Protein AF-0000000075211660 (afdb_homodimer)

Nearest PDB structures (foldseek):
  5jj6-assembly2_A  TM=8.317E-01  e=2.278E-11  Caenorhabditis elegans
  5jj6-assembly3_B  TM=8.225E-01  e=3.508E-11  Caenorhabditis elegans
  5jj7-assembly1_A  TM=8.311E-01  e=6.544E-11  Caenorhabditis elegans
  5jj7-assembly1_B  TM=8.163E-01  e=4.250E-11  Caenorhabditis elegans
  4rgl-assembly1_A  TM=8.205E-01  e=1.971E-09  Oleidesulfovibrio alaskensis G20

Structure (mmCIF, N/CA/C/O backbone):
data_AF-0000000075211660-model_v1
#
loop_
_entity.id
_entity.type
_entity.pdbx_description
1 polymer 'Fic/DOC family protein'
#
loop_
_atom_site.group_PDB
_atom_site.id
_atom_site.type_symbol
_atom_site.label_atom_id
_atom_site.label_alt_id
_atom_site.label_comp_id
_atom_site.label_asym_id
_atom_site.label_entity_id
_atom_site.label_seq_id
_atom_site.pdbx_PDB_ins_code
_atom_site.Cartn_x
_atom_site.Cartn_y
_atom_site.Cartn_z
_atom_site.occupancy
_atom_site.B_iso_or_equiv
_atom_site.auth_seq_id
_atom_site.auth_comp_id
_atom_site.auth_asym_id
_atom_site.auth_atom_id
_atom_site.pdbx_PDB_model_num
ATOM 1 N N . MET A 1 1 ? 1.88 -6.09 36.594 1 57.16 1 MET A N 1
ATOM 2 C CA . MET A 1 1 ? 1.767 -4.789 35.938 1 57.16 1 MET A CA 1
ATOM 3 C C . MET A 1 1 ? 2.258 -3.674 36.844 1 57.16 1 MET A C 1
ATOM 5 O O . MET A 1 1 ? 1.911 -3.637 38.031 1 57.16 1 MET A O 1
ATOM 9 N N . ALA A 1 2 ? 3.273 -3.002 36.531 1 76.81 2 ALA A N 1
ATOM 10 C CA . ALA A 1 2 ? 3.812 -1.925 37.344 1 76.81 2 ALA A CA 1
ATOM 11 C C . ALA A 1 2 ? 2.869 -0.725 37.375 1 76.81 2 ALA A C 1
ATOM 13 O O . ALA A 1 2 ? 2.295 -0.361 36.344 1 76.81 2 ALA A O 1
ATOM 14 N N . TYR A 1 3 ? 2.592 -0.282 38.594 1 85.44 3 TYR 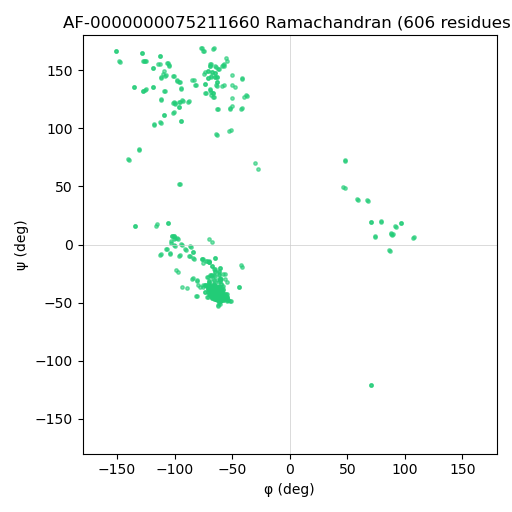A N 1
ATOM 15 C CA . TYR A 1 3 ? 1.7 0.854 38.781 1 85.44 3 TYR A CA 1
ATOM 16 C C . TYR A 1 3 ? 2.477 2.08 39.25 1 85.44 3 TYR A C 1
ATOM 18 O O . TYR A 1 3 ? 3.551 1.954 39.844 1 85.44 3 TYR A O 1
ATOM 26 N N . MET A 1 4 ? 2.01 3.273 38.875 1 87.38 4 MET A N 1
ATOM 27 C CA . MET A 1 4 ? 2.537 4.531 39.406 1 87.38 4 MET A CA 1
ATOM 28 C C . MET A 1 4 ? 1.487 5.262 40.219 1 87.38 4 MET A C 1
ATOM 30 O O . MET A 1 4 ? 0.289 5.02 40.062 1 87.38 4 MET A O 1
ATOM 34 N N . SER A 1 5 ? 1.981 6.094 41.125 1 86.5 5 SER A N 1
ATOM 35 C CA . SER A 1 5 ? 1.095 6.895 41.969 1 86.5 5 SER A CA 1
ATOM 36 C C . SER 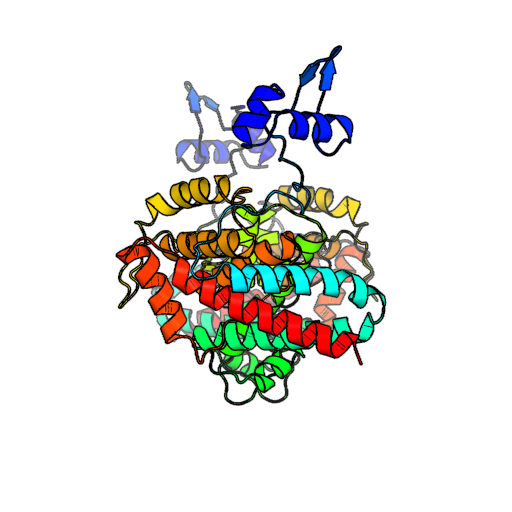A 1 5 ? 0.523 8.078 41.188 1 86.5 5 SER A C 1
ATOM 38 O O . SER A 1 5 ? 0.992 8.398 40.094 1 86.5 5 SER A O 1
ATOM 40 N N . VAL A 1 6 ? -0.426 8.68 41.812 1 86.38 6 VAL A N 1
ATOM 41 C CA . VAL A 1 6 ? -0.997 9.898 41.219 1 86.38 6 VAL A CA 1
ATOM 42 C C . VAL A 1 6 ? 0.09 10.961 41.094 1 86.38 6 VAL A C 1
ATOM 44 O O . VAL A 1 6 ? 0.17 11.633 40.062 1 86.38 6 VAL A O 1
ATOM 47 N N . LYS A 1 7 ? 0.887 11.102 42.062 1 84.5 7 LYS A N 1
ATOM 48 C CA . LYS A 1 7 ? 1.986 12.062 42 1 84.5 7 LYS A CA 1
ATOM 49 C C . LYS A 1 7 ? 2.971 11.719 40.875 1 84.5 7 LYS A C 1
ATOM 51 O O . LYS A 1 7 ? 3.406 12.602 40.156 1 84.5 7 LYS A O 1
ATOM 56 N N . GLN A 1 8 ? 3.281 10.516 40.75 1 83.38 8 GLN A N 1
ATOM 57 C CA . GLN A 1 8 ? 4.195 10.062 39.719 1 83.38 8 GLN A CA 1
ATOM 58 C C . GLN A 1 8 ? 3.586 10.258 38.344 1 83.38 8 GLN A C 1
ATOM 60 O O . GLN A 1 8 ? 4.273 10.672 37.406 1 83.38 8 GLN A O 1
ATOM 65 N N . ALA A 1 9 ? 2.387 9.922 38.188 1 80.88 9 ALA A N 1
ATOM 66 C CA . ALA A 1 9 ? 1.682 10.133 36.906 1 80.88 9 ALA A CA 1
ATOM 67 C C . ALA A 1 9 ? 1.626 11.617 36.562 1 80.88 9 ALA A C 1
ATOM 69 O O . ALA A 1 9 ? 1.835 11.992 35.406 1 80.88 9 ALA A O 1
ATOM 70 N N . ALA A 1 10 ? 1.359 12.383 37.562 1 76.88 10 ALA A N 1
ATOM 71 C CA . ALA A 1 10 ? 1.331 13.836 37.375 1 76.88 10 ALA A CA 1
ATOM 72 C C . ALA A 1 10 ? 2.686 14.352 36.906 1 76.88 10 ALA A C 1
ATOM 74 O O . ALA A 1 10 ? 2.756 15.188 36 1 76.88 10 ALA A O 1
ATOM 75 N N . GLU A 1 11 ? 3.623 13.828 37.5 1 75.38 11 GLU A N 1
ATOM 76 C CA . GLU A 1 11 ? 4.977 14.203 37.094 1 75.38 11 GLU A CA 1
ATOM 77 C C . GLU A 1 11 ? 5.297 13.688 35.688 1 75.38 11 GLU A C 1
ATOM 79 O O . GLU A 1 11 ? 5.84 14.422 34.875 1 75.38 11 GLU A O 1
ATOM 84 N N . LYS A 1 12 ? 4.938 12.516 35.469 1 73.19 12 LYS A N 1
ATOM 85 C CA . LYS A 1 12 ? 5.168 11.859 34.188 1 73.19 12 LYS A CA 1
ATOM 86 C C . LYS A 1 12 ? 4.43 12.578 33.062 1 73.19 12 LYS A C 1
ATOM 88 O O . LYS A 1 12 ? 4.973 12.758 31.969 1 73.19 12 LYS A O 1
ATOM 93 N N . TRP A 1 13 ? 3.256 12.992 33.438 1 66.12 13 TRP A N 1
ATOM 94 C CA . TRP A 1 13 ? 2.373 13.547 32.406 1 66.12 13 TRP A CA 1
ATOM 95 C C . TRP A 1 13 ? 2.34 15.07 32.5 1 66.12 13 TRP A C 1
ATOM 97 O O . TRP A 1 13 ? 1.654 15.719 31.703 1 66.12 13 TRP A O 1
ATOM 107 N N . GLN A 1 14 ? 3.18 15.586 33.469 1 62.25 14 GLN A N 1
ATOM 108 C CA . GLN A 1 14 ? 3.303 17.016 33.75 1 62.25 14 GLN A CA 1
ATOM 109 C C . GLN A 1 14 ? 1.932 17.672 33.844 1 62.25 14 GLN A C 1
ATOM 111 O O . GLN A 1 14 ? 1.697 18.719 33.219 1 62.25 14 GLN A O 1
ATOM 116 N N . ILE A 1 15 ? 1.111 17.094 34.594 1 68.5 15 ILE A N 1
ATOM 117 C CA . ILE A 1 15 ? -0.198 17.625 34.938 1 68.5 15 ILE A CA 1
ATOM 118 C C . ILE A 1 15 ? -0.366 17.625 36.438 1 68.5 15 ILE A C 1
ATOM 120 O O . ILE A 1 15 ? 0.479 17.094 37.188 1 68.5 15 ILE A O 1
ATOM 124 N N . ASP A 1 16 ? -1.455 18.438 36.844 1 65.38 16 ASP A N 1
ATOM 125 C CA . ASP A 1 16 ? -1.702 18.547 38.25 1 65.38 16 ASP A CA 1
ATOM 126 C C . ASP A 1 16 ? -2.205 17.219 38.844 1 65.38 16 ASP A C 1
ATOM 128 O O . ASP A 1 16 ? -2.912 16.469 38.156 1 65.38 16 ASP A O 1
ATOM 132 N N . GLU A 1 17 ? -1.778 17.031 39.969 1 78.62 17 GLU A N 1
ATOM 133 C CA . GLU A 1 17 ? -2.201 15.828 40.656 1 78.62 17 GLU A CA 1
ATOM 134 C C . GLU A 1 17 ? -3.723 15.734 40.75 1 78.62 17 GLU A C 1
ATOM 136 O O . GLU A 1 17 ? -4.285 14.633 40.688 1 78.62 17 GLU A O 1
ATOM 141 N N . GLU A 1 18 ? -4.27 16.922 40.781 1 77.19 18 GLU A N 1
ATOM 142 C CA . GLU A 1 18 ? -5.727 16.938 40.812 1 77.19 18 GLU A CA 1
ATOM 143 C C . GLU A 1 18 ? -6.328 16.406 39.531 1 77.19 18 GLU A C 1
ATOM 145 O O . GLU A 1 18 ? -7.32 15.672 39.562 1 77.19 18 GLU A O 1
ATOM 150 N N . MET A 1 19 ? -5.73 16.703 38.469 1 73.62 19 MET A N 1
ATOM 151 C CA . MET A 1 19 ? -6.211 16.234 37.188 1 73.62 19 MET A CA 1
ATOM 152 C C . MET A 1 19 ? -6.039 14.727 37.062 1 73.62 19 MET A C 1
ATOM 154 O O . MET A 1 19 ? -6.93 14.039 36.531 1 73.62 19 MET A O 1
ATOM 158 N N . VAL A 1 20 ? -4.996 14.258 37.438 1 79.38 20 VAL A N 1
ATOM 159 C CA . VAL A 1 20 ? -4.762 12.82 37.406 1 79.38 20 VAL A CA 1
ATOM 160 C C . VAL A 1 20 ? -5.809 12.109 38.281 1 79.38 20 VAL A C 1
ATOM 162 O O . VAL A 1 20 ? -6.375 11.094 37.875 1 79.38 20 VAL A O 1
ATOM 165 N N . THR A 1 21 ? -6.023 12.695 39.375 1 79.69 21 THR A N 1
ATOM 166 C CA . THR A 1 21 ? -7.027 12.148 40.281 1 79.69 21 THR A CA 1
ATOM 167 C C . THR A 1 21 ? -8.406 12.141 39.625 1 79.69 21 THR A C 1
ATOM 169 O O . THR A 1 21 ? -9.141 11.156 39.719 1 79.69 21 THR A O 1
ATOM 172 N N . ASP A 1 22 ? -8.633 13.203 38.906 1 75.25 22 ASP A N 1
ATOM 173 C CA . ASP A 1 22 ? -9.906 13.266 38.188 1 75.25 22 ASP A CA 1
ATOM 174 C C . ASP A 1 22 ? -10 12.18 37.125 1 75.25 22 ASP A C 1
ATOM 176 O O . ASP A 1 22 ? -11.039 11.531 36.969 1 75.25 22 ASP A O 1
ATOM 180 N N . PHE A 1 23 ? -8.977 11.938 36.406 1 76.81 23 PHE A N 1
ATOM 181 C CA . PHE A 1 23 ? -8.922 10.906 35.375 1 76.81 23 PHE A CA 1
ATOM 182 C C . PHE A 1 23 ? -9.156 9.531 36 1 76.81 23 PHE A C 1
ATOM 184 O O . PHE A 1 23 ? -9.812 8.68 35.375 1 76.81 23 PHE A O 1
ATOM 191 N N . CYS A 1 24 ? -8.641 9.32 37.125 1 79.19 24 CYS A N 1
ATOM 192 C CA . CYS A 1 24 ? -8.82 8.055 37.812 1 79.19 24 CYS A CA 1
ATOM 193 C C . CYS A 1 24 ? -10.266 7.863 38.25 1 79.19 24 CYS A C 1
ATOM 195 O O . CYS A 1 24 ? -10.805 6.758 38.156 1 79.19 24 CYS A O 1
ATOM 197 N N . LEU A 1 25 ? -10.836 8.992 38.625 1 79.56 25 LEU A N 1
ATOM 198 C CA . LEU A 1 25 ? -12.188 8.945 39.188 1 79.56 25 LEU A CA 1
ATOM 199 C C . LEU A 1 25 ? -13.219 8.82 38.062 1 79.56 25 LEU A C 1
ATOM 201 O O . LEU A 1 25 ? -14.211 8.102 38.188 1 79.56 25 LEU A O 1
ATOM 205 N N . ASP A 1 26 ? -12.914 9.445 37 1 71.62 26 ASP A N 1
ATOM 206 C CA . ASP A 1 26 ? -13.938 9.484 35.938 1 71.62 26 ASP A CA 1
ATOM 207 C C . ASP A 1 26 ? -13.781 8.312 34.969 1 71.62 26 ASP A C 1
ATOM 209 O O . ASP A 1 26 ? -14.555 8.18 34.031 1 71.62 26 ASP A O 1
ATOM 213 N N . GLY A 1 27 ? -12.812 7.574 35.156 1 73.81 27 GLY A N 1
ATOM 214 C CA . GLY A 1 27 ? -12.641 6.355 34.375 1 73.81 27 GLY A CA 1
ATOM 215 C C . GLY A 1 27 ? -11.875 6.57 33.094 1 73.81 27 GLY A C 1
ATOM 216 O O . GLY A 1 27 ? -11.805 5.672 32.25 1 73.81 27 GLY A O 1
ATOM 217 N N . SER A 1 28 ? -11.336 7.695 32.906 1 70 28 SER A N 1
ATOM 218 C CA . SER A 1 28 ? -10.602 8.023 31.688 1 70 28 SER A CA 1
ATOM 219 C C . SER A 1 28 ? -9.297 7.234 31.594 1 70 28 SER A C 1
ATOM 221 O O . SER A 1 28 ? -8.758 7.047 30.5 1 70 28 SER A O 1
ATOM 223 N N . LEU A 1 29 ? -8.789 6.887 32.625 1 75.06 29 LEU A N 1
ATOM 224 C CA . LEU A 1 29 ? -7.57 6.086 32.656 1 75.06 29 LEU A CA 1
ATOM 225 C C . LEU A 1 29 ? -7.898 4.602 32.781 1 75.06 29 LEU A C 1
ATOM 227 O O . LEU A 1 29 ? -8.555 4.184 33.75 1 75.06 29 LEU A O 1
ATOM 231 N N . VAL A 1 30 ? -7.387 4.02 31.812 1 74.88 30 VAL A N 1
ATOM 232 C CA . VAL A 1 30 ? -7.676 2.588 31.797 1 74.88 30 VAL A CA 1
ATOM 233 C C . VAL A 1 30 ? -6.719 1.854 32.75 1 74.88 30 VAL A C 1
ATOM 235 O O . VAL A 1 30 ? -5.52 2.133 32.75 1 74.88 30 VAL A O 1
ATOM 238 N N . GLY A 1 31 ? -7.277 0.878 33.531 1 77.62 31 GLY A N 1
ATOM 239 C CA . GLY A 1 31 ? -6.48 -0.035 34.344 1 77.62 31 GLY A CA 1
ATOM 240 C C . GLY A 1 31 ? -6.172 0.503 35.719 1 77.62 31 GLY A C 1
ATOM 241 O O . GLY A 1 31 ? -5.367 -0.079 36.469 1 77.62 31 GLY A O 1
ATOM 242 N N . VAL A 1 32 ? -6.777 1.55 36.031 1 83.5 32 VAL A N 1
ATOM 243 C CA . VAL A 1 32 ? -6.516 2.145 37.344 1 83.5 32 VAL A CA 1
ATOM 244 C C . VAL A 1 32 ? -7.086 1.247 38.438 1 83.5 32 VAL A C 1
ATOM 246 O O . VAL A 1 32 ? -8.195 0.729 38.312 1 83.5 32 VAL A O 1
ATOM 249 N N . VAL A 1 33 ? -6.285 0.98 39.5 1 84.38 33 VAL A N 1
ATOM 250 C CA . VAL A 1 33 ? -6.719 0.23 40.688 1 84.38 33 VAL A CA 1
ATOM 251 C C . VAL A 1 33 ? -6.781 1.156 41.906 1 84.38 33 VAL A C 1
ATOM 253 O O . VAL A 1 33 ? -5.852 1.924 42.156 1 84.38 33 VAL A O 1
ATOM 256 N N . LYS A 1 34 ? -7.863 1.197 42.531 1 82.06 34 LYS A N 1
ATOM 257 C CA . LYS A 1 34 ? -8.023 2.002 43.75 1 82.06 34 LYS A CA 1
ATOM 258 C C . LYS A 1 34 ? -7.938 1.138 45 1 82.06 34 LYS A C 1
ATOM 260 O O . LYS A 1 34 ? -8.664 0.15 45.125 1 82.06 34 LYS A O 1
ATOM 265 N N . GLU A 1 35 ? -7.039 1.36 45.938 1 79.94 35 GLU A N 1
ATOM 266 C CA . GLU A 1 35 ? -6.938 0.753 47.25 1 79.94 35 GLU A CA 1
ATOM 267 C C . GLU A 1 35 ? -7.082 1.801 48.344 1 79.94 35 GLU A C 1
ATOM 269 O O . GLU A 1 35 ? -6.16 2.58 48.594 1 79.94 35 GLU A O 1
ATOM 274 N N . GLY A 1 36 ? -8.25 1.889 49 1 78.81 36 GLY A N 1
ATOM 275 C CA . GLY A 1 36 ? -8.539 2.951 49.969 1 78.81 36 GLY A CA 1
ATOM 276 C C . GLY A 1 36 ? -8.719 4.305 49.312 1 78.81 36 GLY A C 1
ATOM 277 O O . GLY A 1 36 ? -9.633 4.488 48.5 1 78.81 36 GLY A O 1
ATOM 278 N N . ARG A 1 37 ? -7.898 5.207 49.719 1 80.56 37 ARG A N 1
ATOM 279 C CA . ARG A 1 37 ? -7.949 6.547 49.125 1 80.56 37 ARG A CA 1
ATOM 280 C C . ARG A 1 37 ? -6.863 6.727 48.062 1 80.56 37 ARG A C 1
ATOM 282 O O . ARG A 1 37 ? -6.699 7.816 47.531 1 80.56 37 ARG A O 1
ATOM 289 N N . THR A 1 38 ? -6.141 5.707 47.75 1 83.38 38 THR A N 1
ATOM 290 C CA . THR A 1 38 ? -4.992 5.812 46.875 1 83.38 38 THR A CA 1
ATOM 291 C C . THR A 1 38 ? -5.293 5.16 45.531 1 83.38 38 THR A C 1
ATOM 293 O O . THR A 1 38 ? -5.867 4.07 45.469 1 83.38 38 THR A O 1
ATOM 296 N N . PHE A 1 39 ? -4.996 5.832 44.406 1 87.56 39 PHE A N 1
ATOM 297 C CA . PHE A 1 39 ? -5.109 5.289 43.062 1 87.56 39 PHE A CA 1
ATOM 298 C C . PHE A 1 39 ? -3.781 4.711 42.594 1 87.56 39 PHE A C 1
ATOM 300 O O . PHE A 1 39 ? -2.723 5.293 42.844 1 87.56 39 PHE A O 1
ATOM 307 N N . PHE A 1 40 ? -3.855 3.543 42.031 1 85.69 40 PHE A N 1
ATOM 308 C CA . PHE A 1 40 ? -2.734 2.912 41.344 1 85.69 40 PHE A CA 1
ATOM 309 C C . PHE A 1 40 ? -2.967 2.889 39.844 1 85.69 40 PHE A C 1
ATOM 311 O O . PHE A 1 40 ? -3.9 2.242 39.344 1 85.69 40 PHE A O 1
ATOM 318 N N . ILE A 1 41 ? -2.158 3.678 39.062 1 86.06 41 ILE A N 1
ATOM 319 C CA . ILE A 1 41 ? -2.285 3.889 37.625 1 86.06 41 ILE A CA 1
ATOM 320 C C . ILE A 1 41 ? -1.284 3.004 36.875 1 86.06 41 ILE A C 1
ATOM 322 O O . ILE A 1 41 ? -0.095 2.992 37.219 1 86.06 41 ILE A O 1
ATOM 326 N N . PRO A 1 42 ? -1.715 2.188 36.062 1 82.88 42 PRO A N 1
ATOM 327 C CA . PRO A 1 42 ? -0.739 1.405 35.281 1 82.88 42 PRO A CA 1
ATOM 328 C C . PRO A 1 42 ? 0.362 2.268 34.688 1 82.88 42 PRO A C 1
ATOM 330 O O . PRO A 1 42 ? 0.086 3.357 34.156 1 82.88 42 PRO A O 1
ATOM 333 N N . GLU A 1 43 ? 1.583 1.878 34.75 1 79.69 43 GLU A N 1
ATOM 334 C CA . GLU A 1 43 ? 2.709 2.66 34.25 1 79.69 43 GLU A CA 1
ATOM 335 C C . GLU A 1 43 ? 2.58 2.908 32.75 1 79.69 43 GLU A C 1
ATOM 337 O O . GLU A 1 43 ? 3.074 3.914 32.219 1 79.69 43 GLU A O 1
ATOM 342 N N . ASP A 1 44 ? 1.838 2.145 32.188 1 73.19 44 ASP A N 1
ATOM 343 C CA . ASP A 1 44 ? 1.71 2.262 30.734 1 73.19 44 ASP A CA 1
ATOM 344 C C . ASP A 1 44 ? 0.417 2.98 30.359 1 73.19 44 ASP A C 1
ATOM 346 O O . ASP A 1 44 ? 0.051 3.031 29.172 1 73.19 44 ASP A O 1
ATOM 350 N N . ALA A 1 45 ? -0.306 3.51 31.344 1 74.75 45 ALA A N 1
ATOM 351 C CA . ALA A 1 45 ? -1.538 4.246 31.094 1 74.75 45 ALA A CA 1
ATOM 352 C C . ALA A 1 45 ? -1.26 5.504 30.266 1 74.75 45 ALA A C 1
ATOM 354 O O . ALA A 1 45 ? -0.253 6.184 30.484 1 74.75 45 ALA A O 1
ATOM 355 N N . ILE A 1 46 ? -2.088 5.711 29.328 1 67.38 46 ILE A N 1
ATOM 356 C CA . ILE A 1 46 ? -1.984 6.898 28.484 1 67.38 46 ILE A CA 1
ATOM 357 C C . ILE A 1 46 ? -2.848 8.016 29.062 1 67.38 46 ILE A C 1
ATOM 359 O O . ILE A 1 46 ? -4.004 7.789 29.438 1 67.38 46 ILE A O 1
ATOM 363 N N . CYS A 1 47 ? -2.209 9.148 29.328 1 60.69 47 CYS A N 1
ATOM 364 C CA . CYS A 1 47 ? -2.926 10.305 29.859 1 60.69 47 CYS A CA 1
ATOM 365 C C . CYS A 1 47 ? -4.141 10.633 29 1 60.69 47 CYS A C 1
ATOM 367 O O . CYS A 1 47 ? -4.027 10.766 27.781 1 60.69 47 CYS A O 1
ATOM 369 N N . PRO A 1 48 ? -5.324 10.531 29.594 1 50.94 48 PRO A N 1
ATOM 370 C CA . PRO A 1 48 ? -6.504 10.898 28.812 1 50.94 48 PRO A CA 1
ATOM 371 C C . PRO A 1 48 ? -6.41 12.312 28.25 1 50.94 48 PRO A C 1
ATOM 373 O O . PRO A 1 48 ? -5.637 13.133 28.75 1 50.94 48 PRO A O 1
ATOM 376 N N . VAL A 1 49 ? -7.242 12.719 27.125 1 44.16 49 VAL A N 1
ATOM 377 C CA . VAL A 1 49 ? -7.293 14.023 26.469 1 44.16 49 VAL A CA 1
ATOM 378 C C . VAL A 1 49 ? -7.523 15.117 27.5 1 44.16 49 VAL A C 1
ATOM 380 O O . VAL A 1 49 ? -8.406 14.992 28.359 1 44.16 49 VAL A O 1
ATOM 383 N N . ILE A 1 50 ? -6.508 15.727 27.906 1 40.66 50 ILE A N 1
ATOM 384 C CA . ILE A 1 50 ? -6.703 16.906 28.75 1 40.66 50 ILE A CA 1
ATOM 385 C C . ILE A 1 50 ? -7.844 17.75 28.188 1 40.66 50 ILE A C 1
ATOM 387 O O . ILE A 1 50 ? -7.898 18 26.984 1 40.66 50 ILE A O 1
ATOM 391 N N . PRO A 1 51 ? -8.914 17.953 28.844 1 36.5 51 PRO A N 1
ATOM 392 C CA . PRO A 1 51 ? -9.93 18.891 28.344 1 36.5 51 PRO A CA 1
ATOM 393 C C . PRO A 1 51 ? -9.32 20.156 27.766 1 36.5 51 PRO A C 1
ATOM 395 O O . PRO A 1 51 ? -8.219 20.562 28.156 1 36.5 51 PRO A O 1
ATOM 398 N N . PRO A 1 52 ? -9.891 20.75 26.625 1 33.12 52 PRO A N 1
ATOM 399 C CA . PRO A 1 52 ? -9.508 21.953 25.875 1 33.12 52 PRO A CA 1
ATOM 400 C C . PRO A 1 52 ? -9.156 23.125 26.797 1 33.12 52 PRO A C 1
ATOM 402 O O . PRO A 1 52 ? -8.531 24.094 26.359 1 33.12 52 PRO A O 1
ATOM 405 N N . ASN A 1 53 ? -9.883 23.234 27.891 1 32.72 53 ASN A N 1
ATOM 406 C CA . ASN A 1 53 ? -9.758 24.516 28.578 1 32.72 53 ASN A CA 1
ATOM 407 C C . ASN A 1 53 ? -8.367 24.703 29.172 1 32.72 53 ASN A C 1
ATOM 409 O O . ASN A 1 53 ? -8.219 25.25 30.266 1 32.72 53 ASN A O 1
ATOM 413 N N . LEU A 1 54 ? -7.574 23.812 28.969 1 34.66 54 LEU A N 1
ATOM 414 C CA . LEU A 1 54 ? -6.328 24.109 29.656 1 34.66 54 LEU A CA 1
ATOM 415 C C . LEU A 1 54 ? -5.844 25.516 29.344 1 34.66 54 LEU A C 1
ATOM 417 O O . LEU A 1 54 ? -6.062 26.016 28.25 1 34.66 54 LEU A O 1
ATOM 421 N N . GLN A 1 55 ? -5.16 26.219 30.391 1 33.38 55 GLN A N 1
ATOM 422 C CA . GLN A 1 55 ? -4.68 27.594 30.578 1 33.38 55 GLN A CA 1
ATOM 423 C C . GLN A 1 55 ? -3.861 28.047 29.375 1 33.38 55 GLN A C 1
ATOM 425 O O . GLN A 1 55 ? -3.074 27.281 28.812 1 33.38 55 GLN A O 1
ATOM 430 N N . ALA A 1 56 ? -4.223 29.047 28.688 1 38.38 56 ALA A N 1
ATOM 431 C CA . ALA A 1 56 ? -3.596 29.984 27.766 1 38.38 56 ALA A CA 1
ATOM 432 C C . ALA A 1 56 ? -2.109 30.141 28.062 1 38.38 56 ALA A C 1
ATOM 434 O O . ALA A 1 56 ? -1.736 30.75 29.078 1 38.38 56 ALA A O 1
ATOM 435 N N . ARG A 1 57 ? -1.244 29.156 27.922 1 43.94 57 ARG A N 1
ATOM 436 C CA . ARG A 1 57 ? 0.144 29.516 28.172 1 43.94 57 ARG A CA 1
ATOM 437 C C . ARG A 1 57 ? 0.59 30.641 27.219 1 43.94 57 ARG A C 1
ATOM 439 O O . ARG A 1 57 ? 0.037 30.781 26.125 1 43.94 57 ARG A O 1
ATOM 446 N N . PRO A 1 58 ? 1.529 31.438 27.547 1 44 58 PRO A N 1
ATOM 447 C CA . PRO A 1 58 ? 1.964 32.656 26.844 1 44 58 PRO A CA 1
ATOM 448 C C . PRO A 1 58 ? 2.52 32.375 25.453 1 44 58 PRO A C 1
ATOM 450 O O . PRO A 1 58 ? 3.312 31.438 25.281 1 44 58 PRO A O 1
ATOM 453 N N . SER A 1 59 ? 1.747 32.469 24.344 1 54 59 SER A N 1
ATOM 454 C CA . SER A 1 59 ? 2.242 32.594 22.984 1 54 59 SER A CA 1
ATOM 455 C C . SER A 1 59 ? 3.139 33.812 22.828 1 54 59 SER A C 1
ATOM 457 O O . SER A 1 59 ? 3.033 34.781 23.594 1 54 59 SER A O 1
ATOM 459 N N . SER A 1 60 ? 4.25 33.688 22.125 1 65.12 60 SER A N 1
ATOM 460 C CA . SER A 1 60 ? 5.062 34.844 21.781 1 65.12 60 SER A CA 1
ATOM 461 C C . SER A 1 60 ? 4.195 36.062 21.469 1 65.12 60 SER A C 1
ATOM 463 O O . SER A 1 60 ? 3.125 35.906 20.859 1 65.12 60 SER A O 1
ATOM 465 N N . PRO A 1 61 ? 4.453 37.062 22.047 1 67.06 61 PRO A N 1
ATOM 466 C CA . PRO A 1 61 ? 3.713 38.312 21.766 1 67.06 61 PRO A CA 1
ATOM 467 C C . PRO A 1 61 ? 3.475 38.5 20.266 1 67.06 61 PRO A C 1
ATOM 469 O O . PRO A 1 61 ? 2.51 39.156 19.875 1 67.06 61 PRO A O 1
ATOM 472 N N . GLU A 1 62 ? 4.203 37.844 19.484 1 78.19 62 GLU A N 1
ATOM 473 C CA . GLU A 1 62 ? 4.18 38.062 18.047 1 78.19 62 GLU A CA 1
ATOM 474 C C . GLU A 1 62 ? 2.889 37.531 17.438 1 78.19 62 GLU A C 1
ATOM 476 O O . GLU A 1 62 ? 2.404 38.062 16.422 1 78.19 62 GLU A O 1
ATOM 481 N N . TYR A 1 63 ? 2.266 36.531 18.031 1 84.5 63 TYR A N 1
ATOM 482 C CA . TYR A 1 63 ? 1.054 35.969 17.422 1 84.5 63 TYR A CA 1
ATOM 483 C C . TYR A 1 63 ? -0.038 35.781 18.469 1 84.5 63 TYR A C 1
ATOM 485 O O . TYR A 1 63 ? -1.002 35.062 18.234 1 84.5 63 TYR A O 1
ATOM 493 N N . GLU A 1 64 ? 0.127 36.406 19.578 1 86.88 64 GLU A N 1
ATOM 494 C CA . GLU A 1 64 ? -0.835 36.25 20.672 1 86.88 64 GLU A CA 1
ATOM 495 C C . GLU A 1 64 ? -2.23 36.688 20.234 1 86.88 64 GLU A C 1
ATOM 497 O O . GLU A 1 64 ? -3.221 36 20.531 1 86.88 64 GLU A O 1
ATOM 502 N N . GLU A 1 65 ? -2.217 37.812 19.578 1 91.19 65 GLU A N 1
ATOM 503 C CA . GLU A 1 65 ? -3.5 38.344 19.125 1 91.19 65 GLU A CA 1
ATOM 504 C C . GLU A 1 65 ? -4.145 37.406 18.109 1 91.19 65 GLU A C 1
ATOM 506 O O . GLU A 1 65 ? -5.352 37.156 18.141 1 91.19 65 GLU A O 1
ATOM 511 N N . LEU A 1 66 ? -3.336 37 17.203 1 94 66 LEU A N 1
ATOM 512 C CA . LEU A 1 66 ? -3.812 36.094 16.172 1 94 66 LEU A CA 1
ATOM 513 C C . LEU A 1 66 ? -4.352 34.812 16.797 1 94 66 LEU A C 1
ATOM 515 O O . LEU A 1 66 ? -5.426 34.312 16.422 1 94 66 LEU A O 1
ATOM 519 N N . ILE A 1 67 ? -3.727 34.219 17.75 1 93.69 67 ILE A N 1
ATOM 520 C CA . ILE A 1 67 ? -4.133 33 18.422 1 93.69 67 ILE A CA 1
ATOM 521 C C . ILE A 1 67 ? -5.449 33.219 19.172 1 93.69 67 ILE A C 1
ATOM 523 O O . ILE A 1 67 ? -6.324 32.344 19.172 1 93.69 67 ILE A O 1
ATOM 527 N N . GLY A 1 68 ? -5.477 34.375 19.781 1 93.12 68 GLY A N 1
ATOM 528 C CA . GLY A 1 68 ? -6.723 34.75 20.453 1 93.12 68 GLY A CA 1
ATOM 529 C C . GLY A 1 68 ? -7.914 34.75 19.516 1 93.12 68 GLY A C 1
ATOM 530 O O . GLY A 1 68 ? -8.977 34.219 19.844 1 93.12 68 GLY A O 1
ATOM 531 N N . ARG A 1 69 ? -7.75 35.375 18.375 1 95.38 69 ARG A N 1
ATOM 532 C CA . ARG A 1 69 ? -8.812 35.406 17.391 1 95.38 69 ARG A CA 1
ATOM 533 C C . ARG A 1 69 ? -9.188 34 16.922 1 95.38 69 ARG A C 1
ATOM 535 O O . ARG A 1 69 ? -10.359 33.688 16.734 1 95.38 69 ARG A O 1
ATOM 542 N N . ILE A 1 70 ? -8.25 33.188 16.766 1 96.06 70 ILE A N 1
ATOM 543 C CA . ILE A 1 70 ? -8.445 31.797 16.328 1 96.06 70 ILE A CA 1
ATOM 544 C C . ILE A 1 70 ? -9.281 31.031 17.344 1 96.06 70 ILE A C 1
ATOM 546 O O . ILE A 1 70 ? -10.234 30.344 16.984 1 96.06 70 ILE A O 1
ATOM 550 N N . ASP A 1 71 ? -8.945 31.234 18.594 1 94.44 71 ASP A N 1
ATOM 551 C CA . ASP A 1 71 ? -9.68 30.547 19.656 1 94.44 71 ASP A CA 1
ATOM 552 C C . ASP A 1 71 ? -11.133 31.016 19.719 1 94.44 71 ASP A C 1
ATOM 554 O O . ASP A 1 71 ? -12.039 30.203 19.891 1 94.44 71 ASP A O 1
ATOM 558 N N . GLU A 1 72 ? -11.273 32.25 19.562 1 93.69 72 GLU A N 1
ATOM 559 C CA . GLU A 1 72 ? -12.625 32.812 19.562 1 93.69 72 GLU A CA 1
ATOM 560 C C . GLU A 1 72 ? -13.445 32.281 18.406 1 93.69 72 GLU A C 1
ATOM 562 O O . GLU A 1 72 ? -14.594 31.859 18.594 1 93.69 72 GLU A O 1
ATOM 567 N N . LYS A 1 73 ? -12.898 32.281 17.297 1 94.5 73 LYS A N 1
ATOM 568 C CA . LYS A 1 73 ? -13.594 31.781 16.109 1 94.5 73 LYS A CA 1
ATOM 569 C C . LYS A 1 73 ? -13.859 30.281 16.203 1 94.5 73 LYS A C 1
ATOM 571 O O . LYS A 1 73 ? -14.914 29.812 15.781 1 94.5 73 LYS A O 1
ATOM 576 N N . ASN A 1 74 ? -12.906 29.547 16.672 1 94.12 74 ASN A N 1
ATOM 577 C CA . ASN A 1 74 ? -13.078 28.109 16.812 1 94.12 74 ASN A CA 1
ATOM 578 C C . ASN A 1 74 ? -14.211 27.766 17.781 1 94.12 74 ASN A C 1
ATOM 580 O O . ASN A 1 74 ? -14.961 26.828 17.562 1 94.12 74 ASN A O 1
ATOM 584 N N . ASN A 1 75 ? -14.328 28.516 18.844 1 90.5 75 ASN A N 1
ATOM 585 C CA . ASN A 1 75 ? -15.422 28.344 19.781 1 90.5 75 ASN A CA 1
ATOM 586 C C . ASN A 1 75 ? -16.781 28.641 19.141 1 90.5 75 ASN A C 1
ATOM 588 O O . ASN A 1 75 ? -17.766 27.953 19.391 1 90.5 75 ASN A O 1
ATOM 592 N N . ALA A 1 76 ? -16.766 29.641 18.375 1 87.94 76 ALA A N 1
ATOM 593 C CA . ALA A 1 76 ? -17.984 30.016 17.672 1 87.94 76 ALA A CA 1
ATOM 594 C C . ALA A 1 76 ? -18.391 28.938 16.672 1 87.94 76 ALA A C 1
ATOM 596 O O . ALA A 1 76 ? -19.578 28.672 16.484 1 87.94 76 ALA A O 1
ATOM 597 N N . LEU A 1 77 ? -17.453 28.391 16 1 88.12 77 LEU A N 1
ATOM 598 C CA . LEU A 1 77 ? -17.703 27.344 15.023 1 88.12 77 LEU A CA 1
ATOM 599 C C . LEU A 1 77 ? -18.359 26.141 15.68 1 88.12 77 LEU A C 1
ATOM 601 O O . LEU A 1 77 ? -19.281 25.531 15.102 1 88.12 77 LEU A O 1
ATOM 605 N N . LYS A 1 78 ? -17.984 25.781 16.766 1 82.12 78 LYS A N 1
ATOM 606 C CA . LYS A 1 78 ? -18.547 24.641 17.484 1 82.12 78 LYS A CA 1
ATOM 607 C C . LYS A 1 78 ? -20.047 24.844 17.75 1 82.12 78 LYS A C 1
ATOM 609 O O . LYS A 1 78 ? -20.828 23.906 17.688 1 82.12 78 LYS A O 1
ATOM 614 N N . ALA A 1 79 ? -20.391 26 17.875 1 76.31 79 ALA A N 1
ATOM 615 C CA . ALA A 1 79 ? -21.797 26.344 18.141 1 76.31 79 ALA A CA 1
ATOM 616 C C . ALA A 1 79 ? -22.609 26.312 16.844 1 76.31 79 ALA A C 1
ATOM 618 O O . ALA A 1 79 ? -23.766 25.891 16.844 1 76.31 79 ALA A O 1
ATOM 619 N N . CYS A 1 80 ? -22.047 26.609 15.781 1 75.31 80 CYS A N 1
ATOM 620 C CA . CYS A 1 80 ? -22.719 26.75 14.5 1 75.31 80 CYS A CA 1
ATOM 621 C C . CYS A 1 80 ? -22.781 25.422 13.75 1 75.31 80 CYS A C 1
ATOM 623 O O . CYS A 1 80 ? -23.75 25.156 13.039 1 75.31 80 CYS A O 1
ATOM 625 N N . SER A 1 81 ? -21.812 24.578 13.781 1 67.94 81 SER A N 1
ATOM 626 C CA . SER A 1 81 ? -21.672 23.359 13.008 1 67.94 81 SER A CA 1
ATOM 627 C C . SER A 1 81 ? -22.859 22.406 13.242 1 67.94 81 SER A C 1
ATOM 629 O O . SER A 1 81 ? -23.266 21.688 12.336 1 67.94 81 SER A O 1
ATOM 631 N N . GLU A 1 82 ? -23.406 22.547 14.273 1 70.88 82 GLU A N 1
ATOM 632 C CA . GLU A 1 82 ? -24.578 21.719 14.609 1 70.88 82 GLU A CA 1
ATOM 633 C C . GLU A 1 82 ? -25.797 22.156 13.805 1 70.88 82 GLU A C 1
ATOM 635 O O . GLU A 1 82 ? -26.688 21.344 13.562 1 70.88 82 GLU A O 1
ATOM 640 N N . LYS A 1 83 ? -25.672 23.266 13.242 1 72.19 83 LYS A N 1
ATOM 641 C CA . LYS A 1 83 ? -26.859 23.812 12.586 1 72.19 83 LYS A CA 1
ATOM 642 C C . LYS A 1 83 ? -26.828 23.547 11.086 1 72.19 83 LYS A C 1
ATOM 644 O O . LYS A 1 83 ? -27.875 23.531 10.438 1 72.19 83 LYS A O 1
ATOM 649 N N . SER A 1 84 ? -25.75 23.312 10.492 1 81.56 84 SER A N 1
ATOM 650 C CA . SER A 1 84 ? -25.672 23.109 9.047 1 81.56 84 SER A CA 1
ATOM 651 C C . SER A 1 84 ? -24.688 22 8.695 1 81.56 84 SER A C 1
ATOM 653 O O . SER A 1 84 ? -23.672 22.25 8.047 1 81.56 84 SER A O 1
ATOM 655 N N . PRO A 1 85 ? -25.047 20.797 8.93 1 81.38 85 PRO A N 1
ATOM 656 C CA . PRO A 1 85 ? -24.125 19.688 8.719 1 81.38 85 PRO A CA 1
ATOM 657 C C . PRO A 1 85 ? -23.766 19.484 7.242 1 81.38 85 PRO A C 1
ATOM 659 O O . PRO A 1 85 ? -22.641 19.094 6.922 1 81.38 85 PRO A O 1
ATOM 662 N N . GLU A 1 86 ? -24.641 19.812 6.379 1 84.81 86 GLU A N 1
ATOM 663 C CA . GLU A 1 86 ? -24.406 19.594 4.953 1 84.81 86 GLU A CA 1
ATOM 664 C C . GLU A 1 86 ? -23.359 20.578 4.414 1 84.81 86 GLU A C 1
ATOM 666 O O . GLU A 1 86 ? -22.5 20.203 3.615 1 84.81 86 GLU A O 1
ATOM 671 N N . LYS A 1 87 ? -23.5 21.812 4.793 1 86.38 87 LYS A N 1
ATOM 672 C CA . LYS A 1 87 ? -22.547 22.828 4.352 1 86.38 87 LYS A CA 1
ATOM 673 C C . LYS A 1 87 ? -21.141 22.531 4.883 1 86.38 87 LYS A C 1
ATOM 675 O O . LYS A 1 87 ? -20.156 22.703 4.172 1 86.38 87 LYS A O 1
ATOM 680 N N . VAL A 1 88 ? -21.109 22.109 6.086 1 86.31 88 VAL A N 1
ATOM 681 C CA . VAL A 1 88 ? -19.828 21.75 6.699 1 86.31 88 VAL A CA 1
ATOM 682 C C . VAL A 1 88 ? -19.203 20.578 5.934 1 86.31 88 VAL A C 1
ATOM 684 O O . VAL A 1 88 ? -17.984 20.594 5.672 1 86.31 88 VAL A O 1
ATOM 687 N N . ALA A 1 89 ? -20 19.656 5.535 1 88.69 89 ALA A N 1
ATOM 688 C CA . ALA A 1 89 ? -19.516 18.516 4.781 1 88.69 89 ALA A CA 1
ATOM 689 C C . ALA A 1 89 ? -18.938 18.938 3.436 1 88.69 89 ALA A C 1
ATOM 691 O O . ALA A 1 89 ? -17.938 18.391 2.988 1 88.69 89 ALA A O 1
ATOM 692 N N . GLU A 1 90 ? -19.594 19.859 2.855 1 91.12 90 GLU A N 1
ATOM 693 C CA . GLU A 1 90 ? -19.125 20.359 1.568 1 91.12 90 GLU A CA 1
ATOM 694 C C . GLU A 1 90 ? -17.781 21.078 1.707 1 91.12 90 GLU A C 1
ATOM 696 O O . GLU A 1 90 ? -16.891 20.906 0.862 1 91.12 90 GLU A O 1
ATOM 701 N N . ILE A 1 91 ? -17.656 21.828 2.744 1 92.88 91 ILE A N 1
ATOM 702 C CA . ILE A 1 91 ? -16.422 22.547 3.012 1 92.88 91 ILE A CA 1
ATOM 703 C C . ILE A 1 91 ? -15.289 21.547 3.24 1 92.88 91 ILE A C 1
ATOM 705 O O . ILE A 1 91 ? -14.18 21.734 2.73 1 92.88 91 ILE A O 1
ATOM 709 N N . GLU A 1 92 ? -15.625 20.547 3.91 1 93.5 92 GLU A N 1
ATOM 710 C CA . GLU A 1 92 ? -14.617 19.531 4.227 1 93.5 92 GLU A CA 1
ATOM 711 C C . GLU A 1 92 ? -14.188 18.781 2.975 1 93.5 92 GLU A C 1
ATOM 713 O O . GLU A 1 92 ? -13.008 18.453 2.814 1 93.5 92 GLU A O 1
ATOM 718 N N . GLU A 1 93 ? -15.07 18.516 2.162 1 94.81 93 GLU A N 1
ATOM 719 C CA . GLU A 1 93 ? -14.758 17.812 0.918 1 94.81 93 GLU A CA 1
ATOM 720 C C . GLU A 1 93 ? -13.859 18.672 0.019 1 94.81 93 GLU A C 1
ATOM 722 O O . GLU A 1 93 ? -12.898 18.156 -0.556 1 94.81 93 GLU A O 1
ATOM 727 N N . GLN A 1 94 ? -14.227 19.906 -0.076 1 95.81 94 GLN A N 1
ATOM 728 C CA . GLN A 1 94 ? -13.43 20.812 -0.89 1 95.81 94 GLN A CA 1
ATOM 729 C C . GLN A 1 94 ? -12.039 21 -0.288 1 95.81 94 GLN A C 1
ATOM 731 O O . GLN A 1 94 ? -11.055 21.141 -1.018 1 95.81 94 GLN A O 1
ATOM 736 N N . PHE A 1 95 ? -12.016 20.969 0.992 1 97.44 95 PHE A N 1
ATOM 737 C CA . PHE A 1 95 ? -10.727 21.156 1.654 1 97.44 95 PHE A CA 1
ATOM 738 C C . PHE A 1 95 ? -9.82 19.953 1.402 1 97.44 95 PHE A C 1
ATOM 740 O O . PHE A 1 95 ? -8.617 20.109 1.208 1 97.44 95 PHE A O 1
ATOM 747 N N . LYS A 1 96 ? -10.406 18.797 1.431 1 98.31 96 LYS A N 1
ATOM 748 C CA . LYS A 1 96 ? -9.609 17.609 1.142 1 98.31 96 LYS A CA 1
ATOM 749 C C . LYS A 1 96 ? -8.906 17.719 -0.209 1 98.31 96 LYS A C 1
ATOM 751 O O . LYS A 1 96 ? -7.707 17.469 -0.318 1 98.31 96 LYS A O 1
ATOM 756 N N . ILE A 1 97 ? -9.617 18.156 -1.156 1 98.62 97 ILE A N 1
ATOM 757 C CA . ILE A 1 97 ? -9.07 18.312 -2.5 1 98.62 97 ILE A CA 1
ATOM 758 C C . ILE A 1 97 ? -7.961 19.375 -2.486 1 98.62 97 ILE A C 1
ATOM 760 O O . ILE A 1 97 ? -6.883 19.156 -3.043 1 98.62 97 ILE A O 1
ATOM 764 N N . THR A 1 98 ? -8.234 20.438 -1.831 1 98.31 98 THR A N 1
ATOM 765 C CA . THR A 1 98 ? -7.266 21.516 -1.748 1 98.31 98 THR A CA 1
ATOM 766 C C . THR A 1 98 ? -5.992 21.062 -1.038 1 98.31 98 THR A C 1
ATOM 768 O O . THR A 1 98 ? -4.883 21.328 -1.505 1 98.31 98 THR A O 1
ATOM 771 N N . PHE A 1 99 ? -6.211 20.391 0.038 1 98.56 99 PHE A N 1
ATOM 772 C CA . PHE A 1 99 ? -5.074 19.922 0.821 1 98.56 99 PHE A CA 1
ATOM 773 C C . PHE A 1 99 ? -4.191 19 -0.004 1 98.56 99 PHE A C 1
ATOM 775 O O . PHE A 1 99 ? -2.969 19.141 -0.026 1 98.56 99 PHE A O 1
ATOM 782 N N . ILE A 1 100 ? -4.82 18.078 -0.68 1 98.75 100 ILE A N 1
ATOM 783 C CA . ILE A 1 100 ? -4.078 17.094 -1.47 1 98.75 100 ILE A CA 1
ATOM 784 C C . ILE A 1 100 ? -3.352 17.797 -2.613 1 98.75 100 ILE A C 1
ATOM 786 O O . ILE A 1 100 ? -2.182 17.516 -2.885 1 98.75 100 ILE A O 1
ATOM 790 N N . TYR A 1 101 ? -4.023 18.734 -3.207 1 98.69 101 TYR A N 1
ATOM 791 C CA . TYR A 1 101 ? -3.418 19.516 -4.281 1 98.69 101 TYR A CA 1
ATOM 792 C C . TYR A 1 101 ? -2.211 20.297 -3.777 1 98.69 101 TYR A C 1
ATOM 794 O O . TYR A 1 101 ? -1.112 20.172 -4.324 1 98.69 101 TYR A O 1
ATOM 802 N N . GLU A 1 102 ? -2.365 21 -2.764 1 98.31 102 GLU A N 1
ATOM 803 C CA . GLU A 1 102 ? -1.314 21.906 -2.289 1 98.31 102 GLU A CA 1
ATOM 804 C C . GLU A 1 102 ? -0.144 21.125 -1.703 1 98.31 102 GLU A C 1
ATOM 806 O O . GLU A 1 102 ? 1.017 21.484 -1.902 1 98.31 102 GLU A O 1
ATOM 811 N N . CYS A 1 103 ? -0.489 20.078 -1.018 1 97.25 103 CYS A N 1
ATOM 812 C CA . CYS A 1 103 ? 0.554 19.203 -0.488 1 97.25 103 CYS A CA 1
ATOM 813 C C . CYS A 1 103 ? 1.402 18.625 -1.611 1 97.25 103 CYS A C 1
ATOM 815 O O . CYS A 1 103 ? 2.631 18.609 -1.525 1 97.25 103 CYS A O 1
ATOM 817 N N . GLY A 1 104 ? 0.741 18.172 -2.646 1 96.44 104 GLY A N 1
ATOM 818 C CA . GLY A 1 104 ? 1.444 17.641 -3.803 1 96.44 104 GLY A CA 1
ATOM 819 C C . GLY A 1 104 ? 2.232 18.703 -4.559 1 96.44 104 GLY A C 1
ATOM 820 O O . GLY A 1 104 ? 3.371 18.453 -4.965 1 96.44 104 GLY A O 1
ATOM 821 N N . ALA A 1 105 ? 1.63 19.844 -4.734 1 96.62 105 ALA A N 1
ATOM 822 C CA . ALA A 1 105 ? 2.246 20.922 -5.508 1 96.62 105 ALA A CA 1
ATOM 823 C C . ALA A 1 105 ? 3.539 21.406 -4.848 1 96.62 105 ALA A C 1
ATOM 825 O O . ALA A 1 105 ? 4.543 21.625 -5.527 1 96.62 105 ALA A O 1
ATOM 826 N N . ILE A 1 106 ? 3.518 21.453 -3.566 1 93.75 106 ILE A N 1
ATOM 827 C CA . ILE A 1 106 ? 4.699 21.875 -2.826 1 93.75 106 ILE A CA 1
ATOM 828 C C . ILE A 1 106 ? 5.82 20.859 -3.021 1 93.75 106 ILE A C 1
ATOM 830 O O . ILE A 1 106 ? 6.996 21.219 -3.09 1 93.75 106 ILE A O 1
ATOM 834 N N . SER A 1 107 ? 5.438 19.625 -3.299 1 90.69 107 SER A N 1
ATOM 835 C CA . SER A 1 107 ? 6.414 18.547 -3.424 1 90.69 107 SER A CA 1
ATOM 836 C C . SER A 1 107 ? 6.719 18.25 -4.887 1 90.69 107 SER A C 1
ATOM 838 O O . SER A 1 107 ? 7.445 17.297 -5.191 1 90.69 107 SER A O 1
ATOM 840 N N . GLY A 1 108 ? 6.09 18.953 -5.824 1 93.06 108 GLY A N 1
ATOM 841 C CA . GLY A 1 108 ? 6.488 18.859 -7.219 1 93.06 108 GLY A CA 1
ATOM 842 C C . GLY A 1 108 ? 5.508 18.078 -8.078 1 93.06 108 GLY A C 1
ATOM 843 O O . GLY A 1 108 ? 5.785 17.781 -9.234 1 93.06 108 GLY A O 1
ATOM 844 N N . ASN A 1 109 ? 4.383 17.703 -7.48 1 97 109 ASN A N 1
ATOM 845 C CA . ASN A 1 109 ? 3.365 17.047 -8.297 1 97 109 ASN A CA 1
ATOM 846 C C . ASN A 1 109 ? 2.773 17.984 -9.328 1 97 109 ASN A C 1
ATOM 848 O O . ASN A 1 109 ? 2.363 19.109 -9 1 97 109 ASN A O 1
ATOM 852 N N . PRO A 1 110 ? 2.695 17.625 -10.562 1 97.56 110 PRO A N 1
ATOM 853 C CA . PRO A 1 110 ? 2.332 18.547 -11.633 1 97.56 110 PRO A CA 1
ATOM 854 C C . PRO A 1 110 ? 0.822 18.703 -11.789 1 97.56 110 PRO A C 1
ATOM 856 O O . PRO A 1 110 ? 0.363 19.516 -12.609 1 97.56 110 PRO A O 1
ATOM 859 N N . LEU A 1 111 ? -0.007 17.984 -11.125 1 98.12 111 LEU A N 1
ATOM 860 C CA . LEU A 1 111 ? -1.453 18.016 -11.32 1 98.12 111 LEU A CA 1
ATOM 861 C C . LEU A 1 111 ? -2.053 19.297 -10.742 1 98.12 111 LEU A C 1
ATOM 863 O O . LEU A 1 111 ? -1.666 19.734 -9.656 1 98.12 111 LEU A O 1
ATOM 867 N N . SER A 1 112 ? -3 19.875 -11.492 1 98.06 112 SER A N 1
ATOM 868 C CA . SER A 1 112 ? -3.779 21 -10.992 1 98.06 112 SER A CA 1
ATOM 869 C C . SER A 1 112 ? -4.82 20.547 -9.977 1 98.06 112 SER A C 1
ATOM 871 O O . SER A 1 112 ? -5.055 19.359 -9.812 1 98.06 112 SER A O 1
ATOM 873 N N . ARG A 1 113 ? -5.348 21.516 -9.297 1 98.12 113 ARG A N 1
ATOM 874 C CA . ARG A 1 113 ? -6.371 21.203 -8.312 1 98.12 113 ARG A CA 1
ATOM 875 C C . ARG A 1 113 ? -7.531 20.438 -8.945 1 98.12 113 ARG A C 1
ATOM 877 O O . ARG A 1 113 ? -8.031 19.469 -8.375 1 98.12 113 ARG A O 1
ATOM 884 N N . ASP A 1 114 ? -7.949 20.875 -10.141 1 98.25 114 ASP A N 1
ATOM 885 C CA . ASP A 1 114 ? -9.047 20.219 -10.836 1 98.25 114 ASP A CA 1
ATOM 886 C C . ASP A 1 114 ? -8.664 18.797 -11.242 1 98.25 114 ASP A C 1
ATOM 888 O O . ASP A 1 114 ? -9.484 17.875 -11.172 1 98.25 114 ASP A O 1
ATOM 892 N N . GLU A 1 115 ? -7.504 18.688 -11.648 1 98.25 115 GLU A N 1
ATOM 893 C CA . GLU A 1 115 ? -7.012 17.359 -12.023 1 98.25 115 GLU A CA 1
ATOM 894 C C . GLU A 1 115 ? -6.922 16.438 -10.812 1 98.25 115 GLU A C 1
ATOM 896 O O . GLU A 1 115 ? -7.227 15.25 -10.906 1 98.25 115 GLU A O 1
ATOM 901 N N . VAL A 1 116 ? -6.5 16.969 -9.711 1 98.69 116 VAL A N 1
ATOM 902 C CA . VAL A 1 116 ? -6.484 16.219 -8.461 1 98.69 116 VAL A CA 1
ATOM 903 C C . VAL A 1 116 ? -7.898 15.742 -8.125 1 98.69 116 VAL A C 1
ATOM 905 O O . VAL A 1 116 ? -8.102 14.586 -7.746 1 98.69 116 VAL A O 1
ATOM 908 N N . ALA A 1 117 ? -8.867 16.625 -8.273 1 98.5 117 ALA A N 1
ATOM 909 C CA . ALA A 1 117 ? -10.258 16.25 -8.039 1 98.5 117 ALA A CA 1
ATOM 910 C C . ALA A 1 117 ? -10.68 15.102 -8.953 1 98.5 117 ALA A C 1
ATOM 912 O O . ALA A 1 117 ? -11.391 14.188 -8.523 1 98.5 117 ALA A O 1
ATOM 913 N N . GLN A 1 118 ? -10.258 15.125 -10.172 1 97.75 118 GLN A N 1
ATOM 914 C CA . GLN A 1 118 ? -10.578 14.062 -11.125 1 97.75 118 GLN A CA 1
ATOM 915 C C . GLN A 1 118 ? -9.961 12.734 -10.695 1 97.75 118 GLN A C 1
ATOM 917 O O . GLN A 1 118 ? -10.633 11.703 -10.719 1 97.75 118 GLN A O 1
ATOM 922 N N . VAL A 1 119 ? -8.734 12.805 -10.336 1 98.19 119 VAL A N 1
ATOM 923 C CA . VAL A 1 119 ? -8.031 11.602 -9.906 1 98.19 119 VAL A CA 1
ATOM 924 C C . VAL A 1 119 ? -8.727 11 -8.688 1 98.19 119 VAL A C 1
ATOM 926 O O . VAL A 1 119 ? -8.945 9.789 -8.625 1 98.19 119 VAL A O 1
ATOM 929 N N . LEU A 1 120 ? -9.094 11.852 -7.719 1 97.88 120 LEU A N 1
ATOM 930 C CA . LEU A 1 120 ? -9.758 11.391 -6.504 1 97.88 120 LEU A CA 1
ATOM 931 C C . LEU A 1 120 ? -11.133 10.805 -6.824 1 97.88 120 LEU A C 1
ATOM 933 O O . LEU A 1 120 ? -11.648 9.977 -6.07 1 97.88 120 LEU A O 1
ATOM 937 N N . ALA A 1 121 ? -11.68 11.219 -7.949 1 97.19 121 ALA A N 1
ATOM 938 C CA . ALA A 1 121 ? -12.961 10.68 -8.398 1 97.19 121 ALA A CA 1
ATOM 939 C C . ALA A 1 121 ? -12.766 9.398 -9.203 1 97.19 121 ALA A C 1
ATOM 941 O O . ALA A 1 121 ? -13.727 8.836 -9.734 1 97.19 121 ALA A O 1
ATOM 942 N N . GLY A 1 122 ? -11.523 8.961 -9.414 1 96.19 122 GLY A N 1
ATOM 943 C CA . GLY A 1 122 ? -11.242 7.691 -10.062 1 96.19 122 GLY A CA 1
ATOM 944 C C . GLY A 1 122 ? -10.961 7.828 -11.547 1 96.19 122 GLY A C 1
ATOM 945 O O . GLY A 1 122 ? -10.992 6.844 -12.281 1 96.19 122 GLY A O 1
ATOM 946 N N . LYS A 1 123 ? -10.633 9.062 -11.938 1 96.31 123 LYS A N 1
ATOM 947 C CA . LYS A 1 123 ? -10.383 9.312 -13.352 1 96.31 123 LYS A CA 1
ATOM 948 C C . LYS A 1 123 ? -8.891 9.5 -13.617 1 96.31 123 LYS A C 1
ATOM 950 O O . LYS A 1 123 ? -8.125 9.812 -12.703 1 96.31 123 LYS A O 1
ATOM 955 N N . VAL A 1 124 ? -8.531 9.242 -14.867 1 96.38 124 VAL A N 1
ATOM 956 C CA . VAL A 1 124 ? -7.152 9.492 -15.289 1 96.38 124 VAL A CA 1
ATOM 957 C C . VAL A 1 124 ? -7.07 10.844 -16 1 96.38 124 VAL A C 1
ATOM 959 O O . VAL A 1 124 ? -8.039 11.281 -16.625 1 96.38 124 VAL A O 1
ATOM 962 N N . VAL A 1 125 ? -6.035 11.523 -15.75 1 96.25 125 VAL A N 1
ATOM 963 C CA . VAL A 1 125 ? -5.707 12.734 -16.484 1 96.25 125 VAL A CA 1
ATOM 964 C C . VAL A 1 125 ? -4.727 12.406 -17.609 1 96.25 125 VAL A C 1
ATOM 966 O O . VAL A 1 125 ? -3.582 12.031 -17.359 1 96.25 125 VAL A O 1
ATOM 969 N N . ALA A 1 126 ? -5.227 12.672 -18.828 1 91.81 126 ALA A N 1
ATOM 970 C CA . ALA A 1 126 ? -4.414 12.32 -19.984 1 91.81 126 ALA A CA 1
ATOM 971 C C . ALA A 1 126 ? -3.113 13.117 -20 1 91.81 126 ALA A C 1
ATOM 973 O O . ALA A 1 126 ? -3.066 14.25 -19.516 1 91.81 126 ALA A O 1
ATOM 974 N N . ASP A 1 127 ? -1.986 12.578 -20.438 1 90.81 127 ASP A N 1
ATOM 975 C CA . ASP A 1 127 ? -0.694 13.203 -20.688 1 90.81 127 ASP A CA 1
ATOM 976 C C . ASP A 1 127 ? 0.024 13.531 -19.391 1 90.81 127 ASP A C 1
ATOM 978 O O . ASP A 1 127 ? 0.877 14.422 -19.344 1 90.81 127 ASP A O 1
ATOM 982 N N . LYS A 1 128 ? -0.466 13.117 -18.281 1 95.88 128 LYS A N 1
ATOM 983 C CA . LYS A 1 128 ? 0.253 13.188 -17 1 95.88 128 LYS A CA 1
ATOM 984 C C . LYS A 1 128 ? 0.841 11.828 -16.625 1 95.88 128 LYS A C 1
ATOM 986 O O . LYS A 1 128 ? 0.257 10.789 -16.938 1 95.88 128 LYS A O 1
ATOM 991 N N . PRO A 1 129 ? 1.975 11.875 -16.016 1 96.5 129 PRO A N 1
ATOM 992 C CA . PRO A 1 129 ? 2.574 10.594 -15.625 1 96.5 129 PRO A CA 1
ATOM 993 C C . PRO A 1 129 ? 1.748 9.852 -14.578 1 96.5 129 PRO A C 1
ATOM 995 O O . PRO A 1 129 ? 1.126 10.477 -13.719 1 96.5 129 PRO A O 1
ATOM 998 N N . LEU A 1 130 ? 1.754 8.508 -14.594 1 97.25 130 LEU A N 1
ATOM 999 C CA . LEU A 1 130 ? 0.999 7.668 -13.672 1 97.25 130 LEU A CA 1
ATOM 1000 C C . LEU A 1 130 ? 1.421 7.938 -12.227 1 97.25 130 LEU A C 1
ATOM 1002 O O . LEU A 1 130 ? 0.588 7.918 -11.32 1 97.25 130 LEU A O 1
ATOM 1006 N N . VAL A 1 131 ? 2.678 8.234 -12.062 1 97.44 131 VAL A N 1
ATOM 1007 C CA . VAL A 1 131 ? 3.197 8.453 -10.711 1 97.44 131 VAL A CA 1
ATOM 1008 C C . VAL A 1 131 ? 2.48 9.641 -10.07 1 97.44 131 VAL A C 1
ATOM 1010 O O . VAL A 1 131 ? 2.242 9.641 -8.859 1 97.44 131 VAL A O 1
ATOM 1013 N N . ALA A 1 132 ? 2.156 10.656 -10.789 1 98.06 132 ALA A N 1
ATOM 1014 C CA . ALA A 1 132 ? 1.421 11.805 -10.273 1 98.06 132 ALA A CA 1
ATOM 1015 C C . ALA A 1 132 ? 0.059 11.383 -9.727 1 98.06 132 ALA A C 1
ATOM 1017 O O . ALA A 1 132 ? -0.39 11.898 -8.703 1 98.06 132 ALA A O 1
ATOM 1018 N N . HIS A 1 133 ? -0.588 10.445 -10.43 1 98.19 133 HIS A N 1
ATOM 1019 C CA . HIS A 1 133 ? -1.873 9.914 -9.992 1 98.19 133 HIS A CA 1
ATOM 1020 C C . HIS A 1 133 ? -1.724 9.102 -8.711 1 98.19 133 HIS A C 1
ATOM 1022 O O . HIS A 1 133 ? -2.51 9.258 -7.773 1 98.19 133 HIS A O 1
ATOM 1028 N N . LEU A 1 134 ? -0.731 8.289 -8.711 1 97.69 134 LEU A N 1
ATOM 1029 C CA . LEU A 1 134 ? -0.494 7.418 -7.562 1 97.69 134 LEU A CA 1
ATOM 1030 C C . LEU A 1 134 ? -0.246 8.242 -6.305 1 97.69 134 LEU A C 1
ATOM 1032 O O . LEU A 1 134 ? -0.745 7.906 -5.227 1 97.69 134 LEU A O 1
ATOM 1036 N N . GLN A 1 135 ? 0.467 9.297 -6.453 1 97.81 135 GLN A N 1
ATOM 1037 C CA . GLN A 1 135 ? 0.759 10.164 -5.32 1 97.81 135 GLN A CA 1
ATOM 1038 C C . GLN A 1 135 ? -0.516 10.805 -4.777 1 97.81 135 GLN A C 1
ATOM 1040 O O . GLN A 1 135 ? -0.683 10.938 -3.561 1 97.81 135 GLN A O 1
ATOM 1045 N N . VAL A 1 136 ? -1.398 11.188 -5.633 1 98.38 136 VAL A N 1
ATOM 1046 C CA . VAL A 1 136 ? -2.67 11.789 -5.238 1 98.38 136 VAL A CA 1
ATOM 1047 C C . VAL A 1 136 ? -3.525 10.75 -4.516 1 98.38 136 VAL A C 1
ATOM 1049 O O . VAL A 1 136 ? -4.098 11.031 -3.459 1 98.38 136 VAL A O 1
ATOM 1052 N N . VAL A 1 137 ? -3.588 9.562 -5.043 1 98 137 VAL A N 1
ATOM 1053 C CA . VAL A 1 137 ? -4.371 8.492 -4.441 1 98 137 VAL A CA 1
ATOM 1054 C C . VAL A 1 137 ? -3.824 8.172 -3.053 1 98 137 VAL A C 1
ATOM 1056 O O . VAL A 1 137 ? -4.582 8.086 -2.084 1 98 137 VAL A O 1
ATOM 1059 N N . GLY A 1 138 ? -2.535 8.023 -2.969 1 97.94 138 GLY A N 1
ATOM 1060 C CA . GLY A 1 138 ? -1.904 7.719 -1.694 1 97.94 138 GLY A CA 1
ATOM 1061 C C . GLY A 1 138 ? -2.137 8.789 -0.642 1 97.94 138 GLY A C 1
ATOM 1062 O O . GLY A 1 138 ? -2.459 8.477 0.506 1 97.94 138 GLY A O 1
ATOM 1063 N N . LEU A 1 139 ? -1.936 9.992 -1.033 1 98.38 139 LEU A N 1
ATOM 1064 C CA . LEU A 1 139 ? -2.156 11.109 -0.118 1 98.38 139 LEU A CA 1
ATOM 1065 C C . LEU A 1 139 ? -3.621 11.188 0.296 1 98.38 139 LEU A C 1
ATOM 1067 O O . LEU A 1 139 ? -3.93 11.492 1.45 1 98.38 139 LEU A O 1
ATOM 1071 N N . GLY A 1 140 ? -4.516 10.977 -0.657 1 98.38 140 GLY A N 1
ATOM 1072 C CA . GLY A 1 140 ? -5.938 10.93 -0.34 1 98.38 140 GLY A CA 1
ATOM 1073 C C . GLY A 1 140 ? -6.289 9.859 0.674 1 98.38 140 GLY A C 1
ATOM 1074 O O . GLY A 1 140 ? -7.012 10.125 1.637 1 98.38 140 GLY A O 1
ATOM 1075 N N . ASP A 1 141 ? -5.789 8.688 0.439 1 98 141 ASP A N 1
ATOM 1076 C CA . ASP A 1 141 ? -6.02 7.582 1.364 1 98 141 ASP A CA 1
ATOM 1077 C C . ASP A 1 141 ? -5.457 7.898 2.748 1 98 141 ASP A C 1
ATOM 1079 O O . ASP A 1 141 ? -6.086 7.59 3.764 1 98 141 ASP A O 1
ATOM 1083 N N . ALA A 1 142 ? -4.281 8.469 2.771 1 98.62 142 ALA A N 1
ATOM 1084 C CA . ALA A 1 142 ? -3.652 8.828 4.039 1 98.62 142 ALA A CA 1
ATOM 1085 C C . ALA A 1 142 ? -4.473 9.875 4.785 1 98.62 142 ALA A C 1
ATOM 1087 O O . ALA A 1 142 ? -4.633 9.797 6.004 1 98.62 142 ALA A O 1
ATOM 1088 N N . TYR A 1 143 ? -4.93 10.836 4.078 1 98.69 143 TYR A N 1
ATOM 1089 C CA . TYR A 1 143 ? -5.773 11.867 4.668 1 98.69 143 TYR A CA 1
ATOM 1090 C C . TYR A 1 143 ? -7.016 11.258 5.309 1 98.69 143 TYR A C 1
ATOM 1092 O O . TYR A 1 143 ? -7.363 11.586 6.441 1 98.69 143 TYR A O 1
ATOM 1100 N N . ASP A 1 144 ? -7.676 10.359 4.59 1 98.25 144 ASP A N 1
ATOM 1101 C CA . ASP A 1 144 ? -8.867 9.703 5.109 1 98.25 144 ASP A CA 1
ATOM 1102 C C . ASP A 1 144 ? -8.539 8.867 6.344 1 98.25 144 ASP A C 1
ATOM 1104 O O . ASP A 1 144 ? -9.297 8.859 7.32 1 98.25 144 ASP A O 1
ATOM 1108 N N . HIS A 1 145 ? -7.461 8.195 6.227 1 97.94 145 HIS A N 1
ATOM 1109 C CA . HIS A 1 145 ? -7.043 7.391 7.367 1 97.94 145 HIS A CA 1
ATOM 1110 C C . HIS A 1 145 ? -6.758 8.266 8.586 1 97.94 145 HIS A C 1
ATOM 1112 O O . HIS A 1 145 ? -7.152 7.934 9.703 1 97.94 145 HIS A O 1
ATOM 1118 N N . MET A 1 146 ? -6.078 9.328 8.344 1 98.25 146 MET A N 1
ATOM 1119 C CA . MET A 1 146 ? -5.809 10.289 9.406 1 98.25 146 MET A CA 1
ATOM 1120 C C . MET A 1 146 ? -7.105 10.766 10.055 1 98.25 146 MET A C 1
ATOM 1122 O O . MET A 1 146 ? -7.219 10.797 11.281 1 98.25 146 MET A O 1
ATOM 1126 N N . LYS A 1 147 ? -8.07 11.094 9.242 1 98.06 147 LYS A N 1
ATOM 1127 C CA . LYS A 1 147 ? -9.367 11.547 9.75 1 98.06 147 LYS A CA 1
ATOM 1128 C C . LYS A 1 147 ? -10.031 10.461 10.586 1 98.06 147 LYS A C 1
ATOM 1130 O O . LYS A 1 147 ? -10.625 10.75 11.633 1 98.06 147 LYS A O 1
ATOM 1135 N N . ASP A 1 148 ? -9.922 9.25 10.156 1 97.31 148 ASP A N 1
ATOM 1136 C CA . ASP A 1 148 ? -10.492 8.125 10.891 1 97.31 148 ASP A CA 1
ATOM 1137 C C . ASP A 1 148 ? -9.828 7.957 12.25 1 97.31 148 ASP A C 1
ATOM 1139 O O . ASP A 1 148 ? -10.5 7.707 13.258 1 97.31 148 ASP A O 1
ATOM 1143 N N . LEU A 1 149 ? -8.555 8.031 12.266 1 96.94 149 LEU A N 1
ATOM 1144 C CA . LEU A 1 149 ? -7.797 7.902 13.508 1 96.94 149 LEU A CA 1
ATOM 1145 C C . LEU A 1 149 ? -8.188 9 14.5 1 96.94 149 LEU A C 1
ATOM 1147 O O . LEU A 1 149 ? -8.359 8.734 15.688 1 96.94 149 LEU A O 1
ATOM 1151 N N . VAL A 1 150 ? -8.297 10.203 13.977 1 96.75 150 VAL A N 1
ATOM 1152 C CA . VAL A 1 150 ? -8.68 11.336 14.812 1 96.75 150 VAL A CA 1
ATOM 1153 C C . VAL A 1 150 ? -10.086 11.133 15.367 1 96.75 150 VAL A C 1
ATOM 1155 O O . VAL A 1 150 ? -10.336 11.367 16.547 1 96.75 150 VAL A O 1
ATOM 1158 N N . ALA A 1 151 ? -10.984 10.672 14.539 1 95.69 151 ALA A N 1
ATOM 1159 C CA . ALA A 1 151 ? -12.359 10.43 14.945 1 95.69 151 ALA A CA 1
ATOM 1160 C C . ALA A 1 151 ? -12.422 9.391 16.062 1 95.69 151 ALA A C 1
ATOM 1162 O O . ALA A 1 151 ? -13.266 9.492 16.969 1 95.69 151 ALA A O 1
ATOM 1163 N N . LYS A 1 152 ? -11.5 8.484 16.062 1 95.62 152 LYS A N 1
ATOM 1164 C CA . LYS A 1 152 ? -11.469 7.41 17.047 1 95.62 152 LYS A CA 1
ATOM 1165 C C . LYS A 1 152 ? -10.562 7.777 18.219 1 95.62 152 LYS A C 1
ATOM 1167 O O . LYS A 1 152 ? -10.352 6.965 19.125 1 95.62 152 LYS A O 1
ATOM 1172 N N . ARG A 1 153 ? -9.992 8.914 18.172 1 93.69 153 ARG A N 1
ATOM 1173 C CA . ARG A 1 153 ? -9.133 9.461 19.219 1 93.69 153 ARG A CA 1
ATOM 1174 C C . ARG A 1 153 ? -7.938 8.547 19.484 1 93.69 153 ARG A C 1
ATOM 1176 O O . ARG A 1 153 ? -7.566 8.32 20.625 1 93.69 153 ARG A O 1
ATOM 1183 N N . VAL A 1 154 ? -7.457 8.039 18.422 1 93.62 154 VAL A N 1
ATOM 1184 C CA . VAL A 1 154 ? -6.266 7.203 18.547 1 93.62 154 VAL A CA 1
ATOM 1185 C C . VAL A 1 154 ? -5.043 8.078 18.812 1 93.62 154 VAL A C 1
ATOM 1187 O O . VAL A 1 154 ? -4.805 9.055 18.109 1 93.62 154 VAL A O 1
ATOM 1190 N N . PRO A 1 155 ? -4.289 7.73 19.797 1 90.75 155 PRO A N 1
ATOM 1191 C CA . PRO A 1 155 ? -3.096 8.539 20.062 1 90.75 155 PRO A CA 1
ATOM 1192 C C . PRO A 1 155 ? -2.014 8.367 19 1 90.75 155 PRO A C 1
ATOM 1194 O O . PRO A 1 155 ? -1.856 7.27 18.438 1 90.75 155 PRO A O 1
ATOM 1197 N N . LEU A 1 156 ? -1.275 9.391 18.781 1 92.44 156 LEU A N 1
ATOM 1198 C CA . LEU A 1 156 ? -0.169 9.32 17.828 1 92.44 156 LEU A CA 1
ATOM 1199 C C . LEU A 1 156 ? 0.884 8.32 18.297 1 92.44 156 LEU A C 1
ATOM 1201 O O . LEU A 1 156 ? 1.207 8.266 19.484 1 92.44 156 LEU A O 1
ATOM 1205 N N . SER A 1 157 ? 1.395 7.602 17.453 1 93.69 157 SER A N 1
ATOM 1206 C CA . SER A 1 157 ? 2.439 6.617 17.719 1 93.69 157 SER A CA 1
ATOM 1207 C C . SER A 1 157 ? 3.33 6.422 16.484 1 93.69 157 SER A C 1
ATOM 1209 O O . SER A 1 157 ? 3.014 6.906 15.398 1 93.69 157 SER A O 1
ATOM 1211 N N . GLU A 1 158 ? 4.414 5.773 16.766 1 95.06 158 GLU A N 1
ATOM 1212 C CA . GLU A 1 158 ? 5.293 5.426 15.656 1 95.06 158 GLU A CA 1
ATOM 1213 C C . GLU A 1 158 ? 4.559 4.578 14.625 1 95.06 158 GLU A C 1
ATOM 1215 O O . GLU A 1 158 ? 4.773 4.738 13.422 1 95.06 158 GLU A O 1
ATOM 1220 N N . LYS A 1 159 ? 3.754 3.717 15.117 1 95.5 159 LYS A N 1
ATOM 1221 C CA . LYS A 1 159 ? 2.975 2.859 14.227 1 95.5 159 LYS A CA 1
ATOM 1222 C C . LYS A 1 159 ? 2.098 3.689 13.289 1 95.5 159 LYS A C 1
ATOM 1224 O O . LYS A 1 159 ? 2.049 3.432 12.086 1 95.5 159 LYS A O 1
ATOM 1229 N N . ILE A 1 160 ? 1.458 4.672 13.773 1 96.19 160 ILE A N 1
ATOM 1230 C CA . ILE A 1 160 ? 0.566 5.523 13 1 96.19 160 ILE A CA 1
ATOM 1231 C C . ILE A 1 160 ? 1.371 6.297 11.953 1 96.19 160 ILE A C 1
ATOM 1233 O O . ILE A 1 160 ? 0.954 6.41 10.797 1 96.19 160 ILE A O 1
ATOM 1237 N N . ILE A 1 161 ? 2.508 6.801 12.359 1 97.88 161 ILE A N 1
ATOM 1238 C CA . ILE A 1 161 ? 3.361 7.559 11.453 1 97.88 161 ILE A CA 1
ATOM 1239 C C . ILE A 1 161 ? 3.781 6.672 10.281 1 97.88 161 ILE A C 1
ATOM 1241 O O . ILE A 1 161 ? 3.703 7.086 9.117 1 97.88 161 ILE A O 1
ATOM 1245 N N . LYS A 1 162 ? 4.141 5.512 10.594 1 97.69 162 LYS A N 1
ATOM 1246 C CA . LYS A 1 162 ? 4.562 4.566 9.562 1 97.69 162 LYS A CA 1
ATOM 1247 C C . LYS A 1 162 ? 3.391 4.152 8.68 1 97.69 162 LYS A C 1
ATOM 1249 O O . LYS A 1 162 ? 3.555 3.955 7.477 1 97.69 162 LYS A O 1
ATOM 1254 N N . GLU A 1 163 ? 2.23 4.004 9.266 1 96.69 163 GLU A N 1
ATOM 1255 C CA . GLU A 1 163 ? 1.028 3.678 8.5 1 96.69 163 GLU A CA 1
ATOM 1256 C C . GLU A 1 163 ? 0.686 4.785 7.512 1 96.69 163 GLU A C 1
ATOM 1258 O O . GLU A 1 163 ? 0.351 4.512 6.359 1 96.69 163 GLU A O 1
ATOM 1263 N N . LEU A 1 164 ? 0.74 5.992 7.992 1 98.38 164 LEU A N 1
ATOM 1264 C CA . LEU A 1 164 ? 0.474 7.117 7.105 1 98.38 164 LEU A CA 1
ATOM 1265 C C . LEU A 1 164 ? 1.499 7.176 5.977 1 98.38 164 LEU A C 1
ATOM 1267 O O . LEU A 1 164 ? 1.141 7.387 4.816 1 98.38 164 LEU A O 1
ATOM 1271 N N . HIS A 1 165 ? 2.744 6.945 6.309 1 98.69 165 HIS A N 1
ATOM 1272 C CA . HIS A 1 165 ? 3.791 6.93 5.297 1 98.69 165 HIS A CA 1
ATOM 1273 C C . HIS A 1 165 ? 3.545 5.832 4.266 1 98.69 165 HIS A C 1
ATOM 1275 O O . HIS A 1 165 ? 3.711 6.051 3.064 1 98.69 165 HIS A O 1
ATOM 1281 N N . ALA A 1 166 ? 3.143 4.699 4.723 1 97.31 166 ALA A N 1
ATOM 1282 C CA . ALA A 1 166 ? 2.893 3.572 3.83 1 97.31 166 ALA A CA 1
ATOM 1283 C C . ALA A 1 166 ? 1.793 3.9 2.824 1 97.31 166 ALA A C 1
ATOM 1285 O O . ALA A 1 166 ? 1.851 3.471 1.669 1 97.31 166 ALA A O 1
ATOM 1286 N N . LEU A 1 167 ? 0.792 4.602 3.254 1 97.75 167 LEU A N 1
ATOM 1287 C CA . LEU A 1 167 ? -0.3 4.992 2.369 1 97.75 167 LEU A CA 1
ATOM 1288 C C . LEU A 1 167 ? 0.166 6.035 1.359 1 97.75 167 LEU A C 1
ATOM 1290 O O . LEU A 1 167 ? -0.218 5.988 0.189 1 97.75 167 LEU A O 1
ATOM 1294 N N . VAL A 1 168 ? 1.04 6.922 1.817 1 97.94 168 VAL A N 1
ATOM 1295 C CA . VAL A 1 168 ? 1.527 8 0.965 1 97.94 168 VAL A CA 1
ATOM 1296 C C . VAL A 1 168 ? 2.436 7.434 -0.123 1 97.94 168 VAL A C 1
ATOM 1298 O O . VAL A 1 168 ? 2.438 7.922 -1.256 1 97.94 168 VAL A O 1
ATOM 1301 N N . MET A 1 169 ? 3.176 6.371 0.164 1 96.25 169 MET A N 1
ATOM 1302 C CA . MET A 1 169 ? 4.219 5.855 -0.715 1 96.25 169 MET A CA 1
ATOM 1303 C C . MET A 1 169 ? 3.686 4.723 -1.587 1 96.25 169 MET A C 1
ATOM 1305 O O . MET A 1 169 ? 4.324 3.678 -1.716 1 96.25 169 MET A O 1
ATOM 1309 N N . VAL A 1 170 ? 2.627 4.969 -2.24 1 92.19 170 VAL A N 1
ATOM 1310 C CA . VAL A 1 170 ? 2.006 3.949 -3.082 1 92.19 170 VAL A CA 1
ATOM 1311 C C . VAL A 1 170 ? 2.977 3.527 -4.184 1 92.19 170 VAL A C 1
ATOM 1313 O O . VAL A 1 170 ? 3.064 2.346 -4.52 1 92.19 170 VAL A O 1
ATOM 1316 N N . GLU A 1 171 ? 3.754 4.426 -4.727 1 91.75 171 GLU A N 1
ATOM 1317 C CA . GLU A 1 171 ? 4.539 4.223 -5.938 1 91.75 171 GLU A CA 1
ATOM 1318 C C . GLU A 1 171 ? 5.863 3.533 -5.625 1 91.75 171 GLU A C 1
ATOM 1320 O O . GLU A 1 171 ? 6.543 3.041 -6.531 1 91.75 171 GLU A O 1
ATOM 1325 N N . LYS A 1 172 ? 6.207 3.461 -4.355 1 93.06 172 LYS A N 1
ATOM 1326 C CA . LYS A 1 172 ? 7.473 2.84 -3.973 1 93.06 172 LYS A CA 1
ATOM 1327 C C . LYS A 1 172 ? 7.273 1.826 -2.85 1 93.06 172 LYS A C 1
ATOM 1329 O O . LYS A 1 172 ? 7.621 2.092 -1.698 1 93.06 172 LYS A O 1
ATOM 1334 N N . PRO A 1 173 ? 6.871 0.67 -3.199 1 91.81 173 PRO A N 1
ATOM 1335 C CA . PRO A 1 173 ? 6.508 -0.324 -2.188 1 91.81 173 PRO A CA 1
ATOM 1336 C C . PRO A 1 173 ? 7.672 -0.68 -1.266 1 91.81 173 PRO A C 1
ATOM 1338 O O . PRO A 1 173 ? 7.465 -0.96 -0.082 1 91.81 173 PRO A O 1
ATOM 1341 N N . ALA A 1 174 ? 8.875 -0.61 -1.724 1 90.81 174 ALA A N 1
ATOM 1342 C CA . ALA A 1 174 ? 10.047 -1.012 -0.943 1 90.81 174 ALA A CA 1
ATOM 1343 C C . ALA A 1 174 ? 10.273 -0.063 0.231 1 90.81 174 ALA A C 1
ATOM 1345 O O . ALA A 1 174 ? 10.914 -0.43 1.217 1 90.81 174 ALA A O 1
ATOM 1346 N N . GLU A 1 175 ? 9.688 1.099 0.174 1 94.06 175 GLU A N 1
ATOM 1347 C CA . GLU A 1 175 ? 9.961 2.133 1.167 1 94.06 175 GLU A CA 1
ATOM 1348 C C . GLU A 1 175 ? 8.781 2.311 2.115 1 94.06 175 GLU A C 1
ATOM 1350 O O . GLU A 1 175 ? 8.891 3.002 3.131 1 94.06 175 GLU A O 1
ATOM 1355 N N . ARG A 1 176 ? 7.73 1.639 1.899 1 94.94 176 ARG A N 1
ATOM 1356 C CA . ARG A 1 176 ? 6.48 1.882 2.609 1 94.94 176 ARG A CA 1
ATOM 1357 C C . ARG A 1 176 ? 6.637 1.625 4.102 1 94.94 176 ARG A C 1
ATOM 1359 O O . ARG A 1 176 ? 6.992 0.519 4.516 1 94.94 176 ARG A O 1
ATOM 1366 N N . GLY A 1 177 ? 6.457 2.721 4.891 1 96.25 177 GLY A N 1
ATOM 1367 C CA . GLY A 1 177 ? 6.363 2.605 6.336 1 96.25 177 GLY A CA 1
ATOM 1368 C C . GLY A 1 177 ? 7.684 2.236 6.992 1 96.25 177 GLY A C 1
ATOM 1369 O O . GLY A 1 177 ? 7.703 1.694 8.102 1 96.25 177 GLY A O 1
ATOM 1370 N N . LYS A 1 178 ? 8.742 2.449 6.297 1 96.25 178 LYS A N 1
ATOM 1371 C CA . LYS A 1 178 ? 10.047 2.07 6.832 1 96.25 178 LYS A CA 1
ATOM 1372 C C . LYS A 1 178 ? 10.953 3.289 6.973 1 96.25 178 LYS A C 1
ATOM 1374 O O . LYS A 1 178 ? 11.039 4.117 6.066 1 96.25 178 LYS A O 1
ATOM 1379 N N . TYR A 1 179 ? 11.594 3.287 8.141 1 97.88 179 TYR A N 1
ATOM 1380 C CA . TYR A 1 179 ? 12.609 4.32 8.297 1 97.88 179 TYR A CA 1
ATOM 1381 C C . TYR A 1 179 ? 13.781 4.078 7.355 1 97.88 179 TYR A C 1
ATOM 1383 O O . TYR A 1 179 ? 14.102 2.932 7.035 1 97.88 179 TYR A O 1
ATOM 1391 N N . ARG A 1 180 ? 14.344 5.16 6.973 1 97.62 180 ARG A N 1
ATOM 1392 C CA . ARG A 1 180 ? 15.484 5.074 6.066 1 97.62 180 ARG A CA 1
ATOM 1393 C C . ARG A 1 180 ? 16.672 4.383 6.738 1 97.62 180 ARG A C 1
ATOM 1395 O O . ARG A 1 180 ? 16.906 4.566 7.934 1 97.62 180 ARG A O 1
ATOM 1402 N N . LEU A 1 181 ? 17.375 3.627 5.93 1 95.25 181 LEU A N 1
ATOM 1403 C CA . LEU A 1 181 ? 18.562 2.932 6.391 1 95.25 181 LEU A CA 1
ATOM 1404 C C . LEU A 1 181 ? 19.828 3.639 5.898 1 95.25 181 LEU A C 1
ATOM 1406 O O . LEU A 1 181 ? 20.938 3.295 6.312 1 95.25 181 LEU A O 1
ATOM 1410 N N . GLU A 1 182 ? 19.609 4.605 5.047 1 96.19 182 GLU A N 1
ATOM 1411 C CA . GLU A 1 182 ? 20.703 5.402 4.504 1 96.19 182 GLU A CA 1
ATOM 1412 C C . GLU A 1 182 ? 20.547 6.875 4.871 1 96.19 182 GLU A C 1
ATOM 1414 O O . GLU A 1 182 ? 19.438 7.363 5.051 1 96.19 182 GLU A O 1
ATOM 1419 N N . SER A 1 183 ? 21.719 7.469 4.941 1 94.75 183 SER A N 1
ATOM 1420 C CA . SER A 1 183 ? 21.688 8.906 5.215 1 94.75 183 SER A CA 1
ATOM 1421 C C . SER A 1 183 ? 21.234 9.688 3.986 1 94.75 183 SER A C 1
ATOM 1423 O O . SER A 1 183 ? 21.469 9.258 2.854 1 94.75 183 SER A O 1
ATOM 1425 N N . ILE A 1 184 ? 20.594 10.742 4.281 1 94.56 184 ILE A N 1
ATOM 1426 C CA . ILE A 1 184 ? 20.141 11.602 3.195 1 94.56 184 ILE A CA 1
ATOM 1427 C C . ILE A 1 184 ? 20.609 13.031 3.432 1 94.56 184 ILE A C 1
ATOM 1429 O O . ILE A 1 184 ? 21.016 13.383 4.543 1 94.56 184 ILE A O 1
ATOM 1433 N N . HIS A 1 185 ? 20.656 13.75 2.305 1 92.19 185 HIS A N 1
ATOM 1434 C CA . HIS A 1 185 ? 21.047 15.156 2.33 1 92.19 185 HIS A CA 1
ATOM 1435 C C . HIS A 1 185 ? 19.984 16.031 1.672 1 92.19 185 HIS A C 1
ATOM 1437 O O . HIS A 1 185 ? 19.438 15.672 0.624 1 92.19 185 HIS A O 1
ATOM 1443 N N . VAL A 1 186 ? 19.641 17.125 2.373 1 89.62 186 VAL A N 1
ATOM 1444 C CA . VAL A 1 186 ? 18.672 18.062 1.816 1 89.62 186 VAL A CA 1
ATOM 1445 C C . VAL A 1 186 ? 19.406 19.25 1.218 1 89.62 186 VAL A C 1
ATOM 1447 O O . VAL A 1 186 ? 19.984 20.078 1.947 1 89.62 186 VAL A O 1
ATOM 1450 N N . LEU A 1 187 ? 19.312 19.359 -0.054 1 86.31 187 LEU A N 1
ATOM 1451 C CA . LEU A 1 187 ? 20.031 20.422 -0.754 1 86.31 187 LEU A CA 1
ATOM 1452 C C . LEU A 1 187 ? 19.469 21.781 -0.371 1 86.31 187 LEU A C 1
ATOM 1454 O O . LEU A 1 187 ? 18.266 22 -0.375 1 86.31 187 LEU A O 1
ATOM 1458 N N . GLY A 1 188 ? 20.328 22.656 0.045 1 86.44 188 GLY A N 1
ATOM 1459 C CA . GLY A 1 188 ? 19.953 24.047 0.297 1 86.44 188 GLY A CA 1
ATOM 1460 C C . GLY A 1 188 ? 19.406 24.266 1.691 1 86.44 188 GLY A C 1
ATOM 1461 O O . GLY A 1 188 ? 19.109 25.406 2.07 1 86.44 188 GLY A O 1
ATOM 1462 N N . ALA A 1 189 ? 19.266 23.234 2.371 1 88.44 189 ALA A N 1
ATOM 1463 C CA . ALA A 1 189 ? 18.703 23.359 3.715 1 88.44 189 ALA A CA 1
ATOM 1464 C C . ALA A 1 189 ? 19.781 23.703 4.73 1 88.44 189 ALA A C 1
ATOM 1466 O O . ALA A 1 189 ? 20.922 23.219 4.633 1 88.44 189 ALA A O 1
ATOM 1467 N N . TYR A 1 190 ? 19.438 24.547 5.664 1 89.88 190 TYR A N 1
ATOM 1468 C CA . TYR A 1 190 ? 20.359 24.906 6.742 1 89.88 190 TYR A CA 1
ATOM 1469 C C . TYR A 1 190 ? 20.641 23.688 7.625 1 89.88 190 TYR A C 1
ATOM 1471 O O . TYR A 1 190 ? 21.797 23.422 7.977 1 89.88 190 TYR A O 1
ATOM 1479 N N . HIS A 1 191 ? 19.641 23.047 7.953 1 92.31 191 HIS A N 1
ATOM 1480 C CA . HIS A 1 191 ? 19.734 21.859 8.797 1 92.31 191 HIS A CA 1
ATOM 1481 C C . HIS A 1 191 ? 19.766 20.594 7.957 1 92.31 191 HIS A C 1
ATOM 1483 O O . HIS A 1 191 ? 19.047 20.484 6.957 1 92.31 191 HIS A O 1
ATOM 1489 N N . GLN A 1 192 ? 20.656 19.688 8.461 1 94.19 192 GLN A N 1
ATOM 1490 C CA . GLN A 1 192 ? 20.719 18.391 7.812 1 94.19 192 GLN A CA 1
ATOM 1491 C C . GLN A 1 192 ? 20.188 17.281 8.734 1 94.19 192 GLN A C 1
ATOM 1493 O O . GLN A 1 192 ? 20.422 17.328 9.945 1 94.19 192 GLN A O 1
ATOM 1498 N N . PRO A 1 193 ? 19.5 16.297 8.188 1 96.06 193 PRO A N 1
ATOM 1499 C CA . PRO A 1 193 ? 19 15.188 9 1 96.06 193 PRO A CA 1
ATOM 1500 C C . PRO A 1 193 ? 20.109 14.352 9.625 1 96.06 193 PRO A C 1
ATOM 1502 O O . PRO A 1 193 ? 21.234 14.32 9.109 1 96.06 193 PRO A O 1
ATOM 1505 N N . PRO A 1 194 ? 19.828 13.734 10.742 1 95.88 194 PRO A N 1
ATOM 1506 C CA . PRO A 1 194 ? 20.828 12.867 11.367 1 95.88 194 PRO A CA 1
ATOM 1507 C C . PRO A 1 194 ? 21.156 11.633 10.531 1 95.88 194 PRO A C 1
ATOM 1509 O O . PRO A 1 194 ? 20.438 11.336 9.57 1 95.88 194 PRO A O 1
ATOM 1512 N N . GLU A 1 195 ? 22.219 10.992 10.984 1 96.31 195 GLU A N 1
ATOM 1513 C CA . GLU A 1 195 ? 22.547 9.711 10.375 1 96.31 195 GLU A CA 1
ATOM 1514 C C . GLU A 1 195 ? 21.438 8.695 10.586 1 96.31 195 GLU A C 1
ATOM 1516 O O . GLU A 1 195 ? 20.703 8.75 11.586 1 96.31 195 GLU A O 1
ATOM 1521 N N . ALA A 1 196 ? 21.328 7.793 9.664 1 97 196 ALA A N 1
ATOM 1522 C CA . ALA A 1 196 ? 20.203 6.863 9.617 1 97 196 ALA A CA 1
ATOM 1523 C C . ALA A 1 196 ? 20.109 6.055 10.906 1 97 196 ALA A C 1
ATOM 1525 O O . ALA A 1 196 ? 19.016 5.762 11.383 1 97 196 ALA A O 1
ATOM 1526 N N . ASP A 1 197 ? 21.188 5.699 11.492 1 95.5 197 ASP A N 1
ATOM 1527 C CA . ASP A 1 197 ? 21.188 4.832 12.664 1 95.5 197 ASP A CA 1
ATOM 1528 C C . ASP A 1 197 ? 20.625 5.559 13.883 1 95.5 197 ASP A C 1
ATOM 1530 O O . ASP A 1 197 ? 20.266 4.922 14.875 1 95.5 197 ASP A O 1
ATOM 1534 N N . ARG A 1 198 ? 20.531 6.844 13.781 1 96.31 198 ARG A N 1
ATOM 1535 C CA . ARG A 1 198 ? 20.047 7.637 14.914 1 96.31 198 ARG A CA 1
ATOM 1536 C C . ARG A 1 198 ? 18.547 7.918 14.789 1 96.31 198 ARG A C 1
ATOM 1538 O O . ARG A 1 198 ? 17.922 8.383 15.742 1 96.31 198 ARG A O 1
ATOM 1545 N N . VAL A 1 199 ? 17.969 7.629 13.727 1 97.5 199 VAL A N 1
ATOM 1546 C CA . VAL A 1 199 ? 16.609 8.023 13.391 1 97.5 199 VAL A CA 1
ATOM 1547 C C . VAL A 1 199 ? 15.617 7.367 14.359 1 97.5 199 VAL A C 1
ATOM 1549 O O . VAL A 1 199 ? 14.789 8.047 14.961 1 97.5 199 VAL A O 1
ATOM 1552 N N . PRO A 1 200 ? 15.742 6.062 14.625 1 96.44 200 PRO A N 1
ATOM 1553 C CA . PRO A 1 200 ? 14.758 5.449 15.508 1 96.44 200 PRO A CA 1
ATOM 1554 C C . PRO A 1 200 ? 14.758 6.059 16.906 1 96.44 200 PRO A C 1
ATOM 1556 O O . PRO A 1 200 ? 13.695 6.34 17.469 1 96.44 200 PRO A O 1
ATOM 1559 N N . ALA A 1 201 ? 15.898 6.32 17.422 1 93.88 201 ALA A N 1
ATOM 1560 C CA . ALA A 1 201 ? 16 6.891 18.766 1 93.88 201 ALA A CA 1
ATOM 1561 C C . ALA A 1 201 ? 15.461 8.32 18.797 1 93.88 201 ALA A C 1
ATOM 1563 O O . ALA A 1 201 ? 14.797 8.711 19.75 1 93.88 201 ALA A O 1
ATOM 1564 N N . LYS A 1 202 ? 15.719 9.086 17.812 1 94.44 202 LYS A N 1
ATOM 1565 C CA . LYS A 1 202 ? 15.258 10.469 17.75 1 94.44 202 LYS A CA 1
ATOM 1566 C C . LYS A 1 202 ? 13.734 10.531 17.609 1 94.44 202 LYS A C 1
ATOM 1568 O O . LYS A 1 202 ? 13.086 11.375 18.219 1 94.44 202 LYS A O 1
ATOM 1573 N N . MET A 1 203 ? 13.258 9.602 16.797 1 95.69 203 MET A N 1
ATOM 1574 C CA . MET A 1 203 ? 11.812 9.555 16.641 1 95.69 203 MET A CA 1
ATOM 1575 C C . MET A 1 203 ? 11.133 9.133 17.938 1 95.69 203 MET A C 1
ATOM 1577 O O . MET A 1 203 ? 10.109 9.703 18.312 1 95.69 203 MET A O 1
ATOM 1581 N N . ALA A 1 204 ? 11.672 8.188 18.609 1 90.62 204 ALA A N 1
ATOM 1582 C CA . ALA A 1 204 ? 11.125 7.75 19.891 1 90.62 204 ALA A CA 1
ATOM 1583 C C . ALA A 1 204 ? 11.102 8.891 20.906 1 90.62 204 ALA A C 1
ATOM 1585 O O . ALA A 1 204 ? 10.117 9.078 21.625 1 90.62 204 ALA A O 1
ATOM 1586 N N . LYS A 1 205 ? 12.133 9.594 20.922 1 86.81 205 LYS A N 1
ATOM 1587 C CA . LYS A 1 205 ? 12.242 10.734 21.828 1 86.81 205 LYS A CA 1
ATOM 1588 C C . LYS A 1 205 ? 11.211 11.805 21.484 1 86.81 205 LYS A C 1
ATOM 1590 O O . LYS A 1 205 ? 10.594 12.391 22.375 1 86.81 205 LYS A O 1
ATOM 1595 N N . GLN A 1 206 ? 11.078 12.047 20.172 1 85.88 206 GLN A N 1
ATOM 1596 C CA . GLN A 1 206 ? 10.141 13.07 19.719 1 85.88 206 GLN A CA 1
ATOM 1597 C C . GLN A 1 206 ? 8.703 12.695 20.062 1 85.88 206 GLN A C 1
ATOM 1599 O O . GLN A 1 206 ? 7.906 13.562 20.438 1 85.88 206 GLN A O 1
ATOM 1604 N N . LEU A 1 207 ? 8.367 11.438 19.875 1 83.62 207 LEU A N 1
ATOM 1605 C CA . LEU A 1 207 ? 7.012 10.969 20.141 1 83.62 207 LEU A CA 1
ATOM 1606 C C . LEU A 1 207 ? 6.691 11 21.625 1 83.62 207 LEU A C 1
ATOM 1608 O O . LEU A 1 207 ? 5.535 11.164 22.016 1 83.62 207 LEU A O 1
ATOM 1612 N N . GLY A 1 208 ? 7.602 10.906 22.469 1 70.56 208 GLY A N 1
ATOM 1613 C CA . GLY A 1 208 ? 7.41 11.008 23.906 1 70.56 208 GLY A CA 1
ATOM 1614 C C . GLY A 1 208 ? 7.051 12.414 24.359 1 70.56 208 GLY A C 1
ATOM 1615 O O . GLY A 1 208 ? 6.469 12.594 25.438 1 70.56 208 GLY A O 1
ATOM 1616 N N . LYS A 1 209 ? 7.238 13.367 23.547 1 62.94 209 LYS A N 1
ATOM 1617 C CA . LYS A 1 209 ? 7.047 14.773 23.891 1 62.94 209 LYS A CA 1
ATOM 1618 C C . LYS A 1 209 ? 5.91 15.391 23.078 1 62.94 209 LYS A C 1
ATOM 1620 O O . LYS A 1 209 ? 5.816 16.609 22.969 1 62.94 209 LYS A O 1
ATOM 1625 N N . PHE A 1 210 ? 5.082 14.633 22.5 1 64.94 210 PHE A N 1
ATOM 1626 C CA . PHE A 1 210 ? 4.184 15.023 21.422 1 64.94 210 PHE A CA 1
ATOM 1627 C C . PHE A 1 210 ? 3.18 16.062 21.906 1 64.94 210 PHE A C 1
ATOM 1629 O O . PHE A 1 210 ? 2.943 17.062 21.219 1 64.94 210 PHE A O 1
ATOM 1636 N N . ILE A 1 211 ? 2.674 15.82 23 1 63.25 211 ILE A N 1
ATOM 1637 C CA . ILE A 1 211 ? 1.654 16.766 23.453 1 63.25 211 ILE A CA 1
ATOM 1638 C C . ILE A 1 211 ? 2.166 17.531 24.672 1 63.25 211 ILE A C 1
ATOM 1640 O O . ILE A 1 211 ? 2.467 16.938 25.703 1 63.25 211 ILE A O 1
ATOM 1644 N N . ASN A 1 212 ? 2.502 18.797 24.281 1 68.81 212 ASN A N 1
ATOM 1645 C CA . ASN A 1 212 ? 2.844 19.703 25.375 1 68.81 212 ASN A CA 1
ATOM 1646 C C . ASN A 1 212 ? 1.635 20.516 25.828 1 68.81 212 ASN A C 1
ATOM 1648 O O . ASN A 1 212 ? 1.2 21.438 25.125 1 68.81 212 ASN A O 1
ATOM 1652 N N . PRO A 1 213 ? 1.147 20.188 26.891 1 69 213 PRO A N 1
ATOM 1653 C CA . PRO A 1 213 ? -0.069 20.859 27.359 1 69 213 PRO A CA 1
ATOM 1654 C C . PRO A 1 213 ? 0.152 22.344 27.656 1 69 213 PRO A C 1
ATOM 1656 O O . PRO A 1 213 ? -0.813 23.094 27.797 1 69 213 PRO A O 1
ATOM 1659 N N . GLN A 1 214 ? 1.372 22.734 27.688 1 75.94 214 GLN A N 1
ATOM 1660 C CA . GLN A 1 214 ? 1.672 24.125 28.016 1 75.94 214 GLN A CA 1
ATOM 1661 C C . GLN A 1 214 ? 1.637 25 26.766 1 75.94 214 GLN A C 1
ATOM 1663 O O . GLN A 1 214 ? 1.597 26.234 26.859 1 75.94 214 GLN A O 1
ATOM 1668 N N . LEU A 1 215 ? 1.555 24.359 25.656 1 84.94 215 LEU A N 1
ATOM 1669 C CA . LEU A 1 215 ? 1.565 25.094 24.391 1 84.94 215 LEU A CA 1
ATOM 1670 C C . LEU A 1 215 ? 0.188 25.078 23.734 1 84.94 215 LEU A C 1
ATOM 1672 O O . LEU A 1 215 ? -0.569 24.12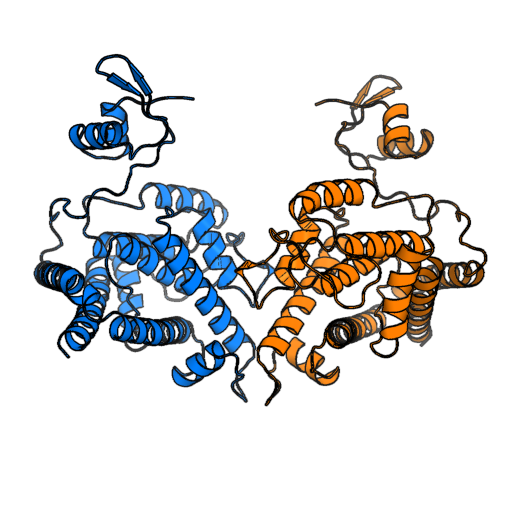5 23.906 1 84.94 215 LEU A O 1
ATOM 1676 N N . HIS A 1 216 ? -0.12 26.219 23.078 1 90.25 216 HIS A N 1
ATOM 1677 C CA . HIS A 1 216 ? -1.313 26.234 22.234 1 90.25 216 HIS A CA 1
ATOM 1678 C C . HIS A 1 216 ? -1.249 25.141 21.172 1 90.25 216 HIS A C 1
ATOM 1680 O O . HIS A 1 216 ? -0.163 24.766 20.719 1 90.25 216 HIS A O 1
ATOM 1686 N N . ALA A 1 217 ? -2.393 24.672 20.703 1 91.81 217 ALA A N 1
ATOM 1687 C CA . ALA A 1 217 ? -2.496 23.594 19.734 1 91.81 217 ALA A CA 1
ATOM 1688 C C . ALA A 1 217 ? -1.669 23.891 18.484 1 91.81 217 ALA A C 1
ATOM 1690 O O . ALA A 1 217 ? -0.963 23.016 17.984 1 91.81 217 ALA A O 1
ATOM 1691 N N . VAL A 1 218 ? -1.72 25.078 18.016 1 95.06 218 VAL A N 1
ATOM 1692 C CA . VAL A 1 218 ? -1 25.484 16.812 1 95.06 218 VAL A CA 1
ATOM 1693 C C . VAL A 1 218 ? 0.505 25.422 17.078 1 95.06 218 VAL A C 1
ATOM 1695 O O . VAL A 1 218 ? 1.263 24.906 16.25 1 95.06 218 VAL A O 1
ATOM 1698 N N . GLU A 1 219 ? 0.907 25.891 18.219 1 92.38 219 GLU A N 1
ATOM 1699 C CA . GLU A 1 219 ? 2.322 25.875 18.578 1 92.38 219 GLU A CA 1
ATOM 1700 C C . GLU A 1 219 ? 2.857 24.453 18.703 1 92.38 219 GLU A C 1
ATOM 1702 O O . GLU A 1 219 ? 3.938 24.141 18.203 1 92.38 219 GLU A O 1
ATOM 1707 N N . SER A 1 220 ? 2.08 23.719 19.391 1 91.5 220 SER A N 1
ATOM 1708 C CA . SER A 1 220 ? 2.484 22.328 19.609 1 91.5 220 SER A CA 1
ATOM 1709 C C . SER A 1 220 ? 2.607 21.578 18.297 1 91.5 220 SER A C 1
ATOM 1711 O O . SER A 1 220 ? 3.578 20.844 18.078 1 91.5 220 SER A O 1
ATOM 1713 N N . ALA A 1 221 ? 1.637 21.719 17.438 1 94.88 221 ALA A N 1
ATOM 1714 C CA . ALA A 1 221 ? 1.636 21.047 16.141 1 94.88 221 ALA A CA 1
ATOM 1715 C C . ALA A 1 221 ? 2.811 21.516 15.281 1 94.88 221 ALA A C 1
ATOM 1717 O O . ALA A 1 221 ? 3.453 20.703 14.609 1 94.88 221 ALA A O 1
ATOM 1718 N N . VAL A 1 222 ? 3.096 22.75 15.352 1 95.25 222 VAL A N 1
ATOM 1719 C CA . VAL A 1 222 ? 4.188 23.328 14.57 1 95.25 222 VAL A CA 1
ATOM 1720 C C . VAL A 1 222 ? 5.523 22.781 15.078 1 95.25 222 VAL A C 1
ATOM 1722 O O . VAL A 1 222 ? 6.398 22.422 14.289 1 95.25 222 VAL A O 1
ATOM 1725 N N . LEU A 1 223 ? 5.652 22.781 16.375 1 91.62 223 LEU A N 1
ATOM 1726 C CA . LEU A 1 223 ? 6.902 22.281 16.953 1 91.62 223 LEU A CA 1
ATOM 1727 C C . LEU A 1 223 ? 7.145 20.828 16.547 1 91.62 223 LEU A C 1
ATOM 1729 O O . LEU A 1 223 ? 8.273 20.453 16.234 1 91.62 223 LEU A O 1
ATOM 1733 N N . PHE A 1 224 ? 6.125 20.109 16.594 1 93.44 224 PHE A N 1
ATOM 1734 C CA . PHE A 1 224 ? 6.25 18.719 16.172 1 93.44 224 PHE A CA 1
ATOM 1735 C C . PHE A 1 224 ? 6.645 18.625 14.711 1 93.44 224 PHE A C 1
ATOM 1737 O O . PHE A 1 224 ? 7.52 17.844 14.344 1 93.44 224 PHE A O 1
ATOM 1744 N N . LEU A 1 225 ? 5.988 19.375 13.867 1 95.88 225 LEU A N 1
ATOM 1745 C CA . LEU A 1 225 ? 6.301 19.406 12.438 1 95.88 225 LEU A CA 1
ATOM 1746 C C . LEU A 1 225 ? 7.77 19.734 12.211 1 95.88 225 LEU A C 1
ATOM 1748 O O . LEU A 1 225 ? 8.445 19.078 11.414 1 95.88 225 LEU A O 1
ATOM 1752 N N . MET A 1 226 ? 8.273 20.734 12.914 1 93.88 226 MET A N 1
ATOM 1753 C CA . MET A 1 226 ? 9.656 21.172 12.75 1 93.88 226 MET A CA 1
ATOM 1754 C C . MET A 1 226 ? 10.625 20.078 13.148 1 93.88 226 MET A C 1
ATOM 1756 O O . MET A 1 226 ? 11.602 19.812 12.438 1 93.88 226 MET A O 1
ATOM 1760 N N . LYS A 1 227 ? 10.336 19.469 14.18 1 92.75 227 LYS A N 1
ATOM 1761 C CA . LYS A 1 227 ? 11.227 18.422 14.664 1 92.75 227 LYS A CA 1
ATOM 1762 C C . LYS A 1 227 ? 11.18 17.188 13.758 1 92.75 227 LYS A C 1
ATOM 1764 O O . LYS A 1 227 ? 12.211 16.578 13.477 1 92.75 227 LYS A O 1
ATOM 1769 N N . PHE A 1 228 ? 10.016 16.859 13.328 1 95.88 228 PHE A N 1
ATOM 1770 C CA . PHE A 1 228 ? 9.852 15.75 12.398 1 95.88 228 PHE A CA 1
ATOM 1771 C C . PHE A 1 228 ? 10.617 16 11.109 1 95.88 228 PHE A C 1
ATOM 1773 O O . PHE A 1 228 ? 11.336 15.125 10.625 1 95.88 228 PHE A O 1
ATOM 1780 N N . ASP A 1 229 ? 10.406 17.188 10.609 1 93.81 229 ASP A N 1
ATOM 1781 C CA . ASP A 1 229 ? 11.07 17.547 9.367 1 93.81 229 ASP A CA 1
ATOM 1782 C C . ASP A 1 229 ? 12.586 17.562 9.531 1 93.81 229 ASP A C 1
ATOM 1784 O O . ASP A 1 229 ? 13.32 17.312 8.578 1 93.81 229 ASP A O 1
ATOM 1788 N N . GLY A 1 230 ? 13.039 17.859 10.664 1 93.88 230 GLY A N 1
ATOM 1789 C CA . GLY A 1 230 ? 14.469 17.844 10.938 1 93.88 230 GLY A CA 1
ATOM 1790 C C . GLY A 1 230 ? 15.047 16.438 10.992 1 93.88 230 GLY A C 1
ATOM 1791 O O . GLY A 1 230 ? 16.188 16.219 10.578 1 93.88 230 GLY A O 1
ATOM 1792 N N . ILE A 1 231 ? 14.281 15.57 11.547 1 96 231 ILE A N 1
ATOM 1793 C CA . ILE A 1 231 ? 14.742 14.188 11.664 1 96 231 ILE A CA 1
ATOM 1794 C C . ILE A 1 231 ? 14.688 13.508 10.297 1 96 231 ILE A C 1
ATOM 1796 O O . ILE A 1 231 ? 15.586 12.75 9.93 1 96 231 ILE A O 1
ATOM 1800 N N . ARG A 1 232 ? 13.539 13.82 9.555 1 97.56 232 ARG A N 1
ATOM 1801 C CA . ARG A 1 232 ? 13.32 13.188 8.258 1 97.56 232 ARG A CA 1
ATOM 1802 C C . ARG A 1 232 ? 13.531 11.68 8.336 1 97.56 232 ARG A C 1
ATOM 1804 O O . ARG A 1 232 ? 14.453 11.148 7.715 1 97.56 232 ARG A O 1
ATOM 1811 N N . PRO A 1 233 ? 12.672 11.016 8.914 1 98.19 233 PRO A N 1
ATOM 1812 C CA . PRO A 1 233 ? 12.914 9.609 9.242 1 98.19 233 PRO A CA 1
ATOM 1813 C C . PRO A 1 233 ? 12.781 8.688 8.031 1 98.19 233 PRO A C 1
ATOM 1815 O O . PRO A 1 233 ? 13.195 7.523 8.086 1 98.19 233 PRO A O 1
ATOM 1818 N N . PHE A 1 234 ? 12.242 9.188 6.934 1 98.44 234 PHE A N 1
ATOM 1819 C CA . PHE A 1 234 ? 12 8.344 5.773 1 98.44 234 PHE A CA 1
ATOM 1820 C C . PHE A 1 234 ? 12.898 8.742 4.609 1 98.44 234 PHE A C 1
ATOM 1822 O O . PHE A 1 234 ? 13.469 9.836 4.609 1 98.44 234 PHE A O 1
ATOM 1829 N N . MET A 1 235 ? 13.039 7.844 3.654 1 96.81 235 MET A N 1
ATOM 1830 C CA . MET A 1 235 ? 13.844 8.125 2.473 1 96.81 235 MET A CA 1
ATOM 1831 C C . MET A 1 235 ? 13.18 9.18 1.595 1 96.81 235 MET A C 1
ATOM 1833 O O . MET A 1 235 ? 13.859 9.961 0.928 1 96.81 235 MET A O 1
ATOM 1837 N N . ASP A 1 236 ? 11.883 9.102 1.576 1 95.25 236 ASP A N 1
ATOM 1838 C CA . ASP A 1 236 ? 11.07 10.016 0.778 1 95.25 236 ASP A CA 1
ATOM 1839 C C . ASP A 1 236 ? 9.734 10.297 1.457 1 95.25 236 ASP A C 1
ATOM 1841 O O . ASP A 1 236 ? 9.328 9.578 2.369 1 95.25 236 ASP A O 1
ATOM 1845 N N . ALA A 1 237 ? 9.094 11.438 1.115 1 97 237 ALA A N 1
ATOM 1846 C CA . ALA A 1 237 ? 7.727 11.812 1.468 1 97 237 ALA A CA 1
ATOM 1847 C C . ALA A 1 237 ? 7.656 12.344 2.896 1 97 237 ALA A C 1
ATOM 1849 O O . ALA A 1 237 ? 6.586 12.367 3.506 1 97 237 ALA A O 1
ATOM 1850 N N . ASN A 1 238 ? 8.758 12.781 3.469 1 96.75 238 ASN A N 1
ATOM 1851 C CA . ASN A 1 238 ? 8.75 13.352 4.812 1 96.75 238 ASN A CA 1
ATOM 1852 C C . ASN A 1 238 ? 7.863 14.586 4.895 1 96.75 238 ASN A C 1
ATOM 1854 O O . ASN A 1 238 ? 7.102 14.75 5.848 1 96.75 238 ASN A O 1
ATOM 1858 N N . GLY A 1 239 ? 7.957 15.422 3.912 1 95.88 239 GLY A N 1
ATOM 1859 C CA . GLY A 1 239 ? 7.137 16.625 3.896 1 95.88 239 GLY A CA 1
ATOM 1860 C C . GLY A 1 239 ? 5.648 16.328 3.889 1 95.88 239 GLY A C 1
ATOM 1861 O O . GLY A 1 239 ? 4.895 16.891 4.684 1 95.88 239 GLY A O 1
ATOM 1862 N N . ARG A 1 240 ? 5.254 15.43 3.012 1 97.38 240 ARG A N 1
ATOM 1863 C CA . ARG A 1 240 ? 3.848 15.07 2.904 1 97.38 240 ARG A CA 1
ATOM 1864 C C . ARG A 1 240 ? 3.342 14.445 4.199 1 97.38 240 ARG A C 1
ATOM 1866 O O . ARG A 1 240 ? 2.273 14.805 4.695 1 97.38 240 ARG A O 1
ATOM 1873 N N . VAL A 1 241 ? 4.109 13.586 4.77 1 98.38 241 VAL A N 1
ATOM 1874 C CA . VAL A 1 241 ? 3.74 12.961 6.031 1 98.38 241 VAL A CA 1
ATOM 1875 C C . VAL A 1 241 ? 3.721 14 7.148 1 98.38 241 VAL A C 1
ATOM 1877 O O . VAL A 1 241 ? 2.816 14.008 7.984 1 98.38 241 VAL A O 1
ATOM 1880 N N . GLY A 1 242 ? 4.691 14.852 7.117 1 97.56 242 GLY A N 1
ATOM 1881 C CA . GLY A 1 242 ? 4.742 15.914 8.109 1 97.56 242 GLY A CA 1
ATOM 1882 C C . GLY A 1 242 ? 3.506 16.781 8.117 1 97.56 242 GLY A C 1
ATOM 1883 O O . GLY A 1 242 ? 2.984 17.125 9.18 1 97.56 242 GLY A O 1
ATOM 1884 N N . ARG A 1 243 ? 3.082 17.125 6.98 1 97.94 243 ARG A N 1
ATOM 1885 C CA . ARG A 1 243 ? 1.91 17.984 6.883 1 97.94 243 ARG A CA 1
ATOM 1886 C C . ARG A 1 243 ? 0.645 17.25 7.293 1 97.94 243 ARG A C 1
ATOM 1888 O O . ARG A 1 243 ? -0.288 17.844 7.836 1 97.94 243 ARG A O 1
ATOM 1895 N N . LEU A 1 244 ? 0.585 15.938 7.062 1 98.5 244 LEU A N 1
ATOM 1896 C CA . LEU A 1 244 ? -0.496 15.117 7.602 1 98.5 244 LEU A CA 1
ATOM 1897 C C . LEU A 1 244 ? -0.457 15.102 9.125 1 98.5 244 LEU A C 1
ATOM 1899 O O . LEU A 1 244 ? -1.495 15.227 9.781 1 98.5 244 LEU A O 1
ATOM 1903 N N . LEU A 1 245 ? 0.714 15 9.664 1 97.25 245 LEU A N 1
ATOM 1904 C CA . LEU A 1 245 ? 0.87 14.922 11.117 1 97.25 245 LEU A CA 1
ATOM 1905 C C . LEU A 1 245 ? 0.503 16.25 11.773 1 97.25 245 LEU A C 1
ATOM 1907 O O . LEU A 1 245 ? -0.093 16.266 12.852 1 97.25 245 LEU A O 1
ATOM 1911 N N . LEU A 1 246 ? 0.903 17.328 11.109 1 97.44 246 LEU A N 1
ATOM 1912 C CA . LEU A 1 246 ? 0.456 18.641 11.562 1 97.44 246 LEU A CA 1
ATOM 1913 C C . LEU A 1 246 ? -1.061 18.672 11.727 1 97.44 246 LEU A C 1
ATOM 1915 O O . LEU A 1 246 ? -1.566 19.062 12.773 1 97.44 246 LEU A O 1
ATOM 1919 N N . ASN A 1 247 ? -1.72 18.219 10.773 1 98.31 247 ASN A N 1
ATOM 1920 C CA . ASN A 1 247 ? -3.178 18.25 10.797 1 98.31 247 ASN A CA 1
ATOM 1921 C C . ASN A 1 247 ? -3.758 17.219 11.758 1 98.31 247 ASN A C 1
ATOM 1923 O O . ASN A 1 247 ? -4.797 17.453 12.375 1 98.31 247 ASN A O 1
ATOM 1927 N N . PHE A 1 248 ? -3.086 16.109 11.836 1 97.5 248 PHE A N 1
ATOM 1928 C CA . PHE A 1 248 ? -3.479 15.133 12.844 1 97.5 248 PHE A CA 1
ATOM 1929 C C . PHE A 1 248 ? -3.533 15.773 14.227 1 97.5 248 PHE A C 1
ATOM 1931 O O . PHE A 1 248 ? -4.523 15.625 14.945 1 97.5 248 PHE A O 1
ATOM 1938 N N . MET A 1 249 ? -2.535 16.484 14.562 1 94.75 249 MET A N 1
ATOM 1939 C CA . MET A 1 249 ? -2.424 17.109 15.875 1 94.75 249 MET A CA 1
ATOM 1940 C C . MET A 1 249 ? -3.453 18.219 16.047 1 94.75 249 MET A C 1
ATOM 1942 O O . MET A 1 249 ? -4.086 18.344 17.094 1 94.75 249 MET A O 1
ATOM 1946 N N . LEU A 1 250 ? -3.588 19 15.008 1 96.25 250 LEU A N 1
ATOM 1947 C CA . LEU A 1 250 ? -4.559 20.094 15.07 1 96.25 250 LEU A CA 1
ATOM 1948 C C . LEU A 1 250 ? -5.973 19.547 15.258 1 96.25 250 LEU A C 1
ATOM 1950 O O . LEU A 1 250 ? -6.695 19.984 16.156 1 96.25 250 LEU A O 1
ATOM 1954 N N . LEU A 1 251 ? -6.309 18.578 14.477 1 96.62 251 LEU A N 1
ATOM 1955 C CA . LEU A 1 251 ? -7.641 17.984 14.531 1 96.62 251 LEU A CA 1
ATOM 1956 C C . LEU A 1 251 ? -7.891 17.312 15.875 1 96.62 251 LEU A C 1
ATOM 1958 O O . LEU A 1 251 ? -8.992 17.406 16.422 1 96.62 251 LEU A O 1
ATOM 1962 N N . GLN A 1 252 ? -6.906 16.672 16.328 1 93 252 GLN A N 1
ATOM 1963 C CA . GLN A 1 252 ? -7.035 16 17.609 1 93 252 GLN A CA 1
ATOM 1964 C C . GLN A 1 252 ? -7.328 16.984 18.734 1 93 252 GLN A C 1
ATOM 1966 O O . GLN A 1 252 ? -7.965 16.641 19.719 1 93 252 GLN A O 1
ATOM 1971 N N . GLN A 1 253 ? -6.914 18.172 18.516 1 91.12 253 GLN A N 1
ATOM 1972 C CA . GLN A 1 253 ? -7.094 19.188 19.547 1 91.12 253 GLN A CA 1
ATOM 1973 C C . GLN A 1 253 ? -8.297 20.078 19.234 1 91.12 253 GLN A C 1
ATOM 1975 O O . GLN A 1 253 ? -8.469 21.125 19.844 1 91.12 253 GLN A O 1
ATOM 1980 N N . GLY A 1 254 ? -9.047 19.719 18.219 1 92.56 254 GLY A N 1
ATOM 1981 C CA . GLY A 1 254 ? -10.336 20.359 17.969 1 92.56 254 GLY A CA 1
ATOM 1982 C C . GLY A 1 254 ? -10.25 21.547 17.031 1 92.56 254 GLY A C 1
ATOM 1983 O O . GLY A 1 254 ? -11.156 22.359 16.984 1 92.56 254 GLY A O 1
ATOM 1984 N N . TYR A 1 255 ? -9.188 21.656 16.359 1 95.31 255 TYR A N 1
ATOM 1985 C CA . TYR A 1 255 ? -9.031 22.719 15.359 1 95.31 255 TYR A CA 1
ATOM 1986 C C . TYR A 1 255 ? -9.164 22.156 13.953 1 95.31 255 TYR A C 1
ATOM 1988 O O . TYR A 1 255 ? -8.914 20.969 13.719 1 95.31 255 TYR A O 1
ATOM 1996 N N . PRO A 1 256 ? -9.578 23 13.008 1 96.06 256 PRO A N 1
ATOM 1997 C CA . PRO A 1 256 ? -9.656 22.531 11.625 1 96.06 256 PRO A CA 1
ATOM 1998 C C . PRO A 1 256 ? -8.281 22.25 11.008 1 96.06 256 PRO A C 1
ATOM 2000 O O . PRO A 1 256 ? -7.289 22.844 11.438 1 96.06 256 PRO A O 1
ATOM 2003 N N . ALA A 1 257 ? -8.312 21.406 10.055 1 98 257 ALA A N 1
ATOM 2004 C CA . ALA A 1 257 ? -7.094 21.156 9.281 1 98 257 ALA A CA 1
ATOM 2005 C C . ALA A 1 257 ? -6.73 22.375 8.43 1 98 257 ALA A C 1
ATOM 2007 O O . ALA A 1 257 ? -7.605 23.156 8.047 1 98 257 ALA A O 1
ATOM 2008 N N . VAL A 1 258 ? -5.441 22.516 8.133 1 98.5 258 VAL A N 1
ATOM 2009 C CA . VAL A 1 258 ? -4.965 23.625 7.309 1 98.5 258 VAL A CA 1
ATOM 2010 C C . VAL A 1 258 ? -4.172 23.078 6.125 1 98.5 258 VAL A C 1
ATOM 2012 O O . VAL A 1 258 ? -3.736 21.922 6.141 1 98.5 258 VAL A O 1
ATOM 2015 N N . SER A 1 259 ? -4.078 23.844 5.113 1 98.31 259 SER A N 1
ATOM 2016 C CA . SER A 1 259 ? -3.268 23.531 3.938 1 98.31 259 SER A CA 1
ATOM 2017 C C . SER A 1 259 ? -2.314 24.672 3.613 1 98.31 259 SER A C 1
ATOM 2019 O O . SER A 1 259 ? -2.707 25.844 3.641 1 98.31 259 SER A O 1
ATOM 2021 N N . ILE A 1 260 ? -1.11 24.344 3.398 1 97.38 260 ILE A N 1
ATOM 2022 C CA . ILE A 1 260 ? -0.112 25.359 3.039 1 97.38 260 ILE A CA 1
ATOM 2023 C C . ILE A 1 260 ? -0.1 25.547 1.524 1 97.38 260 ILE A C 1
ATOM 2025 O O . ILE A 1 260 ? 0.17 24.609 0.772 1 97.38 260 ILE A O 1
ATOM 2029 N N . SER A 1 261 ? -0.316 26.734 1.092 1 96.56 261 SER A N 1
ATOM 2030 C CA . SER A 1 261 ? -0.37 27.062 -0.328 1 96.56 261 SER A CA 1
ATOM 2031 C C . SER A 1 261 ? 1.01 26.984 -0.97 1 96.56 261 SER A C 1
ATOM 2033 O O . SER A 1 261 ? 2.008 27.391 -0.372 1 96.56 261 SER A O 1
ATOM 2035 N N . PRO A 1 262 ? 1.046 26.516 -2.23 1 95.12 262 PRO A N 1
ATOM 2036 C CA . PRO A 1 262 ? 2.324 26.531 -2.943 1 95.12 262 PRO A CA 1
ATOM 2037 C C . PRO A 1 262 ? 2.887 27.938 -3.125 1 95.12 262 PRO A C 1
ATOM 2039 O O . PRO A 1 262 ? 4.102 28.109 -3.256 1 95.12 262 PRO A O 1
ATOM 2042 N N . ASP A 1 263 ? 2.096 28.922 -3.088 1 95.38 263 ASP A N 1
ATOM 2043 C CA . ASP A 1 263 ? 2.533 30.312 -3.205 1 95.38 263 ASP A CA 1
ATOM 2044 C C . ASP A 1 263 ? 3.389 30.719 -2.008 1 95.38 263 ASP A C 1
ATOM 2046 O O . ASP A 1 263 ? 4.164 31.672 -2.09 1 95.38 263 ASP A O 1
ATOM 2050 N N . ASP A 1 264 ? 3.25 30 -0.92 1 96.19 264 ASP A N 1
ATOM 2051 C CA . ASP A 1 264 ? 3.994 30.312 0.297 1 96.19 264 ASP A CA 1
ATOM 2052 C C . ASP A 1 264 ? 5.121 29.297 0.524 1 96.19 264 ASP A C 1
ATOM 2054 O O . ASP A 1 264 ? 5.613 29.156 1.646 1 96.19 264 ASP A O 1
ATOM 2058 N N . ARG A 1 265 ? 5.457 28.625 -0.517 1 94.19 265 ARG A N 1
ATOM 2059 C CA . ARG A 1 265 ? 6.5 27.594 -0.428 1 94.19 265 ARG A CA 1
ATOM 2060 C C . ARG A 1 265 ? 7.785 28.172 0.151 1 94.19 265 ARG A C 1
ATOM 2062 O O . ARG A 1 265 ? 8.375 27.609 1.068 1 94.19 265 ARG A O 1
ATOM 2069 N N . ASP A 1 266 ? 8.219 29.312 -0.359 1 93.81 266 ASP A N 1
ATOM 2070 C CA . ASP A 1 266 ? 9.469 29.922 0.098 1 93.81 266 ASP A CA 1
ATOM 2071 C C . ASP A 1 266 ? 9.375 30.328 1.571 1 93.81 266 ASP A C 1
ATOM 2073 O O . ASP A 1 266 ? 10.312 30.094 2.338 1 93.81 266 ASP A O 1
ATOM 2077 N N . ALA A 1 267 ? 8.25 30.891 1.91 1 95.75 267 ALA A N 1
ATOM 2078 C CA . ALA A 1 267 ? 8.047 31.281 3.303 1 95.75 267 ALA A CA 1
ATOM 2079 C C . ALA A 1 267 ? 8.055 30.062 4.219 1 95.75 267 ALA A C 1
ATOM 2081 O O . ALA A 1 267 ? 8.594 30.109 5.324 1 95.75 267 ALA A O 1
ATOM 2082 N N . PHE A 1 268 ? 7.484 29.078 3.789 1 95.44 268 PHE A N 1
ATOM 2083 C CA . PHE A 1 268 ? 7.402 27.828 4.543 1 95.44 268 PHE A CA 1
ATOM 2084 C C . PHE A 1 268 ? 8.797 27.266 4.809 1 95.44 268 PHE A C 1
ATOM 2086 O O . PHE A 1 268 ? 9.148 26.984 5.957 1 95.44 268 PHE A O 1
ATOM 2093 N N . TYR A 1 269 ? 9.602 27.156 3.791 1 93.06 269 TYR A N 1
ATOM 2094 C CA . TYR A 1 269 ? 10.93 26.562 3.936 1 93.06 269 TYR A CA 1
ATOM 2095 C C . TYR A 1 269 ? 11.859 27.516 4.688 1 93.06 269 TYR A C 1
ATOM 2097 O O . TYR A 1 269 ? 12.742 27.062 5.43 1 93.06 269 TYR A O 1
ATOM 2105 N N . GLU A 1 270 ? 11.664 28.781 4.457 1 94.88 270 GLU A N 1
ATOM 2106 C CA . GLU A 1 270 ? 12.438 29.734 5.238 1 94.88 270 GLU A CA 1
ATOM 2107 C C . GLU A 1 270 ? 12.109 29.625 6.727 1 94.88 270 GLU A C 1
ATOM 2109 O O . GLU A 1 270 ? 12.992 29.781 7.574 1 94.88 270 GLU A O 1
ATOM 2114 N N . ALA A 1 271 ? 10.859 29.406 7.008 1 95.44 271 ALA A N 1
ATOM 2115 C CA . ALA A 1 271 ? 10.461 29.234 8.406 1 95.44 271 ALA A CA 1
ATOM 2116 C C . ALA A 1 271 ? 11.117 28 9.016 1 95.44 271 ALA A C 1
ATOM 2118 O O . ALA A 1 271 ? 11.492 28.016 10.195 1 95.44 271 ALA A O 1
ATOM 2119 N N . ILE A 1 272 ? 11.273 26.953 8.258 1 94.12 272 ILE A N 1
ATOM 2120 C CA . ILE A 1 272 ? 11.977 25.766 8.727 1 94.12 272 ILE A CA 1
ATOM 2121 C C . ILE A 1 272 ? 13.438 26.109 9.016 1 94.12 272 ILE A C 1
ATOM 2123 O O . ILE A 1 272 ? 13.953 25.781 10.086 1 94.12 272 ILE A O 1
ATOM 2127 N N . ASP A 1 273 ? 14.047 26.812 8.094 1 93.62 273 ASP A N 1
ATOM 2128 C CA . ASP A 1 273 ? 15.445 27.172 8.266 1 93.62 273 ASP A CA 1
ATOM 2129 C C . ASP A 1 273 ? 15.633 28.094 9.469 1 93.62 273 ASP A C 1
ATOM 2131 O O . ASP A 1 273 ? 16.609 27.953 10.219 1 93.62 273 ASP A O 1
ATOM 2135 N N . THR A 1 274 ? 14.742 29 9.586 1 93.5 274 THR A N 1
ATOM 2136 C CA . THR A 1 274 ? 14.797 29.938 10.703 1 93.5 274 THR A CA 1
ATOM 2137 C C . THR A 1 274 ? 14.727 29.188 12.039 1 93.5 274 THR A C 1
ATOM 2139 O O . THR A 1 274 ? 15.406 29.562 13 1 93.5 274 THR A O 1
ATOM 2142 N N . TYR A 1 275 ? 13.914 28.188 12.148 1 93.88 275 TYR A N 1
ATOM 2143 C CA . TYR A 1 275 ? 13.789 27.391 13.359 1 93.88 275 TYR A CA 1
ATOM 2144 C C . TYR A 1 275 ? 15.133 26.781 13.742 1 93.88 275 TYR A C 1
ATOM 2146 O O . TYR A 1 275 ? 15.539 26.828 14.906 1 93.88 275 TYR A O 1
ATOM 2154 N N . TYR A 1 276 ? 15.828 26.266 12.844 1 91.62 276 TYR A N 1
ATOM 2155 C CA . TYR A 1 276 ? 17.062 25.547 13.141 1 91.62 276 TYR A CA 1
ATOM 2156 C C . TYR A 1 276 ? 18.234 26.516 13.242 1 91.62 276 TYR A C 1
ATOM 2158 O O . TYR A 1 276 ? 19.172 26.281 14 1 91.62 276 TYR A O 1
ATOM 2166 N N . ARG A 1 277 ? 18.141 27.578 12.531 1 92 277 ARG A N 1
ATOM 2167 C CA . ARG A 1 277 ? 19.203 28.578 12.539 1 92 277 ARG A CA 1
ATOM 2168 C C . ARG A 1 277 ? 19.094 29.484 13.758 1 92 277 ARG A C 1
ATOM 2170 O O . ARG A 1 277 ? 20.094 29.75 14.438 1 92 277 ARG A O 1
ATOM 2177 N N . ASP A 1 278 ? 17.875 29.938 14.07 1 90.81 278 ASP A N 1
ATOM 2178 C CA . ASP A 1 278 ? 17.672 31 15.055 1 90.81 278 ASP A CA 1
ATOM 2179 C C . ASP A 1 278 ? 16.969 30.453 16.297 1 90.81 278 ASP A C 1
ATOM 2181 O O . ASP A 1 278 ? 16.719 31.188 17.25 1 90.81 278 ASP A O 1
ATOM 2185 N N . GLN A 1 279 ? 16.5 29.234 16.25 1 88.75 279 GLN A N 1
ATOM 2186 C CA . GLN A 1 279 ? 15.891 28.547 17.375 1 88.75 279 GLN A CA 1
ATOM 2187 C C . GLN A 1 279 ? 14.555 29.172 17.766 1 88.75 279 GLN A C 1
ATOM 2189 O O . GLN A 1 279 ? 14.289 29.422 18.938 1 88.75 279 GLN A O 1
ATOM 2194 N N . THR A 1 280 ? 13.844 29.578 16.734 1 88.88 280 THR A N 1
ATOM 2195 C CA . THR A 1 280 ? 12.508 30.109 16.969 1 88.88 280 THR A CA 1
ATOM 2196 C C . THR A 1 280 ? 11.516 29.531 15.953 1 88.88 280 THR A C 1
ATOM 2198 O O . THR A 1 280 ? 11.82 29.422 14.766 1 88.88 280 THR A O 1
ATOM 2201 N N . SER A 1 281 ? 10.391 29.156 16.484 1 92.19 281 SER A N 1
ATOM 2202 C CA . SER A 1 281 ? 9.352 28.609 15.609 1 92.19 281 SER A CA 1
ATOM 2203 C C . SER A 1 281 ? 8.328 29.688 15.242 1 92.19 281 SER A C 1
ATOM 2205 O O . SER A 1 281 ? 7.316 29.391 14.602 1 92.19 281 SER A O 1
ATOM 2207 N N . ALA A 1 282 ? 8.555 30.891 15.633 1 91.94 282 ALA A N 1
ATOM 2208 C CA . ALA A 1 282 ? 7.559 31.953 15.555 1 91.94 282 ALA A CA 1
ATOM 2209 C C . ALA A 1 282 ? 7.094 32.156 14.117 1 91.94 282 ALA A C 1
ATOM 2211 O O . ALA A 1 282 ? 5.895 32.281 13.859 1 91.94 282 ALA A O 1
ATOM 2212 N N . PRO A 1 283 ? 8.016 32.156 13.133 1 94.31 283 PRO A N 1
ATOM 2213 C CA . PRO A 1 283 ? 7.543 32.375 11.758 1 94.31 283 PRO A CA 1
ATOM 2214 C C . PRO A 1 283 ? 6.613 31.281 11.273 1 94.31 283 PRO A C 1
ATOM 2216 O O . PRO A 1 283 ? 5.613 31.547 10.609 1 94.31 283 PRO A O 1
ATOM 2219 N N . MET A 1 284 ? 6.902 30.078 11.602 1 96.69 284 MET A N 1
ATOM 2220 C CA . MET A 1 284 ? 6.055 28.969 11.188 1 96.69 284 MET A CA 1
ATOM 2221 C C . MET A 1 284 ? 4.723 29 11.922 1 96.69 284 MET A C 1
ATOM 2223 O O . MET A 1 284 ? 3.672 28.75 11.32 1 96.69 284 MET A O 1
ATOM 2227 N N . VAL A 1 285 ? 4.738 29.281 13.242 1 95.94 285 VAL A N 1
ATOM 2228 C CA . VAL A 1 285 ? 3.502 29.375 14.016 1 95.94 285 VAL A CA 1
ATOM 2229 C C . VAL A 1 285 ? 2.594 30.453 13.414 1 95.94 285 VAL A C 1
ATOM 2231 O O . VAL A 1 285 ? 1.394 30.219 13.234 1 95.94 285 VAL A O 1
ATOM 2234 N N . ALA A 1 286 ? 3.213 31.562 13.094 1 95.69 286 ALA A N 1
ATOM 2235 C CA . ALA A 1 286 ? 2.443 32.656 12.492 1 95.69 286 ALA A CA 1
ATOM 2236 C C . ALA A 1 286 ? 1.839 32.219 11.164 1 95.69 286 ALA A C 1
ATOM 2238 O O . ALA A 1 286 ? 0.685 32.562 10.867 1 95.69 286 ALA A O 1
ATOM 2239 N N . LEU A 1 287 ? 2.586 31.562 10.367 1 96.88 287 LEU A N 1
ATOM 2240 C CA . LEU A 1 287 ? 2.129 31.094 9.055 1 96.88 287 LEU A CA 1
ATOM 2241 C C . LEU A 1 287 ? 0.952 30.141 9.195 1 96.88 287 LEU A C 1
ATOM 2243 O O . LEU A 1 287 ? -0.083 30.328 8.547 1 96.88 287 LEU A O 1
ATOM 2247 N N . ILE A 1 288 ? 1.059 29.156 10.062 1 98 288 ILE A N 1
ATOM 2248 C CA . ILE A 1 288 ? 0.022 28.141 10.258 1 98 288 ILE A CA 1
ATOM 2249 C C . ILE A 1 288 ? -1.21 28.781 10.891 1 98 288 ILE A C 1
ATOM 2251 O O . ILE A 1 288 ? -2.344 28.453 10.531 1 98 288 ILE A O 1
ATOM 2255 N N . ALA A 1 289 ? -0.94 29.672 11.828 1 97.38 289 ALA A N 1
ATOM 2256 C CA . ALA A 1 289 ? -2.043 30.375 12.477 1 97.38 289 ALA A CA 1
ATOM 2257 C C . ALA A 1 289 ? -2.85 31.188 11.461 1 97.38 289 ALA A C 1
ATOM 2259 O O . ALA A 1 289 ? -4.074 31.266 11.562 1 97.38 289 ALA A O 1
ATOM 2260 N N . GLN A 1 290 ? -2.176 31.812 10.57 1 96.94 290 GLN A N 1
ATOM 2261 C CA . GLN A 1 290 ? -2.865 32.562 9.531 1 96.94 290 GLN A CA 1
ATOM 2262 C C . GLN A 1 290 ? -3.756 31.672 8.688 1 96.94 290 GLN A C 1
ATOM 2264 O O . GLN A 1 290 ? -4.898 32 8.391 1 96.94 290 GLN A O 1
ATOM 2269 N N . TYR A 1 291 ? -3.246 30.547 8.289 1 97.94 291 TYR A N 1
ATOM 2270 C CA . TYR A 1 291 ? -4.047 29.594 7.535 1 97.94 291 TYR A CA 1
ATOM 2271 C C . TYR A 1 291 ? -5.23 29.094 8.359 1 97.94 291 TYR A C 1
ATOM 2273 O O . TYR A 1 291 ? -6.328 28.891 7.832 1 97.94 291 TYR A O 1
ATOM 2281 N N . MET A 1 292 ? -5.016 28.906 9.641 1 97.94 292 MET A N 1
ATOM 2282 C CA . MET A 1 292 ? -6.078 28.469 10.539 1 97.94 292 MET A CA 1
ATOM 2283 C C . MET A 1 292 ? -7.203 29.5 10.594 1 97.94 292 MET A C 1
ATOM 2285 O O . MET A 1 292 ? -8.383 29.156 10.539 1 97.94 292 MET A O 1
ATOM 2289 N N . GLU A 1 293 ? -6.797 30.703 10.734 1 97.12 293 GLU A N 1
ATOM 2290 C CA . GLU A 1 293 ? -7.809 31.766 10.773 1 97.12 293 GLU A CA 1
ATOM 2291 C C . GLU A 1 293 ? -8.625 31.781 9.484 1 97.12 293 GLU A C 1
ATOM 2293 O O . GLU A 1 293 ? -9.844 31.953 9.516 1 97.12 293 GLU A O 1
ATOM 2298 N N . GLU A 1 294 ? -7.957 31.656 8.383 1 96.5 294 GLU A N 1
ATOM 2299 C CA . GLU A 1 294 ? -8.648 31.641 7.102 1 96.5 294 GLU A CA 1
ATOM 2300 C C . GLU A 1 294 ? -9.633 30.469 7.023 1 96.5 294 GLU A C 1
ATOM 2302 O O . GLU A 1 294 ? -10.742 30.625 6.504 1 96.5 294 GLU A O 1
ATOM 2307 N N . ARG A 1 295 ? -9.234 29.328 7.484 1 96.19 295 ARG A N 1
ATOM 2308 C CA . ARG A 1 295 ? -10.109 28.156 7.527 1 96.19 295 ARG A CA 1
ATOM 2309 C C . ARG A 1 295 ? -11.352 28.438 8.359 1 96.19 295 ARG A C 1
ATOM 2311 O O . ARG A 1 295 ? -12.469 28.109 7.953 1 96.19 295 ARG A O 1
ATOM 2318 N N . LEU A 1 296 ? -11.141 29.016 9.477 1 95.56 296 LEU A N 1
ATOM 2319 C CA . LEU A 1 296 ? -12.242 29.312 10.383 1 95.56 296 LEU A CA 1
ATOM 2320 C C . LEU A 1 296 ? -13.18 30.344 9.766 1 95.56 296 LEU A C 1
ATOM 2322 O O . LEU A 1 296 ? -14.398 30.266 9.93 1 95.56 296 LEU A O 1
ATOM 2326 N N . ASP A 1 297 ? -12.609 31.297 9.07 1 94.62 297 ASP A N 1
ATOM 2327 C CA . ASP A 1 297 ? -13.422 32.281 8.352 1 94.62 297 ASP A CA 1
ATOM 2328 C C . ASP A 1 297 ? -14.312 31.578 7.312 1 94.62 297 ASP A C 1
ATOM 2330 O O . ASP A 1 297 ? -15.477 31.953 7.148 1 94.62 297 ASP A O 1
ATOM 2334 N N . ASP A 1 298 ? -13.75 30.641 6.605 1 91.12 298 ASP A N 1
ATOM 2335 C CA . ASP A 1 298 ? -14.516 29.906 5.609 1 91.12 298 ASP A CA 1
ATOM 2336 C C . ASP A 1 298 ? -15.695 29.172 6.25 1 91.12 298 ASP A C 1
ATOM 2338 O O . ASP A 1 298 ? -16.812 29.188 5.711 1 91.12 298 ASP A O 1
ATOM 2342 N N . TYR A 1 299 ? -15.492 28.562 7.391 1 90.06 299 TYR A N 1
ATOM 2343 C CA . TYR A 1 299 ? -16.562 27.844 8.094 1 90.06 299 TYR A CA 1
ATOM 2344 C C . TYR A 1 299 ? -17.641 28.812 8.57 1 90.06 299 TYR A C 1
ATOM 2346 O O . TYR A 1 299 ? -18.828 28.547 8.438 1 90.06 299 TYR A O 1
ATOM 2354 N N . MET A 1 300 ? -17.172 29.906 9.125 1 88.56 300 MET A N 1
ATOM 2355 C CA . MET A 1 300 ? -18.109 30.875 9.68 1 88.56 300 MET A CA 1
ATOM 2356 C C . MET A 1 300 ? -18.984 31.484 8.578 1 88.56 300 MET A C 1
ATOM 2358 O O . MET A 1 300 ? -20.172 31.734 8.797 1 88.56 300 MET A O 1
ATOM 2362 N N . ALA A 1 301 ? -18.391 31.656 7.465 1 86.88 301 ALA A N 1
ATOM 2363 C CA . ALA A 1 301 ? -19.156 32.188 6.332 1 86.88 301 ALA A CA 1
ATOM 2364 C C . ALA A 1 301 ? -20.234 31.188 5.887 1 86.88 301 ALA A C 1
ATOM 2366 O O . ALA A 1 301 ? -21.328 31.594 5.484 1 86.88 301 ALA A O 1
ATOM 2367 N N . ALA A 1 302 ? -19.922 29.969 5.988 1 81.94 302 ALA A N 1
ATOM 2368 C CA . ALA A 1 302 ? -20.875 28.922 5.582 1 81.94 302 ALA A CA 1
ATOM 2369 C C . ALA A 1 302 ? -21.984 28.75 6.621 1 81.94 302 ALA A C 1
ATOM 2371 O O . ALA A 1 302 ? -23.109 28.422 6.273 1 81.94 302 ALA A O 1
ATOM 2372 N N . CYS A 1 303 ? -21.656 28.906 7.859 1 80 303 CYS A N 1
ATOM 2373 C CA . CYS A 1 303 ? -22.641 28.766 8.938 1 80 303 CYS A CA 1
ATOM 2374 C C . CYS A 1 303 ? -23.609 29.938 8.953 1 80 303 CYS A C 1
ATOM 2376 O O . CYS A 1 303 ? -24.766 29.781 9.352 1 80 303 CYS A O 1
ATOM 2378 N N . LYS A 1 304 ? -23.141 31.062 8.656 1 75.12 304 LYS A N 1
ATOM 2379 C CA . LYS A 1 304 ? -24 32.25 8.656 1 75.12 304 LYS A CA 1
ATOM 2380 C C . LYS A 1 304 ? -24.906 32.25 7.422 1 75.12 304 LYS A C 1
ATOM 2382 O O . LYS A 1 304 ? -25.922 32.938 7.398 1 75.12 304 LYS A O 1
ATOM 2387 N N . ALA A 1 305 ? -24.672 31.562 6.543 1 63 305 ALA A N 1
ATOM 2388 C CA . ALA A 1 305 ? -25.562 31.516 5.375 1 63 305 ALA A CA 1
ATOM 2389 C C . ALA A 1 305 ? -26.703 30.531 5.578 1 63 305 ALA A C 1
ATOM 2391 O O . ALA A 1 305 ? -26.562 29.562 6.336 1 63 305 ALA A O 1
ATOM 2392 N N . MET B 1 1 ? 15.047 -22.953 25.016 1 57.47 1 MET B N 1
ATOM 2393 C CA . MET B 1 1 ? 14.609 -23.328 23.656 1 57.47 1 MET B CA 1
ATOM 2394 C C . MET B 1 1 ? 14.344 -24.812 23.562 1 57.47 1 MET B C 1
ATOM 2396 O O . MET B 1 1 ? 15.148 -25.625 24.031 1 57.47 1 MET B O 1
ATOM 2400 N N . ALA B 1 2 ? 13.188 -25.219 23.344 1 77.75 2 ALA B N 1
ATOM 2401 C CA . ALA B 1 2 ? 12.852 -26.641 23.234 1 77.75 2 ALA B CA 1
ATOM 2402 C C . ALA B 1 2 ? 13.461 -27.25 21.984 1 77.75 2 ALA B C 1
ATOM 2404 O O . ALA B 1 2 ? 13.477 -26.625 20.922 1 77.75 2 ALA B O 1
ATOM 2405 N N . TYR B 1 3 ? 14.117 -28.406 22.188 1 85.62 3 TYR B N 1
ATOM 2406 C CA . TYR B 1 3 ? 14.766 -29.125 21.094 1 85.62 3 TYR B CA 1
ATOM 2407 C C . TYR B 1 3 ? 14.031 -30.422 20.766 1 85.62 3 TYR B C 1
ATOM 2409 O O . TYR B 1 3 ? 13.359 -30.984 21.641 1 85.62 3 TYR B O 1
ATOM 2417 N N . MET B 1 4 ? 14.031 -30.828 19.484 1 87.38 4 MET B N 1
ATOM 2418 C CA . MET B 1 4 ? 13.531 -32.125 19.062 1 87.38 4 MET B CA 1
ATOM 2419 C C . MET B 1 4 ? 14.664 -33 18.547 1 87.38 4 MET B C 1
ATOM 2421 O O . MET B 1 4 ? 15.711 -32.5 18.141 1 87.38 4 MET B O 1
ATOM 2425 N N . SER B 1 5 ? 14.445 -34.312 18.625 1 86.62 5 SER B N 1
ATOM 2426 C CA . SER B 1 5 ? 15.422 -35.281 18.125 1 86.62 5 SER B CA 1
ATOM 2427 C C . SER B 1 5 ? 15.367 -35.375 16.594 1 86.62 5 SER B C 1
ATOM 2429 O O . SER B 1 5 ? 14.43 -34.875 15.977 1 86.62 5 SER B O 1
ATOM 2431 N N . VAL B 1 6 ? 16.344 -36.031 16.094 1 86.44 6 VAL B N 1
ATOM 2432 C CA . VAL B 1 6 ? 16.359 -36.281 14.656 1 86.44 6 VAL B CA 1
ATOM 2433 C C . VAL B 1 6 ? 15.125 -37.094 14.258 1 86.44 6 VAL B C 1
ATOM 2435 O O . VAL B 1 6 ? 14.492 -36.812 13.242 1 86.44 6 VAL B O 1
ATOM 2438 N N . LYS B 1 7 ? 14.797 -38.031 15.016 1 84.56 7 LYS B N 1
ATOM 2439 C CA . LYS B 1 7 ? 13.609 -38.844 14.75 1 84.56 7 LYS B CA 1
ATOM 2440 C C . LYS B 1 7 ? 12.336 -38 14.812 1 84.56 7 LYS B C 1
ATOM 2442 O O . LYS B 1 7 ? 11.469 -38.125 13.953 1 84.56 7 LYS B O 1
ATOM 2447 N N . GLN B 1 8 ? 12.258 -37.188 15.75 1 83.31 8 GLN B N 1
ATOM 2448 C CA . GLN B 1 8 ? 11.102 -36.312 15.906 1 83.31 8 GLN B CA 1
ATOM 2449 C C . GLN B 1 8 ? 11.016 -35.312 14.758 1 83.31 8 GLN B C 1
ATOM 2451 O O . GLN B 1 8 ? 9.93 -35.031 14.242 1 83.31 8 GLN B O 1
ATOM 2456 N N . ALA B 1 9 ? 12.07 -34.75 14.414 1 80.69 9 ALA B N 1
ATOM 2457 C CA . ALA B 1 9 ? 12.125 -33.812 13.281 1 80.69 9 ALA B CA 1
ATOM 2458 C C . ALA B 1 9 ? 11.727 -34.531 11.984 1 80.69 9 ALA B C 1
ATOM 2460 O O . ALA B 1 9 ? 10.984 -33.969 11.18 1 80.69 9 ALA B O 1
ATOM 2461 N N . ALA B 1 10 ? 12.227 -35.719 11.867 1 76.94 10 ALA B N 1
ATOM 2462 C CA . ALA B 1 10 ? 11.883 -36.531 10.695 1 76.94 10 ALA B CA 1
ATOM 2463 C C . ALA B 1 10 ? 10.383 -36.781 10.633 1 76.94 10 ALA B C 1
ATOM 2465 O O . ALA B 1 10 ? 9.773 -36.688 9.562 1 76.94 10 ALA B O 1
ATOM 2466 N N . GLU B 1 11 ? 9.906 -37.031 11.711 1 75.31 11 GLU B N 1
ATOM 2467 C CA . GLU B 1 11 ? 8.461 -37.25 11.789 1 75.31 11 GLU B CA 1
ATOM 2468 C C . GLU B 1 11 ? 7.695 -35.969 11.547 1 75.31 11 GLU B C 1
ATOM 2470 O O . GLU B 1 11 ? 6.719 -35.938 10.789 1 75.31 11 GLU B O 1
ATOM 2475 N N . LYS B 1 12 ? 8.156 -34.969 12.125 1 72.88 12 LYS B N 1
ATOM 2476 C CA . LYS B 1 12 ? 7.547 -33.656 12.008 1 72.88 12 LYS B CA 1
ATOM 2477 C C . LYS B 1 12 ? 7.586 -33.156 10.562 1 72.88 12 LYS B C 1
ATOM 2479 O O . LYS B 1 12 ? 6.613 -32.562 10.07 1 72.88 12 LYS B O 1
ATOM 2484 N N . TRP B 1 13 ? 8.695 -33.469 9.969 1 66.25 13 TRP B N 1
ATOM 2485 C CA . TRP B 1 13 ? 8.938 -32.906 8.641 1 66.25 13 TRP B CA 1
ATOM 2486 C C . TRP B 1 13 ? 8.695 -33.938 7.559 1 66.25 13 TRP B C 1
ATOM 2488 O O . TRP B 1 13 ? 8.844 -33.656 6.367 1 66.25 13 TRP B O 1
ATOM 2498 N N . GLN B 1 14 ? 8.266 -35.156 8.062 1 62.34 14 GLN B N 1
ATOM 2499 C CA . GLN B 1 14 ? 7.98 -36.312 7.211 1 62.34 14 GLN B CA 1
ATOM 2500 C C . GLN B 1 14 ? 9.102 -36.562 6.207 1 62.34 14 GLN B C 1
ATOM 2502 O O . GLN B 1 14 ? 8.844 -36.75 5.016 1 62.34 14 GLN B O 1
ATOM 2507 N N . ILE B 1 15 ? 10.266 -36.562 6.707 1 68.44 15 ILE B N 1
ATOM 2508 C CA . ILE B 1 15 ? 11.469 -36.906 5.957 1 68.44 15 ILE B CA 1
ATOM 2509 C C . ILE B 1 15 ? 12.25 -37.969 6.707 1 68.44 15 ILE B C 1
ATOM 2511 O O . ILE B 1 15 ? 11.898 -38.344 7.836 1 68.44 15 ILE B O 1
ATOM 2515 N N . ASP B 1 16 ? 13.211 -38.562 5.867 1 65.62 16 ASP B N 1
ATOM 2516 C CA . ASP B 1 16 ? 14.016 -39.625 6.465 1 65.62 16 ASP B CA 1
ATOM 2517 C C . ASP B 1 16 ? 14.961 -39.094 7.527 1 65.62 16 ASP B C 1
ATOM 2519 O O . ASP B 1 16 ? 15.445 -37.969 7.406 1 65.62 16 ASP B O 1
ATOM 2523 N N . GLU B 1 17 ? 15.102 -39.875 8.445 1 78.81 17 GLU B N 1
ATOM 2524 C CA . GLU B 1 17 ? 16.016 -39.531 9.531 1 78.81 17 GLU B CA 1
ATOM 2525 C C . GLU B 1 17 ? 17.406 -39.188 9 1 78.81 17 GLU B C 1
ATOM 2527 O O . GLU B 1 17 ? 18.094 -38.312 9.531 1 78.81 17 GLU B O 1
ATOM 2532 N N . GLU B 1 18 ? 17.672 -39.875 7.926 1 77.38 18 GLU B N 1
ATOM 2533 C CA . GLU B 1 18 ? 18.984 -39.625 7.32 1 77.38 18 GLU B CA 1
ATOM 2534 C C . GLU B 1 18 ? 19.078 -38.219 6.766 1 77.38 18 GLU B C 1
ATOM 2536 O O . GLU B 1 18 ? 20.109 -37.562 6.898 1 77.38 18 GLU B O 1
ATOM 2541 N N . MET B 1 19 ? 18.047 -37.781 6.234 1 73.75 19 MET B N 1
ATOM 2542 C CA . MET B 1 19 ? 18.016 -36.438 5.672 1 73.75 19 MET B CA 1
ATOM 2543 C C . MET B 1 19 ? 18.109 -35.375 6.777 1 73.75 19 MET B C 1
ATOM 2545 O O . MET B 1 19 ? 18.828 -34.375 6.629 1 73.75 19 MET B O 1
ATOM 2549 N N . VAL B 1 20 ? 17.438 -35.562 7.766 1 79.38 20 VAL B N 1
ATOM 2550 C CA . VAL B 1 20 ? 17.5 -34.656 8.906 1 79.38 20 VAL B CA 1
ATOM 2551 C C . VAL B 1 20 ? 18.938 -34.625 9.445 1 79.38 20 VAL B C 1
ATOM 2553 O O . VAL B 1 20 ? 19.453 -33.531 9.727 1 79.38 20 VAL B O 1
ATOM 2556 N N . THR B 1 21 ? 19.469 -35.75 9.516 1 79.75 21 THR B N 1
ATOM 2557 C CA . THR B 1 21 ? 20.844 -35.875 9.984 1 79.75 21 THR B CA 1
ATOM 2558 C C . THR B 1 21 ? 21.781 -35.094 9.055 1 79.75 21 THR B C 1
ATOM 2560 O O . THR B 1 21 ? 22.672 -34.375 9.516 1 79.75 21 THR B O 1
ATOM 2563 N N . ASP B 1 22 ? 21.484 -35.219 7.789 1 75.19 22 ASP B N 1
ATOM 2564 C CA . ASP B 1 22 ? 22.297 -34.5 6.816 1 75.19 22 ASP B CA 1
ATOM 2565 C C . ASP B 1 22 ? 22.156 -32.969 7 1 75.19 22 ASP B C 1
ATOM 2567 O O . ASP B 1 22 ? 23.141 -32.25 6.961 1 75.19 22 ASP B O 1
ATOM 2571 N N . PHE B 1 23 ? 20.984 -32.531 7.227 1 76.56 23 PHE B N 1
ATOM 2572 C CA . PHE B 1 23 ? 20.719 -31.109 7.445 1 76.56 23 PHE B CA 1
ATOM 2573 C C . PHE B 1 23 ? 21.453 -30.594 8.68 1 76.56 23 PHE B C 1
ATOM 2575 O O . PHE B 1 23 ? 21.953 -29.469 8.688 1 76.56 23 PHE B O 1
ATOM 2582 N N . CYS B 1 24 ? 21.516 -31.391 9.664 1 79.25 24 CYS B N 1
ATOM 2583 C CA . CYS B 1 24 ? 22.219 -31.047 10.891 1 79.25 24 CYS B CA 1
ATOM 2584 C C . CYS B 1 24 ? 23.719 -30.938 10.656 1 79.25 24 CYS B C 1
ATOM 2586 O O . CYS B 1 24 ? 24.375 -30.047 11.195 1 79.25 24 CYS B O 1
ATOM 2588 N N . LEU B 1 25 ? 24.156 -31.844 9.805 1 79.62 25 LEU B N 1
ATOM 2589 C CA . LEU B 1 25 ? 25.594 -31.938 9.562 1 79.62 25 LEU B CA 1
ATOM 2590 C C . LEU B 1 25 ? 26.062 -30.828 8.625 1 79.62 25 LEU B C 1
ATOM 2592 O O . LEU B 1 25 ? 27.141 -30.266 8.805 1 79.62 25 LEU B O 1
ATOM 2596 N N . ASP B 1 26 ? 25.234 -30.531 7.715 1 71.44 26 ASP B N 1
ATOM 2597 C CA . ASP B 1 26 ? 25.688 -29.594 6.699 1 71.44 26 ASP B CA 1
ATOM 2598 C C . ASP B 1 26 ? 25.375 -28.156 7.098 1 71.44 26 ASP B C 1
ATOM 2600 O O . ASP B 1 26 ? 25.688 -27.219 6.355 1 71.44 26 ASP B O 1
ATOM 2604 N N . GLY B 1 27 ? 24.734 -27.984 8.133 1 73.69 27 GLY B N 1
ATOM 2605 C CA . GLY B 1 27 ? 24.5 -26.656 8.68 1 73.69 27 GLY B CA 1
ATOM 2606 C C . GLY B 1 27 ? 23.234 -26.016 8.148 1 73.69 27 GLY B C 1
ATOM 2607 O O . GLY B 1 27 ? 23 -24.812 8.375 1 73.69 27 GLY B O 1
ATOM 2608 N N . SER B 1 28 ? 22.453 -26.719 7.457 1 69.94 28 SER B N 1
ATOM 2609 C CA . SER B 1 28 ? 21.234 -26.188 6.863 1 69.94 28 SER B CA 1
ATOM 2610 C C . SER B 1 28 ? 20.188 -25.859 7.93 1 69.94 28 SER B C 1
ATOM 2612 O O . SER B 1 28 ? 19.281 -25.062 7.703 1 69.94 28 SER B O 1
ATOM 2614 N N . LEU B 1 29 ? 20.25 -26.484 8.953 1 75 29 LEU B N 1
ATOM 2615 C CA . LEU B 1 29 ? 19.328 -26.234 10.062 1 75 29 LEU B CA 1
ATOM 2616 C C . LEU B 1 29 ? 19.969 -25.281 11.078 1 75 29 LEU B C 1
ATOM 2618 O O . LEU B 1 29 ? 21.031 -25.578 11.625 1 75 29 LEU B O 1
ATOM 2622 N N . VAL B 1 30 ? 19.234 -24.312 11.203 1 74.88 30 VAL B N 1
ATOM 2623 C CA . VAL B 1 30 ? 19.766 -23.297 12.117 1 74.88 30 VAL B CA 1
ATOM 2624 C C . VAL B 1 30 ? 19.453 -23.703 13.562 1 74.88 30 VAL B C 1
ATOM 2626 O O . VAL B 1 30 ? 18.359 -24.141 13.875 1 74.88 30 VAL B O 1
ATOM 2629 N N . GLY B 1 31 ? 20.484 -23.531 14.484 1 77.31 31 GLY B N 1
ATOM 2630 C CA . GLY B 1 31 ? 20.312 -23.672 15.922 1 77.31 31 GLY B CA 1
ATOM 2631 C C . GLY B 1 31 ? 20.5 -25.109 16.406 1 77.31 31 GLY B C 1
ATOM 2632 O O . GLY B 1 31 ? 20.219 -25.422 17.562 1 77.31 31 GLY B O 1
ATOM 2633 N N . VAL B 1 32 ? 20.953 -25.891 15.547 1 83.31 32 VAL B N 1
ATOM 2634 C CA . VAL B 1 32 ? 21.156 -27.297 15.922 1 83.31 32 VAL B CA 1
ATOM 2635 C C . VAL B 1 32 ? 22.297 -27.391 16.922 1 83.31 32 VAL B C 1
ATOM 2637 O O . VAL B 1 32 ? 23.328 -26.75 16.766 1 83.31 32 VAL B O 1
ATOM 2640 N N . VAL B 1 33 ? 22.094 -28.172 18.031 1 84.5 33 VAL B N 1
ATOM 2641 C CA . VAL B 1 33 ? 23.109 -28.453 19.031 1 84.5 33 VAL B CA 1
ATOM 2642 C C . VAL B 1 33 ? 23.5 -29.922 18.984 1 84.5 33 VAL B C 1
ATOM 2644 O O . VAL B 1 33 ? 22.625 -30.797 18.969 1 84.5 33 VAL B O 1
ATOM 2647 N N . LYS B 1 34 ? 24.719 -30.219 18.828 1 82.19 34 LYS B N 1
ATOM 2648 C CA . LYS B 1 34 ? 25.203 -31.594 18.828 1 82.19 34 LYS B CA 1
ATOM 2649 C C . LYS B 1 34 ? 25.828 -31.953 20.172 1 82.19 34 LYS B C 1
ATOM 2651 O O . LYS B 1 34 ? 26.703 -31.266 20.656 1 82.19 34 LYS B O 1
ATOM 2656 N N . GLU B 1 35 ? 25.375 -32.969 20.875 1 80.12 35 GLU B N 1
ATOM 2657 C CA . GLU B 1 35 ? 25.969 -33.562 22.078 1 80.12 35 GLU B CA 1
ATOM 2658 C C . GLU B 1 35 ? 26.359 -35 21.844 1 80.12 35 GLU B C 1
ATOM 2660 O O . GLU B 1 35 ? 25.484 -35.875 21.797 1 80.12 35 GLU B O 1
ATOM 2665 N N . GLY B 1 36 ? 27.641 -35.312 21.656 1 78.88 36 GLY B N 1
ATOM 2666 C CA . GLY B 1 36 ? 28.078 -36.656 21.266 1 78.88 36 GLY B CA 1
ATOM 2667 C C . GLY B 1 36 ? 27.703 -37 19.844 1 78.88 36 GLY B C 1
ATOM 2668 O O . GLY B 1 36 ? 28.125 -36.344 18.891 1 78.88 36 GLY B O 1
ATOM 2669 N N . ARG B 1 37 ? 26.938 -38.062 19.75 1 80.69 37 ARG B N 1
ATOM 2670 C CA . ARG B 1 37 ? 26.469 -38.5 18.438 1 80.69 37 ARG B CA 1
ATOM 2671 C C . ARG B 1 37 ? 25.031 -38.062 18.188 1 80.69 37 ARG B C 1
ATOM 2673 O O . ARG B 1 37 ? 24.438 -38.406 17.172 1 80.69 37 ARG B O 1
ATOM 2680 N N . THR B 1 38 ? 24.484 -37.312 19.078 1 83.31 38 THR B N 1
ATOM 2681 C CA . THR B 1 38 ? 23.078 -36.938 19 1 83.31 38 THR B CA 1
ATOM 2682 C C . THR B 1 38 ? 22.906 -35.469 18.625 1 83.31 38 THR B C 1
ATOM 2684 O O . THR B 1 38 ? 23.609 -34.625 19.156 1 83.31 38 THR B O 1
ATOM 2687 N N . PHE B 1 39 ? 22.047 -35.156 17.672 1 87.5 39 PHE B N 1
ATOM 2688 C CA . PHE B 1 39 ? 21.688 -33.781 17.297 1 87.5 39 PHE B CA 1
ATOM 2689 C C . PHE B 1 39 ? 20.438 -33.344 18.016 1 87.5 39 PHE B C 1
ATOM 2691 O O . PHE B 1 39 ? 19.484 -34.094 18.172 1 87.5 39 PHE B O 1
ATOM 2698 N N . PHE B 1 40 ? 20.484 -32.156 18.531 1 85.75 40 PHE B N 1
ATOM 2699 C CA . PHE B 1 40 ? 19.328 -31.453 19.094 1 85.75 40 PHE B CA 1
ATOM 2700 C C . PHE B 1 40 ? 18.906 -30.297 18.203 1 85.75 40 PHE B C 1
ATOM 2702 O O . PHE B 1 40 ? 19.656 -29.328 18.031 1 85.75 40 PHE B O 1
ATOM 2709 N N . ILE B 1 41 ? 17.703 -30.406 17.547 1 86 41 ILE B N 1
ATOM 2710 C CA . ILE B 1 41 ? 17.172 -29.469 16.562 1 86 41 ILE B CA 1
ATOM 2711 C C . ILE B 1 41 ? 16.156 -28.547 17.219 1 86 41 ILE B C 1
ATOM 2713 O O . ILE B 1 41 ? 15.242 -29.016 17.906 1 86 41 ILE B O 1
ATOM 2717 N N . PRO B 1 42 ? 16.344 -27.312 17.188 1 82.88 42 PRO B N 1
ATOM 2718 C CA . PRO B 1 42 ? 15.32 -26.453 17.766 1 82.88 42 PRO B CA 1
ATOM 2719 C C . PRO B 1 42 ? 13.914 -26.781 17.266 1 82.88 42 PRO B C 1
ATOM 2721 O O . PRO B 1 42 ? 13.727 -27.062 16.078 1 82.88 42 PRO B O 1
ATOM 2724 N N . GLU B 1 43 ? 12.938 -26.812 18.109 1 79.56 43 GLU B N 1
ATOM 2725 C CA . GLU B 1 43 ? 11.57 -27.172 17.75 1 79.56 43 GLU B CA 1
ATOM 2726 C C . GLU B 1 43 ? 11.008 -26.219 16.703 1 79.56 43 GLU B C 1
ATOM 2728 O O . GLU B 1 43 ? 10.156 -26.594 15.898 1 79.56 43 GLU B O 1
ATOM 2733 N N . ASP B 1 44 ? 11.578 -25.172 16.641 1 73.31 44 ASP B N 1
ATOM 2734 C CA . ASP B 1 44 ? 11.062 -24.156 15.727 1 73.31 44 ASP B CA 1
ATOM 2735 C C . ASP B 1 44 ? 11.906 -24.094 14.453 1 73.31 44 ASP B C 1
ATOM 2737 O O . ASP B 1 44 ? 11.727 -23.188 13.625 1 73.31 44 ASP B O 1
ATOM 2741 N N . ALA B 1 45 ? 12.852 -25.031 14.289 1 74.69 45 ALA B N 1
ATOM 2742 C CA . ALA B 1 45 ? 13.688 -25.078 13.086 1 74.69 45 ALA B CA 1
ATOM 2743 C C . ALA B 1 45 ? 12.844 -25.359 11.852 1 74.69 45 ALA B C 1
ATOM 2745 O O . ALA B 1 45 ? 11.906 -26.156 11.891 1 74.69 45 ALA B O 1
ATOM 2746 N N . ILE B 1 46 ? 13.148 -24.656 10.82 1 67.19 46 ILE B N 1
ATOM 2747 C CA . ILE B 1 46 ? 12.469 -24.844 9.547 1 67.19 46 ILE B CA 1
ATOM 2748 C C . ILE B 1 46 ? 13.258 -25.828 8.68 1 67.19 46 ILE B C 1
ATOM 2750 O O . ILE B 1 46 ? 14.477 -25.703 8.562 1 67.19 46 ILE B O 1
ATOM 2754 N N . CYS B 1 47 ? 12.57 -26.891 8.258 1 60.94 47 CYS B N 1
ATOM 2755 C CA . CYS B 1 47 ? 13.195 -27.891 7.406 1 60.94 47 CYS B CA 1
ATOM 2756 C C . CYS B 1 47 ? 13.852 -27.234 6.191 1 60.94 47 CYS B C 1
ATOM 2758 O O . CYS B 1 47 ? 13.211 -26.453 5.48 1 60.94 47 CYS B O 1
ATOM 2760 N N . PRO B 1 48 ? 15.172 -27.359 6.102 1 51.41 48 PRO B N 1
ATOM 2761 C CA . PRO B 1 48 ? 15.812 -26.812 4.906 1 51.41 48 PRO B CA 1
ATOM 2762 C C . PRO B 1 48 ? 15.211 -27.344 3.611 1 51.41 48 PRO B C 1
ATOM 2764 O O . PRO B 1 48 ? 14.578 -28.406 3.615 1 51.41 48 PRO B O 1
ATOM 2767 N N . VAL B 1 49 ? 15.367 -26.609 2.379 1 44.38 49 VAL B N 1
ATOM 2768 C CA . VAL B 1 49 ? 14.875 -26.984 1.057 1 44.38 49 VAL B CA 1
ATOM 2769 C C . VAL B 1 49 ? 15.305 -28.422 0.733 1 44.38 49 VAL B C 1
ATOM 2771 O O . VAL B 1 49 ? 16.469 -28.781 0.93 1 44.38 49 VAL B O 1
ATOM 2774 N N . ILE B 1 50 ? 14.453 -29.312 0.918 1 41.06 50 ILE B N 1
ATOM 2775 C CA . ILE B 1 50 ? 14.734 -30.672 0.449 1 41.06 50 ILE B CA 1
ATOM 2776 C C . ILE B 1 50 ? 15.383 -30.609 -0.93 1 41.06 50 ILE B C 1
ATOM 2778 O O . ILE B 1 50 ? 14.922 -29.875 -1.811 1 41.06 50 ILE B O 1
ATOM 2782 N N . PRO B 1 51 ? 16.578 -31.047 -1.126 1 36.81 51 PRO B N 1
ATOM 2783 C CA . PRO B 1 51 ? 17.141 -31.109 -2.479 1 36.81 51 PRO B CA 1
ATOM 2784 C C . PRO B 1 51 ? 16.125 -31.609 -3.512 1 36.81 51 PRO B C 1
ATOM 2786 O O . PRO B 1 51 ? 15.195 -32.344 -3.166 1 36.81 51 PRO B O 1
ATOM 2789 N N . PRO B 1 52 ? 16.125 -31.062 -4.805 1 33.22 52 PRO B N 1
ATOM 2790 C CA . PRO B 1 52 ? 15.273 -31.391 -5.953 1 33.22 52 PRO B CA 1
ATOM 2791 C C . PRO B 1 52 ? 15.094 -32.906 -6.145 1 33.22 52 PRO B C 1
ATOM 2793 O O . PRO B 1 52 ? 14.172 -33.312 -6.84 1 33.22 52 PRO B O 1
ATOM 2796 N N . ASN B 1 53 ? 16.141 -33.656 -5.871 1 32.41 53 ASN B N 1
ATOM 2797 C CA . ASN B 1 53 ? 16.078 -35 -6.367 1 32.41 53 ASN B CA 1
ATOM 2798 C C . ASN B 1 53 ? 15.031 -35.812 -5.609 1 32.41 53 ASN B C 1
ATOM 2800 O O . ASN B 1 53 ? 15.281 -36.969 -5.234 1 32.41 53 ASN B O 1
ATOM 2804 N N . LEU B 1 54 ? 14.367 -35.219 -4.789 1 34.97 54 LEU B N 1
ATOM 2805 C CA . LEU B 1 54 ? 13.445 -36.156 -4.152 1 34.97 54 LEU B CA 1
ATOM 2806 C C . LEU B 1 54 ? 12.672 -36.969 -5.199 1 34.97 54 LEU B C 1
ATOM 2808 O O . LEU B 1 54 ? 12.234 -36.406 -6.211 1 34.97 54 LEU B O 1
ATOM 2812 N N . GLN B 1 55 ? 12.688 -38.312 -5.141 1 33.38 55 GLN B N 1
ATOM 2813 C CA . GLN B 1 55 ? 12.102 -39.375 -5.949 1 33.38 55 GLN B CA 1
ATOM 2814 C C . GLN B 1 55 ? 10.688 -39.031 -6.387 1 33.38 55 GLN B C 1
ATOM 2816 O O . GLN B 1 55 ? 9.93 -38.406 -5.629 1 33.38 55 GLN B O 1
ATOM 2821 N N . ALA B 1 56 ? 10.375 -39.094 -7.633 1 39.09 56 ALA B N 1
ATOM 2822 C CA . ALA B 1 56 ? 9.188 -39.094 -8.484 1 39.09 56 ALA B CA 1
ATOM 2823 C C . ALA B 1 56 ? 8 -39.719 -7.766 1 39.09 56 ALA B C 1
ATOM 2825 O O . ALA B 1 56 ? 7.988 -40.938 -7.527 1 39.09 56 ALA B O 1
ATOM 2826 N N . ARG B 1 57 ? 7.395 -39.125 -6.762 1 44.69 57 ARG B N 1
ATOM 2827 C CA . ARG B 1 57 ? 6.199 -39.812 -6.277 1 44.69 57 ARG B CA 1
ATOM 2828 C C . ARG B 1 57 ? 5.176 -40 -7.398 1 44.69 57 ARG B C 1
ATOM 2830 O O . ARG B 1 57 ? 5.18 -39.25 -8.375 1 44.69 57 ARG B O 1
ATOM 2837 N N . PRO B 1 58 ? 4.305 -40.938 -7.367 1 44.22 58 PRO B N 1
ATOM 2838 C CA . PRO B 1 58 ? 3.375 -41.344 -8.422 1 44.22 58 PRO B CA 1
ATOM 2839 C C . PRO B 1 58 ? 2.371 -40.25 -8.781 1 44.22 58 PRO B C 1
ATOM 2841 O O . PRO B 1 58 ? 1.787 -39.625 -7.887 1 44.22 58 PRO B O 1
ATOM 2844 N N . SER B 1 59 ? 2.582 -39.375 -9.797 1 54.12 59 SER B N 1
ATOM 2845 C CA . SER B 1 59 ? 1.56 -38.562 -10.445 1 54.12 59 SER B CA 1
ATOM 2846 C C . SER B 1 59 ? 0.462 -39.438 -11.055 1 54.12 59 SER B C 1
ATOM 2848 O O . SER B 1 59 ? 0.691 -40.625 -11.359 1 54.12 59 SER B O 1
ATOM 2850 N N . SER B 1 60 ? -0.79 -39.062 -10.875 1 65.06 60 SER B N 1
ATOM 2851 C CA . SER B 1 60 ? -1.875 -39.75 -11.57 1 65.06 60 SER B CA 1
ATOM 2852 C C . SER B 1 60 ? -1.468 -40.125 -12.984 1 65.06 60 SER B C 1
ATOM 2854 O O . SER B 1 60 ? -0.737 -39.406 -13.648 1 65.06 60 SER B O 1
ATOM 2856 N N . PRO B 1 61 ? -1.646 -41.281 -13.289 1 67.44 61 PRO B N 1
ATOM 2857 C CA . PRO B 1 61 ? -1.337 -41.719 -14.648 1 67.44 61 PRO B CA 1
ATOM 2858 C C . PRO B 1 61 ? -1.779 -40.75 -15.719 1 67.44 61 PRO B C 1
ATOM 2860 O O . PRO B 1 61 ? -1.202 -40.688 -16.812 1 67.44 61 PRO B O 1
ATOM 2863 N N . GLU B 1 62 ? -2.623 -39.906 -15.359 1 78.25 62 GLU B N 1
ATOM 2864 C CA . GLU B 1 62 ? -3.234 -38.969 -16.312 1 78.25 62 GLU B CA 1
ATOM 2865 C C . GLU B 1 62 ? -2.238 -37.906 -16.781 1 78.25 62 GLU B C 1
ATOM 2867 O O . GLU B 1 62 ? -2.318 -37.438 -17.922 1 78.25 62 GLU B O 1
ATOM 2872 N N . TYR B 1 63 ? -1.259 -37.562 -15.992 1 84.5 63 TYR B N 1
ATOM 2873 C CA . TYR B 1 63 ? -0.33 -36.531 -16.422 1 84.5 63 TYR B CA 1
ATOM 2874 C C . TYR B 1 63 ? 1.113 -36.938 -16.156 1 84.5 63 TYR B C 1
ATOM 2876 O O . TYR B 1 63 ? 2.016 -36.094 -16.141 1 84.5 63 TYR B O 1
ATOM 2884 N N . GLU B 1 64 ? 1.309 -38.188 -15.922 1 86.62 64 GLU B N 1
ATOM 2885 C CA . GLU B 1 64 ? 2.646 -38.688 -15.625 1 86.62 64 GLU B CA 1
ATOM 2886 C C . GLU B 1 64 ? 3.617 -38.406 -16.766 1 86.62 64 GLU B C 1
ATOM 2888 O O . GLU B 1 64 ? 4.746 -37.969 -16.531 1 86.62 64 GLU B O 1
ATOM 2893 N N . GLU B 1 65 ? 3.113 -38.656 -17.938 1 91.19 65 GLU B N 1
ATOM 2894 C CA . GLU B 1 65 ? 3.957 -38.406 -19.109 1 91.19 65 GLU B CA 1
ATOM 2895 C C . GLU B 1 65 ? 4.281 -36.938 -19.25 1 91.19 65 GLU B C 1
ATOM 2897 O O . GLU B 1 65 ? 5.414 -36.562 -19.547 1 91.19 65 GLU B O 1
ATOM 2902 N N . LEU B 1 66 ? 3.264 -36.188 -19.094 1 94 66 LEU B N 1
ATOM 2903 C CA . LEU B 1 66 ? 3.43 -34.719 -19.188 1 94 66 LEU B CA 1
ATOM 2904 C C . LEU B 1 66 ? 4.418 -34.219 -18.141 1 94 66 LEU B C 1
ATOM 2906 O O . LEU B 1 66 ? 5.305 -33.438 -18.453 1 94 66 LEU B O 1
ATOM 2910 N N . ILE B 1 67 ? 4.367 -34.656 -16.938 1 93.62 67 ILE B N 1
ATOM 2911 C CA . ILE B 1 67 ? 5.25 -34.25 -15.852 1 93.62 67 ILE B CA 1
ATOM 2912 C C . ILE B 1 67 ? 6.684 -34.688 -16.172 1 93.62 67 ILE B C 1
ATOM 2914 O O . ILE B 1 67 ? 7.633 -33.969 -15.906 1 93.62 67 ILE B O 1
ATOM 2918 N N . GLY B 1 68 ? 6.746 -35.906 -16.703 1 93.12 68 GLY B N 1
ATOM 2919 C CA . GLY B 1 68 ? 8.055 -36.375 -17.109 1 93.12 68 GLY B CA 1
ATOM 2920 C C . GLY B 1 68 ? 8.719 -35.469 -18.141 1 93.12 68 GLY B C 1
ATOM 2921 O O . GLY B 1 68 ? 9.906 -35.156 -18.016 1 93.12 68 GLY B O 1
ATOM 2922 N N . ARG B 1 69 ? 7.973 -35.094 -19.125 1 95.31 69 ARG B N 1
ATOM 2923 C CA . ARG B 1 69 ? 8.492 -34.156 -20.141 1 95.31 69 ARG B CA 1
ATOM 2924 C C . ARG B 1 69 ? 8.898 -32.844 -19.531 1 95.31 69 ARG B C 1
ATOM 2926 O O . ARG B 1 69 ? 9.922 -32.25 -19.906 1 95.31 69 ARG B O 1
ATOM 2933 N N . ILE B 1 70 ? 8.172 -32.375 -18.609 1 96.12 70 ILE B N 1
ATOM 2934 C CA . ILE B 1 70 ? 8.43 -31.109 -17.922 1 96.12 70 ILE B CA 1
ATOM 2935 C C . ILE B 1 70 ? 9.75 -31.188 -17.172 1 96.12 70 ILE B C 1
ATOM 2937 O O . ILE B 1 70 ? 10.578 -30.281 -17.266 1 96.12 70 ILE B O 1
ATOM 2941 N N . ASP B 1 71 ? 9.938 -32.281 -16.5 1 94.5 71 ASP B N 1
ATOM 2942 C CA . ASP B 1 71 ? 11.164 -32.469 -15.727 1 94.5 71 ASP B CA 1
ATOM 2943 C C . ASP B 1 71 ? 12.383 -32.531 -16.641 1 94.5 71 ASP B C 1
ATOM 2945 O O . ASP B 1 71 ? 13.422 -31.938 -16.328 1 94.5 71 ASP B O 1
ATOM 2949 N N . GLU B 1 72 ? 12.203 -33.219 -17.688 1 93.75 72 GLU B N 1
ATOM 2950 C CA . GLU B 1 72 ? 13.289 -33.312 -18.656 1 93.75 72 GLU B CA 1
ATOM 2951 C C . GLU B 1 72 ? 13.648 -31.938 -19.234 1 93.75 72 GLU B C 1
ATOM 2953 O O . GLU B 1 72 ? 14.82 -31.578 -19.312 1 93.75 72 GLU B O 1
ATOM 2958 N N . LYS B 1 73 ? 12.703 -31.234 -19.609 1 94.56 73 LYS B N 1
ATOM 2959 C CA . LYS B 1 73 ? 12.914 -29.922 -20.188 1 94.56 73 LYS B CA 1
ATOM 2960 C C . LYS B 1 73 ? 13.492 -28.953 -19.156 1 94.56 73 LYS B C 1
ATOM 2962 O O . LYS B 1 73 ? 14.344 -28.125 -19.484 1 94.56 73 LYS B O 1
ATOM 2967 N N . ASN B 1 74 ? 12.977 -29 -17.969 1 94.19 74 ASN B N 1
ATOM 2968 C CA . ASN B 1 74 ? 13.469 -28.125 -16.906 1 94.19 74 ASN B CA 1
ATOM 2969 C C . ASN B 1 74 ? 14.945 -28.391 -16.609 1 94.19 74 ASN B C 1
ATOM 2971 O O . ASN B 1 74 ? 15.703 -27.453 -16.359 1 94.19 74 ASN B O 1
ATOM 2975 N N . ASN B 1 75 ? 15.344 -29.625 -16.641 1 90.56 75 ASN B N 1
ATOM 2976 C CA . ASN B 1 75 ? 16.75 -29.969 -16.453 1 90.56 75 ASN B CA 1
ATOM 2977 C C . ASN B 1 75 ? 17.609 -29.438 -17.594 1 90.56 75 ASN B C 1
ATOM 2979 O O . ASN B 1 75 ? 18.719 -28.969 -17.359 1 90.56 75 ASN B O 1
ATOM 2983 N N . ALA B 1 76 ? 17.094 -29.547 -18.719 1 87.94 76 ALA B N 1
ATOM 2984 C CA . ALA B 1 76 ? 17.812 -29.031 -19.891 1 87.94 76 ALA B CA 1
ATOM 2985 C C . ALA B 1 76 ? 17.969 -27.516 -19.812 1 87.94 76 ALA B C 1
ATOM 2987 O O . ALA B 1 76 ? 18.984 -26.969 -20.219 1 87.94 76 ALA B O 1
ATOM 2988 N N . LEU B 1 77 ? 16.938 -26.859 -19.391 1 88.12 77 LEU B N 1
ATOM 2989 C CA . LEU B 1 77 ? 16.969 -25.406 -19.25 1 88.12 77 LEU B CA 1
ATOM 2990 C C . LEU B 1 77 ? 18.062 -24.969 -18.297 1 88.12 77 LEU B C 1
ATOM 2992 O O . LEU B 1 77 ? 18.766 -23.984 -18.547 1 88.12 77 LEU B O 1
ATOM 2996 N N . LYS B 1 78 ? 18.234 -25.594 -17.266 1 81.94 78 LYS B N 1
ATOM 2997 C CA . LYS B 1 78 ? 19.25 -25.266 -16.281 1 81.94 78 LYS B CA 1
ATOM 2998 C C . LYS B 1 78 ? 20.656 -25.344 -16.906 1 81.94 78 LYS B C 1
ATOM 3000 O O . LYS B 1 78 ? 21.516 -24.516 -16.578 1 81.94 78 LYS B O 1
ATOM 3005 N N . ALA B 1 79 ? 20.797 -26.125 -17.828 1 76.25 79 ALA B N 1
ATOM 3006 C CA . ALA B 1 79 ? 22.078 -26.297 -18.5 1 76.25 79 ALA B CA 1
ATOM 3007 C C . ALA B 1 79 ? 22.312 -25.188 -19.516 1 76.25 79 ALA B C 1
ATOM 3009 O O . ALA B 1 79 ? 23.438 -24.719 -19.688 1 76.25 79 ALA B O 1
ATOM 3010 N N . CYS B 1 80 ? 21.312 -24.672 -20.078 1 75.56 80 CYS B N 1
ATOM 3011 C CA . CYS B 1 80 ? 21.406 -23.719 -21.188 1 75.56 80 CYS B CA 1
ATOM 3012 C C . CYS B 1 80 ? 21.391 -22.281 -20.672 1 75.56 80 CYS B C 1
ATOM 3014 O O . CYS B 1 80 ? 21.984 -21.391 -21.281 1 75.56 80 CYS B O 1
ATOM 3016 N N . SER B 1 81 ? 20.672 -21.938 -19.656 1 68.75 81 SER B N 1
ATOM 3017 C CA . SER B 1 81 ? 20.438 -20.578 -19.156 1 68.75 81 SER B CA 1
ATOM 3018 C C . SER B 1 81 ? 21.766 -19.875 -18.844 1 68.75 81 SER B C 1
ATOM 3020 O O . SER B 1 81 ? 21.859 -18.656 -18.969 1 68.75 81 SER B O 1
ATOM 3022 N N . GLU B 1 82 ? 22.672 -20.562 -18.594 1 71.06 82 GLU B N 1
ATOM 3023 C CA . GLU B 1 82 ? 23.984 -20 -18.312 1 71.06 82 GLU B CA 1
ATOM 3024 C C . GLU B 1 82 ? 24.641 -19.438 -19.562 1 71.06 82 GLU B C 1
ATOM 3026 O O . GLU B 1 82 ? 25.469 -18.531 -19.484 1 71.06 82 GLU B O 1
ATOM 3031 N N . LYS B 1 83 ? 24.078 -19.812 -20.625 1 72 83 LYS B N 1
ATOM 3032 C CA . LYS B 1 83 ? 24.75 -19.453 -21.875 1 72 83 LYS B CA 1
ATOM 3033 C C . LYS B 1 83 ? 24.141 -18.188 -22.469 1 72 83 LYS B C 1
ATOM 3035 O O . LYS B 1 83 ? 24.797 -17.469 -23.234 1 72 83 LYS B O 1
ATOM 3040 N N . SER B 1 84 ? 22.969 -17.828 -22.188 1 81.25 84 SER B N 1
ATOM 3041 C CA . SER B 1 84 ? 22.328 -16.656 -22.781 1 81.25 84 SER B CA 1
ATOM 3042 C C . SER B 1 84 ? 21.516 -15.875 -21.75 1 81.25 84 SER B C 1
ATOM 3044 O O . SER B 1 84 ? 20.297 -15.773 -21.859 1 81.25 84 SER B O 1
ATOM 3046 N N . PRO B 1 85 ? 22.188 -15.211 -20.906 1 81.38 85 PRO B N 1
ATOM 3047 C CA . PRO B 1 85 ? 21.5 -14.508 -19.812 1 81.38 85 PRO B CA 1
ATOM 3048 C C . PRO B 1 85 ? 20.609 -13.375 -20.312 1 81.38 85 PRO B C 1
ATOM 3050 O O . PRO B 1 85 ? 19.562 -13.109 -19.734 1 81.38 85 PRO B O 1
ATOM 3053 N N . GLU B 1 86 ? 20.953 -12.781 -21.375 1 84.88 86 GLU B N 1
ATOM 3054 C CA . GLU B 1 86 ? 20.188 -11.656 -21.906 1 84.88 86 GLU B CA 1
ATOM 3055 C C . GLU B 1 86 ? 18.844 -12.109 -22.469 1 84.88 86 GLU B C 1
ATOM 3057 O O . GLU B 1 86 ? 17.828 -11.453 -22.266 1 84.88 86 GLU B O 1
ATOM 3062 N N . LYS B 1 87 ? 18.891 -13.18 -23.219 1 86.56 87 LYS B N 1
ATOM 3063 C CA . LYS B 1 87 ? 17.656 -13.703 -23.797 1 86.56 87 LYS B CA 1
ATOM 3064 C C . LYS B 1 87 ? 16.703 -14.18 -22.719 1 86.56 87 LYS B C 1
ATOM 3066 O O . LYS B 1 87 ? 15.492 -13.969 -22.812 1 86.56 87 LYS B O 1
ATOM 3071 N N . VAL B 1 88 ? 17.25 -14.781 -21.734 1 86.44 88 VAL B N 1
ATOM 3072 C CA . VAL B 1 88 ? 16.453 -15.242 -20.609 1 86.44 88 VAL B CA 1
ATOM 3073 C C . VAL B 1 88 ? 15.797 -14.055 -19.906 1 86.44 88 VAL B C 1
ATOM 3075 O O . VAL B 1 88 ? 14.617 -14.102 -19.547 1 86.44 88 VAL B O 1
ATOM 3078 N N . ALA B 1 89 ? 16.531 -12.992 -19.797 1 88.88 89 ALA B N 1
ATOM 3079 C CA . ALA B 1 89 ? 16.016 -11.781 -19.156 1 88.88 89 ALA B CA 1
ATOM 3080 C C . ALA B 1 89 ? 14.859 -11.195 -19.969 1 88.88 89 ALA B C 1
ATOM 3082 O O . ALA B 1 89 ? 13.883 -10.711 -19.391 1 88.88 89 ALA B O 1
ATOM 3083 N N . GLU B 1 90 ? 15.008 -11.258 -21.219 1 91.19 90 GLU B N 1
ATOM 3084 C CA . GLU B 1 90 ? 13.953 -10.742 -22.094 1 91.19 90 GLU B CA 1
ATOM 3085 C C . GLU B 1 90 ? 12.68 -11.578 -21.969 1 91.19 90 GLU B C 1
ATOM 3087 O O . GLU B 1 90 ? 11.578 -11.031 -21.953 1 91.19 90 GLU B O 1
ATOM 3092 N N . ILE B 1 91 ? 12.867 -12.844 -21.891 1 93.06 91 ILE B N 1
ATOM 3093 C CA . ILE B 1 91 ? 11.734 -13.758 -21.75 1 93.06 91 ILE B CA 1
ATOM 3094 C C . ILE B 1 91 ? 11.023 -13.492 -20.438 1 93.06 91 ILE B C 1
ATOM 3096 O O . ILE B 1 91 ? 9.789 -13.453 -20.375 1 93.06 91 ILE B O 1
ATOM 3100 N N . GLU B 1 92 ? 11.797 -13.266 -19.484 1 93.56 92 GLU B N 1
ATOM 3101 C CA . GLU B 1 92 ? 11.242 -13.031 -18.156 1 93.56 92 GLU B CA 1
ATOM 3102 C C . GLU B 1 92 ? 10.484 -11.703 -18.094 1 93.56 92 GLU B C 1
ATOM 3104 O O . GLU B 1 92 ? 9.438 -11.609 -17.453 1 93.56 92 GLU B O 1
ATOM 3109 N N . GLU B 1 93 ? 10.977 -10.766 -18.734 1 94.94 93 GLU B N 1
ATOM 3110 C CA . GLU B 1 93 ? 10.32 -9.461 -18.766 1 94.94 93 GLU B CA 1
ATOM 3111 C C . GLU B 1 93 ? 8.984 -9.539 -19.5 1 94.94 93 GLU B C 1
ATOM 3113 O O . GLU B 1 93 ? 7.984 -8.984 -19.031 1 94.94 93 GLU B O 1
ATOM 3118 N N . GLN B 1 94 ? 9.023 -10.211 -20.594 1 95.88 94 GLN B N 1
ATOM 3119 C CA . GLN B 1 94 ? 7.797 -10.375 -21.359 1 95.88 94 GLN B CA 1
ATOM 3120 C C . GLN B 1 94 ? 6.777 -11.211 -20.609 1 95.88 94 GLN B C 1
ATOM 3122 O O . GLN B 1 94 ? 5.574 -10.969 -20.688 1 95.88 94 GLN B O 1
ATOM 3127 N N . PHE B 1 95 ? 7.297 -12.133 -19.875 1 97.5 95 PHE B N 1
ATOM 3128 C CA . PHE B 1 95 ? 6.402 -12.984 -19.109 1 97.5 95 PHE B CA 1
ATOM 3129 C C . PHE B 1 95 ? 5.727 -12.195 -18 1 97.5 95 PHE B C 1
ATOM 3131 O O . PHE B 1 95 ? 4.543 -12.398 -17.719 1 97.5 95 PHE B O 1
ATOM 3138 N N . LYS B 1 96 ? 6.48 -11.344 -17.375 1 98.31 96 LYS B N 1
ATOM 3139 C CA . LYS B 1 96 ? 5.887 -10.508 -16.328 1 98.31 96 LYS B CA 1
ATOM 3140 C C . LYS B 1 96 ? 4.676 -9.742 -16.859 1 98.31 96 LYS B C 1
ATOM 3142 O O . LYS B 1 96 ? 3.615 -9.734 -16.234 1 98.31 96 LYS B O 1
ATOM 3147 N N . ILE B 1 97 ? 4.824 -9.195 -17.984 1 98.62 97 ILE B N 1
ATOM 3148 C CA . ILE B 1 97 ? 3.744 -8.422 -18.594 1 98.62 97 ILE B CA 1
ATOM 3149 C C . ILE B 1 97 ? 2.562 -9.344 -18.906 1 98.62 97 ILE B C 1
ATOM 3151 O O . ILE B 1 97 ? 1.415 -9.008 -18.594 1 98.62 97 ILE B O 1
ATOM 3155 N N . THR B 1 98 ? 2.865 -10.469 -19.422 1 98.31 98 THR B N 1
ATOM 3156 C CA . THR B 1 98 ? 1.827 -11.43 -19.766 1 98.31 98 THR B CA 1
ATOM 3157 C C . THR B 1 98 ? 1.087 -11.898 -18.516 1 98.31 98 THR B C 1
ATOM 3159 O O . THR B 1 98 ? -0.144 -11.953 -18.5 1 98.31 98 THR B O 1
ATOM 3162 N N . PHE B 1 99 ? 1.863 -12.203 -17.547 1 98.56 99 PHE B N 1
ATOM 3163 C CA . PHE B 1 99 ? 1.273 -12.695 -16.297 1 98.56 99 PHE B CA 1
ATOM 3164 C C . PHE B 1 99 ? 0.329 -11.656 -15.703 1 98.56 99 PHE B C 1
ATOM 3166 O O . PHE B 1 99 ? -0.794 -11.984 -15.312 1 98.56 99 PHE B O 1
ATOM 3173 N N . ILE B 1 100 ? 0.787 -10.438 -15.656 1 98.75 100 ILE B N 1
ATOM 3174 C CA . ILE B 1 100 ? -0.01 -9.367 -15.062 1 98.75 100 ILE B CA 1
ATOM 3175 C C . ILE B 1 100 ? -1.271 -9.141 -15.898 1 98.75 100 ILE B C 1
ATOM 3177 O O . ILE B 1 100 ? -2.365 -8.992 -15.344 1 98.75 100 ILE B O 1
ATOM 3181 N N . TYR B 1 101 ? -1.108 -9.188 -17.172 1 98.69 101 TYR B N 1
ATOM 3182 C CA . TYR B 1 101 ? -2.248 -9.031 -18.078 1 98.69 101 TYR B CA 1
ATOM 3183 C C . TYR B 1 101 ? -3.26 -10.148 -17.859 1 98.69 101 TYR B C 1
ATOM 3185 O O . TYR B 1 101 ? -4.441 -9.891 -17.609 1 98.69 101 TYR B O 1
ATOM 3193 N N . GLU B 1 102 ? -2.834 -11.32 -17.906 1 98.31 102 GLU B N 1
ATOM 3194 C CA . GLU B 1 102 ? -3.744 -12.461 -17.859 1 98.31 102 GLU B CA 1
ATOM 3195 C C . GLU B 1 102 ? -4.383 -12.609 -16.484 1 98.31 102 GLU B C 1
ATOM 3197 O O . GLU B 1 102 ? -5.566 -12.93 -16.375 1 98.31 102 GLU B O 1
ATOM 3202 N N . CYS B 1 103 ? -3.592 -12.359 -15.492 1 97.19 103 CYS B N 1
ATOM 3203 C CA . CYS B 1 103 ? -4.125 -12.383 -14.133 1 97.19 103 CYS B CA 1
ATOM 3204 C C . CYS B 1 103 ? -5.23 -11.352 -13.969 1 97.19 103 CYS B C 1
ATOM 3206 O O . CYS B 1 103 ? -6.285 -11.648 -13.398 1 97.19 103 CYS B O 1
ATOM 3208 N N . GLY B 1 104 ? -4.988 -10.164 -14.484 1 96.38 104 GLY B N 1
ATOM 3209 C CA . GLY B 1 104 ? -5.992 -9.117 -14.438 1 96.38 104 GLY B CA 1
ATOM 3210 C C . GLY B 1 104 ? -7.215 -9.414 -15.281 1 96.38 104 GLY B C 1
ATOM 3211 O O . GLY B 1 104 ? -8.344 -9.188 -14.852 1 96.38 104 GLY B O 1
ATOM 3212 N N . ALA B 1 105 ? -6.984 -9.93 -16.453 1 96.56 105 ALA B N 1
ATOM 3213 C CA . ALA B 1 105 ? -8.07 -10.195 -17.406 1 96.56 105 ALA B CA 1
ATOM 3214 C C . ALA B 1 105 ? -9.031 -11.242 -16.844 1 96.56 105 ALA B C 1
ATOM 3216 O O . ALA B 1 105 ? -10.25 -11.086 -16.953 1 96.56 105 ALA B O 1
ATOM 3217 N N . ILE B 1 106 ? -8.477 -12.195 -16.203 1 93.69 106 ILE B N 1
ATOM 3218 C CA . ILE B 1 106 ? -9.297 -13.25 -15.617 1 93.69 106 ILE B CA 1
ATOM 3219 C C . ILE B 1 106 ? -10.18 -12.656 -14.516 1 93.69 106 ILE B C 1
ATOM 3221 O O . ILE B 1 106 ? -11.32 -13.086 -14.328 1 93.69 106 ILE B O 1
ATOM 3225 N N . SER B 1 107 ? -9.711 -11.578 -13.93 1 90.62 107 SER B N 1
ATOM 3226 C CA . SER B 1 107 ? -10.422 -10.977 -12.805 1 90.62 107 SER B CA 1
ATOM 3227 C C . SER B 1 107 ? -11.25 -9.773 -13.25 1 90.62 107 SER B C 1
ATOM 3229 O O . SER B 1 107 ? -11.836 -9.078 -12.422 1 90.62 107 SER B O 1
ATOM 3231 N N . GLY B 1 108 ? -11.203 -9.414 -14.531 1 92.94 108 GLY B N 1
ATOM 3232 C CA . GLY B 1 108 ? -12.125 -8.414 -15.055 1 92.94 108 GLY B CA 1
ATOM 3233 C C . GLY B 1 108 ? -11.461 -7.086 -15.359 1 92.94 108 GLY B C 1
ATOM 3234 O O . GLY B 1 108 ? -12.141 -6.102 -15.656 1 92.94 108 GLY B O 1
ATOM 3235 N N . ASN B 1 109 ? -10.141 -7.059 -15.234 1 97 109 ASN B N 1
ATOM 3236 C CA . ASN B 1 109 ? -9.453 -5.832 -15.625 1 97 109 ASN B CA 1
ATOM 3237 C C . ASN B 1 109 ? -9.547 -5.582 -17.125 1 97 109 ASN B C 1
ATOM 3239 O O . ASN B 1 109 ? -9.258 -6.473 -17.922 1 97 109 ASN B O 1
ATOM 3243 N N . PRO B 1 110 ? -9.922 -4.426 -17.547 1 97.56 110 PRO B N 1
ATOM 3244 C CA . PRO B 1 110 ? -10.234 -4.18 -18.953 1 97.56 110 PRO B CA 1
ATOM 3245 C C . PRO B 1 110 ? -8.992 -3.873 -19.797 1 97.56 110 PRO B C 1
ATOM 3247 O O . PRO B 1 110 ? -9.094 -3.715 -21.016 1 97.56 110 PRO B O 1
ATOM 3250 N N . LEU B 1 111 ? -7.84 -3.725 -19.25 1 98.12 111 LEU B N 1
ATOM 3251 C CA . LEU B 1 111 ? -6.645 -3.314 -19.984 1 98.12 111 LEU B CA 1
ATOM 3252 C C . LEU B 1 111 ? -6.125 -4.453 -20.859 1 98.12 111 LEU B C 1
ATOM 3254 O O . LEU B 1 111 ? -6.102 -5.609 -20.422 1 98.12 111 LEU B O 1
ATOM 3258 N N . SER B 1 112 ? -5.719 -4.098 -22.078 1 98.06 112 SER B N 1
ATOM 3259 C CA . SER B 1 112 ? -5.043 -5.051 -22.953 1 98.06 112 SER B CA 1
ATOM 3260 C C . SER B 1 112 ? -3.604 -5.289 -22.516 1 98.06 112 SER B C 1
ATOM 3262 O O . SER B 1 112 ? -3.09 -4.574 -21.656 1 98.06 112 SER B O 1
ATOM 3264 N N . ARG B 1 113 ? -3.041 -6.312 -23.078 1 98.12 113 ARG B N 1
ATOM 3265 C CA . ARG B 1 113 ? -1.655 -6.625 -22.734 1 98.12 113 ARG B CA 1
ATOM 3266 C C . ARG B 1 113 ? -0.743 -5.434 -23.016 1 98.12 113 ARG B C 1
ATOM 3268 O O . ARG B 1 113 ? 0.13 -5.113 -22.203 1 98.12 113 ARG B O 1
ATOM 3275 N N . ASP B 1 114 ? -0.952 -4.77 -24.156 1 98.25 114 ASP B N 1
ATOM 3276 C CA . ASP B 1 114 ? -0.141 -3.607 -24.5 1 98.25 114 ASP B CA 1
ATOM 3277 C C . ASP B 1 114 ? -0.37 -2.461 -23.531 1 98.25 114 ASP B C 1
ATOM 3279 O O . ASP B 1 114 ? 0.569 -1.748 -23.172 1 98.25 114 ASP B O 1
ATOM 3283 N N . GLU B 1 115 ? -1.546 -2.309 -23.188 1 98.25 115 GLU B N 1
ATOM 3284 C CA . GLU B 1 115 ? -1.881 -1.267 -22.219 1 98.25 115 GLU B CA 1
ATOM 3285 C C . GLU B 1 115 ? -1.27 -1.563 -20.844 1 98.25 115 GLU B C 1
ATOM 3287 O O . GLU B 1 115 ? -0.803 -0.653 -20.156 1 98.25 115 GLU B O 1
ATOM 3292 N N . VAL B 1 116 ? -1.288 -2.805 -20.469 1 98.69 116 VAL B N 1
ATOM 3293 C CA . VAL B 1 116 ? -0.631 -3.217 -19.234 1 98.69 116 VAL B CA 1
ATOM 3294 C C . VAL B 1 116 ? 0.855 -2.875 -19.297 1 98.69 116 VAL B C 1
ATOM 3296 O O . VAL B 1 116 ? 1.421 -2.352 -18.328 1 98.69 116 VAL B O 1
ATOM 3299 N N . ALA B 1 117 ? 1.475 -3.133 -20.422 1 98.56 117 ALA B N 1
ATOM 3300 C CA . ALA B 1 117 ? 2.881 -2.787 -20.594 1 98.56 117 ALA B CA 1
ATOM 3301 C C . ALA B 1 117 ? 3.104 -1.285 -20.438 1 98.56 117 ALA B C 1
ATOM 3303 O O . ALA B 1 117 ? 4.094 -0.86 -19.828 1 98.56 117 ALA B O 1
ATOM 3304 N N . GLN B 1 118 ? 2.213 -0.497 -20.938 1 97.75 118 GLN B N 1
ATOM 3305 C CA . GLN B 1 118 ? 2.307 0.954 -20.812 1 97.75 118 GLN B CA 1
ATOM 3306 C C . GLN B 1 118 ? 2.203 1.393 -19.359 1 97.75 118 GLN B C 1
ATOM 3308 O O . GLN B 1 118 ? 2.986 2.225 -18.891 1 97.75 118 GLN B O 1
ATOM 3313 N N . VAL B 1 119 ? 1.242 0.831 -18.703 1 98.25 119 VAL B N 1
ATOM 3314 C CA . VAL B 1 119 ? 1.034 1.174 -17.297 1 98.25 119 VAL B CA 1
ATOM 3315 C C . VAL B 1 119 ? 2.277 0.815 -16.484 1 98.25 119 VAL B C 1
ATOM 3317 O O . VAL B 1 119 ? 2.736 1.605 -15.656 1 98.25 119 VAL B O 1
ATOM 3320 N N . LEU B 1 120 ? 2.85 -0.375 -16.734 1 97.88 120 LEU B N 1
ATOM 3321 C CA . LEU B 1 120 ? 4.035 -0.821 -16.016 1 97.88 120 LEU B CA 1
ATOM 3322 C C . LEU B 1 120 ? 5.234 0.068 -16.328 1 97.88 120 LEU B C 1
ATOM 3324 O O . LEU B 1 120 ? 6.172 0.163 -15.539 1 97.88 120 LEU B O 1
ATOM 3328 N N . ALA B 1 121 ? 5.168 0.729 -17.484 1 97.19 121 ALA B N 1
ATOM 3329 C CA . ALA B 1 121 ? 6.219 1.664 -17.875 1 97.19 121 ALA B CA 1
ATOM 3330 C C . ALA B 1 121 ? 5.965 3.053 -17.281 1 97.19 121 ALA B C 1
ATOM 3332 O O . ALA B 1 121 ? 6.711 3.994 -17.562 1 97.19 121 ALA B O 1
ATOM 3333 N N . GLY B 1 122 ? 4.867 3.238 -16.562 1 96.19 122 GLY B N 1
ATOM 3334 C CA . GLY B 1 122 ? 4.598 4.488 -15.875 1 96.19 122 GLY B CA 1
ATOM 3335 C C . GLY B 1 122 ? 3.697 5.422 -16.672 1 96.19 122 GLY B C 1
ATOM 3336 O O . GLY B 1 122 ? 3.615 6.613 -16.359 1 96.19 122 GLY B O 1
ATOM 3337 N N . LYS B 1 123 ? 3.004 4.84 -17.641 1 96.44 123 LYS B N 1
ATOM 3338 C CA . LYS B 1 123 ? 2.137 5.656 -18.484 1 96.44 123 LYS B CA 1
ATOM 3339 C C . LYS B 1 123 ? 0.667 5.438 -18.141 1 96.44 123 LYS B C 1
ATOM 3341 O O . LYS B 1 123 ? 0.309 4.414 -17.547 1 96.44 123 LYS B O 1
ATOM 3346 N N . VAL B 1 124 ? -0.127 6.43 -18.469 1 96.44 124 VAL B N 1
ATOM 3347 C CA . VAL B 1 124 ? -1.571 6.305 -18.312 1 96.44 124 VAL B CA 1
ATOM 3348 C C . VAL B 1 124 ? -2.213 5.93 -19.641 1 96.44 124 VAL B C 1
ATOM 3350 O O . VAL B 1 124 ? -1.701 6.289 -20.703 1 96.44 124 VAL B O 1
ATOM 3353 N N . VAL B 1 125 ? -3.158 5.098 -19.562 1 96.31 125 VAL B N 1
ATOM 3354 C CA . VAL B 1 125 ? -3.998 4.777 -20.719 1 96.31 125 VAL B CA 1
ATOM 3355 C C . VAL B 1 125 ? -5.273 5.613 -20.672 1 96.31 125 VAL B C 1
ATOM 3357 O O . VAL B 1 125 ? -6.105 5.445 -19.781 1 96.31 125 VAL B O 1
ATOM 3360 N N . ALA B 1 126 ? -5.383 6.422 -21.734 1 91.62 126 ALA B N 1
ATOM 3361 C CA . ALA B 1 126 ? -6.523 7.336 -21.766 1 91.62 126 ALA B CA 1
ATOM 3362 C C . ALA B 1 126 ? -7.84 6.57 -21.812 1 91.62 126 ALA B C 1
ATOM 3364 O O . ALA B 1 126 ? -7.906 5.469 -22.375 1 91.62 126 ALA B O 1
ATOM 3365 N N . ASP B 1 127 ? -8.914 7.016 -21.188 1 90.75 127 ASP B N 1
ATOM 3366 C CA . ASP B 1 127 ? -10.289 6.535 -21.234 1 90.75 127 ASP B CA 1
ATOM 3367 C C . ASP B 1 127 ? -10.445 5.23 -20.453 1 90.75 127 ASP B C 1
ATOM 3369 O O . ASP B 1 127 ? -11.375 4.457 -20.703 1 90.75 127 ASP B O 1
ATOM 3373 N N . LYS B 1 128 ? -9.453 4.789 -19.766 1 95.81 128 LYS B N 1
ATOM 3374 C CA . LYS B 1 128 ? -9.578 3.676 -18.828 1 95.81 128 LYS B CA 1
ATOM 3375 C C . LYS B 1 128 ? -9.68 4.176 -17.391 1 95.81 128 LYS B C 1
ATOM 3377 O O . LYS B 1 128 ? -9.078 5.195 -17.047 1 95.81 128 LYS B O 1
ATOM 3382 N N . PRO B 1 129 ? -10.438 3.48 -16.625 1 96.5 129 PRO B N 1
ATOM 3383 C CA . PRO B 1 129 ? -10.555 3.918 -15.227 1 96.5 129 PRO B CA 1
ATOM 3384 C C . PRO B 1 129 ? -9.242 3.805 -14.461 1 96.5 129 PRO B C 1
ATOM 3386 O O . PRO B 1 129 ? -8.453 2.889 -14.711 1 96.5 129 PRO B O 1
ATOM 3389 N N . LEU B 1 130 ? -8.984 4.695 -13.492 1 97.25 130 LEU B N 1
ATOM 3390 C CA . LEU B 1 130 ? -7.762 4.719 -12.695 1 97.25 130 LEU B CA 1
ATOM 3391 C C . LEU B 1 130 ? -7.586 3.41 -11.938 1 97.25 130 LEU B C 1
ATOM 3393 O O . LEU B 1 130 ? -6.465 2.924 -11.773 1 97.25 130 LEU B O 1
ATOM 3397 N N . VAL B 1 131 ? -8.695 2.846 -11.531 1 97.44 131 VAL B N 1
ATOM 3398 C CA . VAL B 1 131 ? -8.633 1.619 -10.742 1 97.44 131 VAL B CA 1
ATOM 3399 C C . VAL B 1 131 ? -7.965 0.514 -11.555 1 97.44 131 VAL B C 1
ATOM 3401 O O . VAL B 1 131 ? -7.246 -0.324 -11 1 97.44 131 VAL B O 1
ATOM 3404 N N . ALA B 1 132 ? -8.172 0.433 -12.82 1 98.06 132 ALA B N 1
ATOM 3405 C CA . ALA B 1 132 ? -7.527 -0.554 -13.68 1 98.06 132 ALA B CA 1
ATOM 3406 C C . ALA B 1 132 ? -6.012 -0.408 -13.648 1 98.06 132 ALA B C 1
ATOM 3408 O O . ALA B 1 132 ? -5.285 -1.405 -13.648 1 98.06 132 ALA B O 1
ATOM 3409 N N . HIS B 1 133 ? -5.547 0.849 -13.617 1 98.19 133 HIS B N 1
ATOM 3410 C CA . HIS B 1 133 ? -4.117 1.128 -13.523 1 98.19 133 HIS B CA 1
ATOM 3411 C C . HIS B 1 133 ? -3.559 0.699 -12.172 1 98.19 133 HIS B C 1
ATOM 3413 O O . HIS B 1 133 ? -2.502 0.068 -12.109 1 98.19 133 HIS B O 1
ATOM 3419 N N . LEU B 1 134 ? -4.281 1.036 -11.172 1 97.69 134 LEU B N 1
ATOM 3420 C CA . LEU B 1 134 ? -3.84 0.719 -9.812 1 97.69 134 LEU B CA 1
ATOM 3421 C C . LEU B 1 134 ? -3.697 -0.788 -9.625 1 97.69 134 LEU B C 1
ATOM 3423 O O . LEU B 1 134 ? -2.74 -1.253 -9.008 1 97.69 134 LEU B O 1
ATOM 3427 N N . GLN B 1 135 ? -4.59 -1.508 -10.18 1 97.81 135 GLN B N 1
ATOM 3428 C CA . GLN B 1 135 ? -4.547 -2.963 -10.078 1 97.81 135 GLN B CA 1
ATOM 3429 C C . GLN B 1 135 ? -3.318 -3.527 -10.781 1 97.81 135 GLN B C 1
ATOM 3431 O O . GLN B 1 135 ? -2.686 -4.461 -10.281 1 97.81 135 GLN B O 1
ATOM 3436 N N . VAL B 1 136 ? -2.979 -2.986 -11.898 1 98.31 136 VAL B N 1
ATOM 3437 C CA . VAL B 1 136 ? -1.803 -3.414 -12.648 1 98.31 136 VAL B CA 1
ATOM 3438 C C . VAL B 1 136 ? -0.538 -3.09 -11.852 1 98.31 136 VAL B C 1
ATOM 3440 O O . VAL B 1 136 ? 0.355 -3.932 -11.727 1 98.31 136 VAL B O 1
ATOM 3443 N N . VAL B 1 137 ? -0.466 -1.911 -11.305 1 98 137 VAL B N 1
ATOM 3444 C CA . VAL B 1 137 ? 0.692 -1.49 -10.523 1 98 137 VAL B CA 1
ATOM 3445 C C . VAL B 1 137 ? 0.851 -2.398 -9.305 1 98 137 VAL B C 1
ATOM 3447 O O . VAL B 1 137 ? 1.946 -2.896 -9.031 1 98 137 VAL B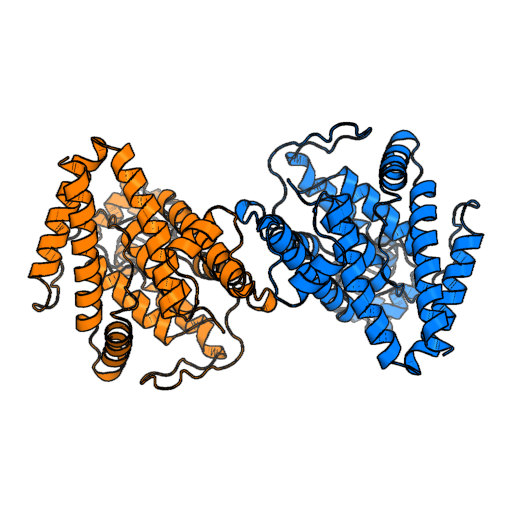 O 1
ATOM 3450 N N . GLY B 1 138 ? -0.232 -2.625 -8.617 1 97.94 138 GLY B N 1
ATOM 3451 C CA . GLY B 1 138 ? -0.198 -3.477 -7.441 1 97.94 138 GLY B CA 1
ATOM 3452 C C . GLY B 1 138 ? 0.241 -4.898 -7.746 1 97.94 138 GLY B C 1
ATOM 3453 O O . GLY B 1 138 ? 1.068 -5.465 -7.031 1 97.94 138 GLY B O 1
ATOM 3454 N N . LEU B 1 139 ? -0.328 -5.445 -8.75 1 98.38 139 LEU B N 1
ATOM 3455 C CA . LEU B 1 139 ? 0.034 -6.797 -9.156 1 98.38 139 LEU B CA 1
ATOM 3456 C C . LEU B 1 139 ? 1.491 -6.859 -9.602 1 98.38 139 LEU B C 1
ATOM 3458 O O . LEU B 1 139 ? 2.188 -7.84 -9.328 1 98.38 139 LEU B O 1
ATOM 3462 N N . GLY B 1 140 ? 1.927 -5.852 -10.344 1 98.38 140 GLY B N 1
ATOM 3463 C CA . GLY B 1 140 ? 3.326 -5.773 -10.727 1 98.38 140 GLY B CA 1
ATOM 3464 C C . GLY B 1 140 ? 4.273 -5.738 -9.547 1 98.38 140 GLY B C 1
ATOM 3465 O O . GLY B 1 140 ? 5.266 -6.465 -9.516 1 98.38 140 GLY B O 1
ATOM 3466 N N . ASP B 1 141 ? 3.957 -4.891 -8.609 1 97.94 141 ASP B N 1
ATOM 3467 C CA . ASP B 1 141 ? 4.762 -4.793 -7.395 1 97.94 141 ASP B CA 1
ATOM 3468 C C . ASP B 1 141 ? 4.781 -6.121 -6.637 1 97.94 141 ASP B C 1
ATOM 3470 O O . ASP B 1 141 ? 5.824 -6.535 -6.125 1 97.94 141 ASP B O 1
ATOM 3474 N N . ALA B 1 142 ? 3.639 -6.746 -6.559 1 98.62 142 ALA B N 1
ATOM 3475 C CA . ALA B 1 142 ? 3.539 -8.031 -5.867 1 98.62 142 ALA B CA 1
ATOM 3476 C C . ALA B 1 142 ? 4.371 -9.094 -6.57 1 98.62 142 ALA B C 1
ATOM 3478 O O . ALA B 1 142 ? 5.039 -9.906 -5.918 1 98.62 142 ALA B O 1
ATOM 3479 N N . TYR B 1 143 ? 4.297 -9.125 -7.844 1 98.69 143 TYR B N 1
ATOM 3480 C CA . TYR B 1 143 ? 5.09 -10.062 -8.625 1 98.69 143 TYR B CA 1
ATOM 3481 C C . TYR B 1 143 ? 6.578 -9.883 -8.352 1 98.69 143 TYR B C 1
ATOM 3483 O O . TYR B 1 143 ? 7.293 -10.859 -8.125 1 98.69 143 TYR B O 1
ATOM 3491 N N . ASP B 1 144 ? 7.043 -8.641 -8.367 1 98.25 144 ASP B N 1
ATOM 3492 C CA . ASP B 1 144 ? 8.445 -8.352 -8.102 1 98.25 144 ASP B CA 1
ATOM 3493 C C . ASP B 1 144 ? 8.836 -8.766 -6.684 1 98.25 144 ASP B C 1
ATOM 3495 O O . ASP B 1 144 ? 9.914 -9.328 -6.469 1 98.25 144 ASP B O 1
ATOM 3499 N N . HIS B 1 145 ? 7.961 -8.453 -5.805 1 97.94 145 HIS B N 1
ATOM 3500 C CA . HIS B 1 145 ? 8.227 -8.844 -4.426 1 97.94 145 HIS B CA 1
ATOM 3501 C C . HIS B 1 145 ? 8.305 -10.359 -4.285 1 97.94 145 HIS B C 1
ATOM 3503 O O . HIS B 1 145 ? 9.195 -10.883 -3.604 1 97.94 145 HIS B O 1
ATOM 3509 N N . MET B 1 146 ? 7.398 -11.016 -4.91 1 98.25 146 MET B N 1
ATOM 3510 C CA . MET B 1 146 ? 7.414 -12.477 -4.922 1 98.25 146 MET B CA 1
ATOM 3511 C C . MET B 1 146 ? 8.742 -13.008 -5.453 1 98.25 146 MET B C 1
ATOM 3513 O O . MET B 1 146 ? 9.352 -13.891 -4.855 1 98.25 146 MET B O 1
ATOM 3517 N N . LYS B 1 147 ? 9.195 -12.438 -6.539 1 98 147 LYS B N 1
ATOM 3518 C CA . LYS B 1 147 ? 10.469 -12.844 -7.133 1 98 147 LYS B CA 1
ATOM 3519 C C . LYS B 1 147 ? 11.625 -12.609 -6.164 1 98 147 LYS B C 1
ATOM 3521 O O . LYS B 1 147 ? 12.531 -13.445 -6.062 1 98 147 LYS B O 1
ATOM 3526 N N . ASP B 1 148 ? 11.586 -11.523 -5.465 1 97.25 148 ASP B N 1
ATOM 3527 C CA . ASP B 1 148 ? 12.617 -11.203 -4.484 1 97.25 148 ASP B CA 1
ATOM 3528 C C . ASP B 1 148 ? 12.625 -12.219 -3.346 1 97.25 148 ASP B C 1
ATOM 3530 O O . ASP B 1 148 ? 13.695 -12.656 -2.904 1 97.25 148 ASP B O 1
ATOM 3534 N N . LEU B 1 149 ? 11.484 -12.523 -2.863 1 96.88 149 LEU B N 1
ATOM 3535 C CA . LEU B 1 149 ? 11.359 -13.5 -1.784 1 96.88 149 LEU B CA 1
ATOM 3536 C C . LEU B 1 149 ? 11.898 -14.859 -2.211 1 96.88 149 LEU B C 1
ATOM 3538 O O . LEU B 1 149 ? 12.602 -15.516 -1.443 1 96.88 149 LEU B O 1
ATOM 3542 N N . VAL B 1 150 ? 11.555 -15.25 -3.416 1 96.69 150 VAL B N 1
ATOM 3543 C CA . VAL B 1 150 ? 12.016 -16.531 -3.951 1 96.69 150 VAL B CA 1
ATOM 3544 C C . VAL B 1 150 ? 13.531 -16.516 -4.086 1 96.69 150 VAL B C 1
ATOM 3546 O O . VAL B 1 150 ? 14.203 -17.484 -3.723 1 96.69 150 VAL B O 1
ATOM 3549 N N . ALA B 1 151 ? 14.07 -15.43 -4.578 1 95.62 151 ALA B N 1
ATOM 3550 C CA . ALA B 1 151 ? 15.516 -15.297 -4.754 1 95.62 151 ALA B CA 1
ATOM 3551 C C . ALA B 1 151 ? 16.234 -15.422 -3.418 1 95.62 151 ALA B C 1
ATOM 3553 O O . ALA B 1 151 ? 17.344 -15.969 -3.354 1 95.62 151 ALA B O 1
ATOM 3554 N N . LYS B 1 152 ? 15.602 -15 -2.369 1 95.5 152 LYS B N 1
ATOM 3555 C CA . LYS B 1 152 ? 16.188 -15.031 -1.035 1 95.5 152 LYS B CA 1
ATOM 3556 C C . LYS B 1 152 ? 15.805 -16.297 -0.288 1 95.5 152 LYS B C 1
ATOM 3558 O O . LYS B 1 152 ? 16.156 -16.469 0.881 1 95.5 152 LYS B O 1
ATOM 3563 N N . ARG B 1 153 ? 15.047 -17.125 -0.904 1 93.56 153 ARG B N 1
ATOM 3564 C CA . ARG B 1 153 ? 14.617 -18.406 -0.378 1 93.56 153 ARG B CA 1
ATOM 3565 C C . ARG B 1 153 ? 13.844 -18.25 0.926 1 93.56 153 ARG B C 1
ATOM 3567 O O . ARG B 1 153 ? 14.039 -19.016 1.873 1 93.56 153 ARG B O 1
ATOM 3574 N N . VAL B 1 154 ? 13.078 -17.234 0.931 1 93.44 154 VAL B N 1
ATOM 3575 C CA . VAL B 1 154 ? 12.234 -17.016 2.1 1 93.44 154 VAL B CA 1
ATOM 3576 C C . VAL B 1 154 ? 11.094 -18.031 2.119 1 93.44 154 VAL B C 1
ATOM 3578 O O . VAL B 1 154 ? 10.391 -18.203 1.12 1 93.44 154 VAL B O 1
ATOM 3581 N N . PRO B 1 155 ? 10.906 -18.656 3.211 1 90.56 155 PRO B N 1
ATOM 3582 C CA . PRO B 1 155 ? 9.797 -19.625 3.264 1 90.56 155 PRO B CA 1
ATOM 3583 C C . PRO B 1 155 ? 8.43 -18.953 3.268 1 90.56 155 PRO B C 1
ATOM 3585 O O . PRO B 1 155 ? 8.273 -17.859 3.828 1 90.56 155 PRO B O 1
ATOM 3588 N N . LEU B 1 156 ? 7.484 -19.625 2.713 1 92.38 156 LEU B N 1
ATOM 3589 C CA . LEU B 1 156 ? 6.117 -19.109 2.713 1 92.38 156 LEU B CA 1
ATOM 3590 C C . LEU B 1 156 ? 5.578 -19 4.133 1 92.38 156 LEU B C 1
ATOM 3592 O O . LEU B 1 156 ? 5.801 -19.891 4.957 1 92.38 156 LEU B O 1
ATOM 3596 N N . SER B 1 157 ? 4.91 -18.016 4.41 1 93.56 157 SER B N 1
ATOM 3597 C CA . SER B 1 157 ? 4.289 -17.766 5.703 1 93.56 157 SER B CA 1
ATOM 3598 C C . SER B 1 157 ? 3.025 -16.922 5.555 1 93.56 157 SER B C 1
ATOM 3600 O O . SER B 1 157 ? 2.754 -16.375 4.48 1 93.56 157 SER B O 1
ATOM 3602 N N . GLU B 1 158 ? 2.303 -16.906 6.633 1 95 158 GLU B N 1
ATOM 3603 C CA . GLU B 1 158 ? 1.127 -16.047 6.652 1 95 158 GLU B CA 1
ATOM 3604 C C . GLU B 1 158 ? 1.51 -14.594 6.398 1 95 158 GLU B C 1
ATOM 3606 O O . GLU B 1 158 ? 0.787 -13.859 5.719 1 95 158 GLU B O 1
ATOM 3611 N N . LYS B 1 159 ? 2.607 -14.219 6.957 1 95.56 159 LYS B N 1
ATOM 3612 C CA . LYS B 1 159 ? 3.098 -12.859 6.773 1 95.56 159 LYS B CA 1
ATOM 3613 C C . LYS B 1 159 ? 3.32 -12.547 5.297 1 95.56 159 LYS B C 1
ATOM 3615 O O . LYS B 1 159 ? 2.912 -11.492 4.812 1 95.56 159 LYS B O 1
ATOM 3620 N N . ILE B 1 160 ? 3.891 -13.422 4.578 1 96.19 160 ILE B N 1
ATOM 3621 C CA . ILE B 1 160 ? 4.188 -13.234 3.16 1 96.19 160 ILE B CA 1
ATOM 3622 C C . ILE B 1 160 ? 2.887 -13.141 2.367 1 96.19 160 ILE B C 1
ATOM 3624 O O . ILE B 1 160 ? 2.75 -12.289 1.486 1 96.19 160 ILE B O 1
ATOM 3628 N N . ILE B 1 161 ? 1.95 -13.992 2.697 1 97.88 161 ILE B N 1
ATOM 3629 C CA . ILE B 1 161 ? 0.663 -14 2.01 1 97.88 161 ILE B CA 1
ATOM 3630 C C . ILE B 1 161 ? -0.026 -12.648 2.197 1 97.88 161 ILE B C 1
ATOM 3632 O O . ILE B 1 161 ? -0.523 -12.055 1.234 1 97.88 161 ILE B O 1
ATOM 3636 N N . LYS B 1 162 ? 0.023 -12.188 3.365 1 97.75 162 LYS B N 1
ATOM 3637 C CA . LYS B 1 162 ? -0.599 -10.898 3.67 1 97.75 162 LYS B CA 1
ATOM 3638 C C . LYS B 1 162 ? 0.153 -9.75 3.004 1 97.75 162 LYS B C 1
ATOM 3640 O O . LYS B 1 162 ? -0.457 -8.773 2.562 1 97.75 162 LYS B O 1
ATOM 3645 N N . GLU B 1 163 ? 1.45 -9.844 2.941 1 96.69 163 GLU B N 1
ATOM 3646 C CA . GLU B 1 163 ? 2.262 -8.836 2.266 1 96.69 163 GLU B CA 1
ATOM 3647 C C . GLU B 1 163 ? 1.934 -8.773 0.777 1 96.69 163 GLU B C 1
ATOM 3649 O O . GLU B 1 163 ? 1.801 -7.688 0.212 1 96.69 163 GLU B O 1
ATOM 3654 N N . LEU B 1 164 ? 1.852 -9.922 0.181 1 98.38 164 LEU B N 1
ATOM 3655 C CA . LEU B 1 164 ? 1.496 -9.961 -1.233 1 98.38 164 LEU B CA 1
ATOM 3656 C C . LEU B 1 164 ? 0.103 -9.383 -1.459 1 98.38 164 LEU B C 1
ATOM 3658 O O . LEU B 1 164 ? -0.106 -8.602 -2.391 1 98.38 164 LEU B O 1
ATOM 3662 N N . HIS B 1 165 ? -0.815 -9.719 -0.591 1 98.69 165 HIS B N 1
ATOM 3663 C CA . HIS B 1 165 ? -2.166 -9.18 -0.69 1 98.69 165 HIS B CA 1
ATOM 3664 C C . HIS B 1 165 ? -2.162 -7.656 -0.55 1 98.69 165 HIS B C 1
ATOM 3666 O O . HIS B 1 165 ? -2.855 -6.961 -1.294 1 98.69 165 HIS B O 1
ATOM 3672 N N . ALA B 1 166 ? -1.387 -7.168 0.347 1 97.31 166 ALA B N 1
ATOM 3673 C CA . ALA B 1 166 ? -1.318 -5.73 0.583 1 97.31 166 ALA B CA 1
ATOM 3674 C C . ALA B 1 166 ? -0.83 -4.992 -0.661 1 97.31 166 ALA B C 1
ATOM 3676 O O . ALA B 1 166 ? -1.283 -3.883 -0.951 1 97.31 166 ALA B O 1
ATOM 3677 N N . LEU B 1 167 ? 0.1 -5.566 -1.357 1 97.75 167 LEU B N 1
ATOM 3678 C CA . LEU B 1 167 ? 0.62 -4.961 -2.578 1 97.75 167 LEU B CA 1
ATOM 3679 C C . LEU B 1 167 ? -0.421 -5.004 -3.691 1 97.75 167 LEU B C 1
ATOM 3681 O O . LEU B 1 167 ? -0.567 -4.039 -4.449 1 97.75 167 LEU B O 1
ATOM 3685 N N . VAL B 1 168 ? -1.175 -6.094 -3.727 1 98 168 VAL B N 1
ATOM 3686 C CA . VAL B 1 168 ? -2.176 -6.281 -4.773 1 98 168 VAL B CA 1
ATOM 3687 C C . VAL B 1 168 ? -3.326 -5.297 -4.566 1 98 168 VAL B C 1
ATOM 3689 O O . VAL B 1 168 ? -3.898 -4.793 -5.535 1 98 168 VAL B O 1
ATOM 3692 N N . MET B 1 169 ? -3.658 -4.953 -3.332 1 96.25 169 MET B N 1
ATOM 3693 C CA . MET B 1 169 ? -4.848 -4.176 -2.992 1 96.25 169 MET B CA 1
ATOM 3694 C C . MET B 1 169 ? -4.516 -2.695 -2.865 1 96.25 169 MET B C 1
ATOM 3696 O O . MET B 1 169 ? -4.93 -2.041 -1.905 1 96.25 169 MET B O 1
ATOM 3700 N N . VAL B 1 170 ? -3.893 -2.17 -3.838 1 92.31 170 VAL B N 1
ATOM 3701 C CA . VAL B 1 170 ? -3.488 -0.77 -3.811 1 92.31 170 VAL B CA 1
ATOM 3702 C C . VAL B 1 170 ? -4.723 0.123 -3.691 1 92.31 170 VAL B C 1
ATOM 3704 O O . VAL B 1 170 ? -4.699 1.129 -2.979 1 92.31 170 VAL B O 1
ATOM 3707 N N . GLU B 1 171 ? -5.809 -0.228 -4.312 1 91.88 171 GLU B N 1
ATOM 3708 C CA . GLU B 1 171 ? -6.969 0.641 -4.492 1 91.88 171 GLU B CA 1
ATOM 3709 C C . GLU B 1 171 ? -7.879 0.604 -3.27 1 91.88 171 GLU B C 1
ATOM 3711 O O . GLU B 1 171 ? -8.758 1.453 -3.119 1 91.88 171 GLU B O 1
ATOM 3716 N N . LYS B 1 172 ? -7.641 -0.346 -2.381 1 93.25 172 LYS B N 1
ATOM 3717 C CA . LYS B 1 172 ? -8.484 -0.465 -1.195 1 93.25 172 LYS B CA 1
ATOM 3718 C C . LYS B 1 172 ? -7.641 -0.58 0.072 1 93.25 172 LYS B C 1
ATOM 3720 O O . LYS B 1 172 ? -7.527 -1.662 0.651 1 93.25 172 LYS B O 1
ATOM 3725 N N . PRO B 1 173 ? -7.199 0.512 0.555 1 91.88 173 PRO B N 1
ATOM 3726 C CA . PRO B 1 173 ? -6.262 0.498 1.682 1 91.88 173 PRO B CA 1
ATOM 3727 C C . PRO B 1 173 ? -6.844 -0.173 2.924 1 91.88 173 PRO B C 1
ATOM 3729 O O . PRO B 1 173 ? -6.113 -0.812 3.686 1 91.88 173 PRO B O 1
ATOM 3732 N N . ALA B 1 174 ? -8.117 -0.121 3.129 1 91 174 ALA B N 1
ATOM 3733 C CA . ALA B 1 174 ? -8.75 -0.658 4.332 1 91 174 ALA B CA 1
ATOM 3734 C C . ALA B 1 174 ? -8.648 -2.18 4.371 1 91 174 ALA B C 1
ATOM 3736 O O . ALA B 1 174 ? -8.734 -2.787 5.441 1 91 174 ALA B O 1
ATOM 3737 N N . GLU B 1 175 ? -8.391 -2.781 3.248 1 94.12 175 GLU B N 1
ATOM 3738 C CA . GLU B 1 175 ? -8.422 -4.238 3.145 1 94.12 175 GLU B CA 1
ATOM 3739 C C . GLU B 1 175 ? -7.012 -4.812 3.033 1 94.12 175 GLU B C 1
ATOM 3741 O O . GLU B 1 175 ? -6.82 -6.027 3.123 1 94.12 175 GLU B O 1
ATOM 3746 N N . ARG B 1 176 ? -6.039 -4.008 2.963 1 95.06 176 ARG B N 1
ATOM 3747 C CA . ARG B 1 176 ? -4.68 -4.441 2.646 1 95.06 176 ARG B CA 1
ATOM 3748 C C . ARG B 1 176 ? -4.148 -5.395 3.711 1 95.06 176 ARG B C 1
ATOM 3750 O O . ARG B 1 176 ? -4.07 -5.035 4.887 1 95.06 176 ARG B O 1
ATOM 3757 N N . GLY B 1 177 ? -3.875 -6.652 3.271 1 96.31 177 GLY B N 1
ATOM 3758 C CA . GLY B 1 177 ? -3.168 -7.613 4.102 1 96.31 177 GLY B CA 1
ATOM 3759 C C . GLY B 1 177 ? -3.988 -8.109 5.277 1 96.31 177 GLY B C 1
ATOM 3760 O O . GLY B 1 177 ? -3.436 -8.578 6.273 1 96.31 177 GLY B O 1
ATOM 3761 N N . LYS B 1 178 ? -5.262 -7.945 5.184 1 96.31 178 LYS B N 1
ATOM 3762 C CA . LYS B 1 178 ? -6.121 -8.344 6.297 1 96.31 178 LYS B CA 1
ATOM 3763 C C . LYS B 1 178 ? -7.105 -9.43 5.867 1 96.31 178 LYS B C 1
ATOM 3765 O O . LYS B 1 178 ? -7.723 -9.328 4.805 1 96.31 178 LYS B O 1
ATOM 3770 N N . TYR B 1 179 ? -7.188 -10.406 6.77 1 97.94 179 TYR B N 1
ATOM 3771 C CA . TYR B 1 179 ? -8.227 -11.398 6.531 1 97.94 179 TYR B CA 1
ATOM 3772 C C . TYR B 1 179 ? -9.617 -10.789 6.684 1 97.94 179 TYR B C 1
ATOM 3774 O O . TYR B 1 179 ? -9.812 -9.875 7.484 1 97.94 179 TYR B O 1
ATOM 3782 N N . ARG B 1 180 ? -10.477 -11.336 5.914 1 97.69 180 ARG B N 1
ATOM 3783 C CA . ARG B 1 180 ? -11.852 -10.844 5.961 1 97.69 180 ARG B CA 1
ATOM 3784 C C . ARG B 1 180 ? -12.484 -11.117 7.32 1 97.69 180 ARG B C 1
ATOM 3786 O O . ARG B 1 180 ? -12.227 -12.156 7.938 1 97.69 180 ARG B O 1
ATOM 3793 N N . LEU B 1 181 ? -13.297 -10.172 7.727 1 95.31 181 LEU B N 1
ATOM 3794 C CA . LEU B 1 181 ? -14.031 -10.289 8.977 1 95.31 181 LEU B CA 1
ATOM 3795 C C . LEU B 1 181 ? -15.492 -10.641 8.727 1 95.31 181 LEU B C 1
ATOM 3797 O O . LEU B 1 181 ? -16.234 -10.938 9.664 1 95.31 181 LEU B O 1
ATOM 3801 N N . GLU B 1 182 ? -15.836 -10.617 7.473 1 96.25 182 GLU B N 1
ATOM 3802 C CA . GLU B 1 182 ? -17.188 -10.961 7.051 1 96.25 182 GLU B CA 1
ATOM 3803 C C . GLU B 1 182 ? -17.188 -12.172 6.117 1 96.25 182 GLU B C 1
ATOM 3805 O O . GLU B 1 182 ? -16.219 -12.398 5.395 1 96.25 182 GLU B O 1
ATOM 3810 N N . SER B 1 183 ? -18.312 -12.844 6.203 1 94.88 183 SER B N 1
ATOM 3811 C CA . SER B 1 183 ? -18.453 -13.977 5.297 1 94.88 183 SER B CA 1
ATOM 3812 C C . SER B 1 183 ? -18.734 -13.516 3.869 1 94.88 183 SER B C 1
ATOM 3814 O O . SER B 1 183 ? -19.328 -12.453 3.662 1 94.88 183 SER B O 1
ATOM 3816 N N . ILE B 1 184 ? -18.234 -14.281 2.992 1 94.81 184 ILE B N 1
ATOM 3817 C CA . ILE B 1 184 ? -18.453 -13.961 1.586 1 94.81 184 ILE B CA 1
ATOM 3818 C C . ILE B 1 184 ? -19.047 -15.172 0.874 1 94.81 184 ILE B C 1
ATOM 3820 O O . ILE B 1 184 ? -19 -16.297 1.387 1 94.81 184 ILE B O 1
ATOM 3824 N N . HIS B 1 185 ? -19.703 -14.828 -0.243 1 92.31 185 HIS B N 1
ATOM 3825 C CA . HIS B 1 185 ? -20.312 -15.852 -1.095 1 92.31 185 HIS B CA 1
ATOM 3826 C C . HIS B 1 185 ? -19.812 -15.727 -2.533 1 92.31 185 HIS B C 1
ATOM 3828 O O . HIS B 1 185 ? -19.703 -14.625 -3.064 1 92.31 185 HIS B O 1
ATOM 3834 N N . VAL B 1 186 ? -19.453 -16.891 -3.082 1 89.75 186 VAL B N 1
ATOM 3835 C CA . VAL B 1 186 ? -19.016 -16.906 -4.477 1 89.75 186 VAL B CA 1
ATOM 3836 C C . VAL B 1 186 ? -20.156 -17.406 -5.367 1 89.75 186 VAL B C 1
ATOM 3838 O O . VAL B 1 186 ? -20.5 -18.594 -5.332 1 89.75 186 VAL B O 1
ATOM 3841 N N . LEU B 1 187 ? -20.625 -16.516 -6.156 1 86.31 187 LEU B N 1
ATOM 3842 C CA . LEU B 1 187 ? -21.766 -16.844 -7.012 1 86.31 187 LEU B CA 1
ATOM 3843 C C . LEU B 1 187 ? -21.375 -17.906 -8.031 1 86.31 187 LEU B C 1
ATOM 3845 O O . LEU B 1 187 ? -20.344 -17.797 -8.695 1 86.31 187 LEU B O 1
ATOM 3849 N N . GLY B 1 188 ? -22.125 -18.969 -8.086 1 86.38 188 GLY B N 1
ATOM 3850 C CA . GLY B 1 188 ? -21.969 -19.984 -9.117 1 86.38 188 GLY B CA 1
ATOM 3851 C C . GLY B 1 188 ? -20.938 -21.031 -8.75 1 86.38 188 GLY B C 1
ATOM 3852 O O . GLY B 1 188 ? -20.734 -22 -9.492 1 86.38 188 GLY B O 1
ATOM 3853 N N . ALA B 1 189 ? -20.312 -20.812 -7.703 1 88.56 189 ALA B N 1
ATOM 3854 C CA . ALA B 1 189 ? -19.281 -21.766 -7.297 1 88.56 189 ALA B CA 1
ATOM 3855 C C . ALA B 1 189 ? -19.891 -22.953 -6.543 1 88.56 189 ALA B C 1
ATOM 3857 O O . ALA B 1 189 ? -20.828 -22.781 -5.77 1 88.56 189 ALA B O 1
ATOM 3858 N N . TYR B 1 190 ? -19.344 -24.125 -6.809 1 90 190 TYR B N 1
ATOM 3859 C CA . TYR B 1 190 ? -19.781 -25.312 -6.09 1 90 190 TYR B CA 1
ATOM 3860 C C . TYR B 1 190 ? -19.422 -25.219 -4.613 1 90 190 TYR B C 1
ATOM 3862 O O . TYR B 1 190 ? -20.25 -25.531 -3.748 1 90 190 TYR B O 1
ATOM 3870 N N . HIS B 1 191 ? -18.281 -24.844 -4.391 1 92.44 191 HIS B N 1
ATOM 3871 C CA . HIS B 1 191 ? -17.766 -24.703 -3.031 1 92.44 191 HIS B CA 1
ATOM 3872 C C . HIS B 1 191 ? -17.906 -23.266 -2.547 1 92.44 191 HIS B C 1
ATOM 3874 O O . HIS B 1 191 ? -17.672 -22.312 -3.311 1 92.44 191 HIS B O 1
ATOM 3880 N N . GLN B 1 192 ? -18.297 -23.203 -1.246 1 94.19 192 GLN B N 1
ATOM 3881 C CA . GLN B 1 192 ? -18.359 -21.891 -0.616 1 94.19 192 GLN B CA 1
ATOM 3882 C C . GLN B 1 192 ? -17.297 -21.734 0.462 1 94.19 192 GLN B C 1
ATOM 3884 O O . GLN B 1 192 ? -17 -22.688 1.189 1 94.19 192 GLN B O 1
ATOM 3889 N N . PRO B 1 193 ? -16.734 -20.547 0.602 1 96.12 193 PRO B N 1
ATOM 3890 C CA . PRO B 1 193 ? -15.719 -20.312 1.638 1 96.12 193 PRO B CA 1
ATOM 3891 C C . PRO B 1 193 ? -16.281 -20.438 3.051 1 96.12 193 PRO B C 1
ATOM 3893 O O . PRO B 1 193 ? -17.484 -20.266 3.258 1 96.12 193 PRO B O 1
ATOM 3896 N N . PRO B 1 194 ? -15.445 -20.781 3.984 1 95.94 194 PRO B N 1
ATOM 3897 C CA . PRO B 1 194 ? -15.898 -20.875 5.375 1 95.94 194 PRO B CA 1
ATOM 3898 C C . PRO B 1 194 ? -16.297 -19.516 5.957 1 95.94 194 PRO B C 1
ATOM 3900 O O . PRO B 1 194 ? -16 -18.484 5.359 1 95.94 194 PRO B O 1
ATOM 3903 N N . GLU B 1 195 ? -16.922 -19.641 7.105 1 96.38 195 GLU B N 1
ATOM 3904 C CA . GLU B 1 195 ? -17.219 -18.422 7.852 1 96.38 195 GLU B CA 1
ATOM 3905 C C . GLU B 1 195 ? -15.938 -17.688 8.242 1 96.38 195 GLU B C 1
ATOM 3907 O O . GLU B 1 195 ? -14.891 -18.312 8.438 1 96.38 195 GLU B O 1
ATOM 3912 N N . ALA B 1 196 ? -16.078 -16.406 8.359 1 97.06 196 ALA B N 1
ATOM 3913 C CA . ALA B 1 196 ? -14.914 -15.539 8.539 1 97.06 196 ALA B CA 1
ATOM 3914 C C . ALA B 1 196 ? -14.133 -15.93 9.789 1 97.06 196 ALA B C 1
ATOM 3916 O O . ALA B 1 196 ? -12.898 -15.867 9.805 1 97.06 196 ALA B O 1
ATOM 3917 N N . ASP B 1 197 ? -14.758 -16.328 10.812 1 95.56 197 ASP B N 1
ATOM 3918 C CA . ASP B 1 197 ? -14.102 -16.609 12.086 1 95.56 197 ASP B CA 1
ATOM 3919 C C . ASP B 1 197 ? -13.234 -17.875 11.992 1 95.56 197 ASP B C 1
ATOM 3921 O O . ASP B 1 197 ? -12.383 -18.109 12.852 1 95.56 197 ASP B O 1
ATOM 3925 N N . ARG B 1 198 ? -13.438 -18.609 10.953 1 96.31 198 ARG B N 1
ATOM 3926 C CA . ARG B 1 198 ? -12.695 -19.859 10.789 1 96.31 198 ARG B CA 1
ATOM 3927 C C . ARG B 1 198 ? -11.477 -19.656 9.898 1 96.31 198 ARG B C 1
ATOM 3929 O O . ARG B 1 198 ? -10.609 -20.531 9.812 1 96.31 198 ARG B O 1
ATOM 3936 N N . VAL B 1 199 ? -11.344 -18.578 9.281 1 97.56 199 VAL B N 1
ATOM 3937 C CA . VAL B 1 199 ? -10.352 -18.328 8.242 1 97.56 199 VAL B CA 1
ATOM 3938 C C . VAL B 1 199 ? -8.945 -18.406 8.836 1 97.56 199 VAL B C 1
ATOM 3940 O O . VAL B 1 199 ? -8.086 -19.125 8.32 1 97.56 199 VAL B O 1
ATOM 3943 N N . PRO B 1 200 ? -8.695 -17.766 9.992 1 96.5 200 PRO B N 1
ATOM 3944 C CA . PRO B 1 200 ? -7.32 -17.812 10.508 1 96.5 200 PRO B CA 1
ATOM 3945 C C . PRO B 1 200 ? -6.863 -19.234 10.82 1 96.5 200 PRO B C 1
ATOM 3947 O O . PRO B 1 200 ? -5.742 -19.625 10.477 1 96.5 200 PRO B O 1
ATOM 3950 N N . ALA B 1 201 ? -7.699 -20 11.383 1 93.75 201 ALA B N 1
ATOM 3951 C CA . ALA B 1 201 ? -7.352 -21.375 11.742 1 93.75 201 ALA B CA 1
ATOM 3952 C C . ALA B 1 201 ? -7.137 -22.234 10.492 1 93.75 201 ALA B C 1
ATOM 3954 O O . ALA B 1 201 ? -6.223 -23.047 10.445 1 93.75 201 ALA B O 1
ATOM 3955 N N . LYS B 1 202 ? -7.934 -22.062 9.508 1 94.44 202 LYS B N 1
ATOM 3956 C CA . LYS B 1 202 ? -7.816 -22.844 8.273 1 94.44 202 LYS B CA 1
ATOM 3957 C C . LYS B 1 202 ? -6.543 -22.484 7.52 1 94.44 202 LYS B C 1
ATOM 3959 O O . LYS B 1 202 ? -5.875 -23.344 6.961 1 94.44 202 LYS B O 1
ATOM 3964 N N . MET B 1 203 ? -6.281 -21.188 7.555 1 95.69 203 MET B N 1
ATOM 3965 C CA . MET B 1 203 ? -5.051 -20.75 6.902 1 95.69 203 MET B CA 1
ATOM 3966 C C . MET B 1 203 ? -3.826 -21.297 7.633 1 95.69 203 MET B C 1
ATOM 3968 O O . MET B 1 203 ? -2.869 -21.734 6.996 1 95.69 203 MET B O 1
ATOM 3972 N N . ALA B 1 204 ? -3.826 -21.266 8.914 1 90.44 204 ALA B N 1
ATOM 3973 C CA . ALA B 1 204 ? -2.719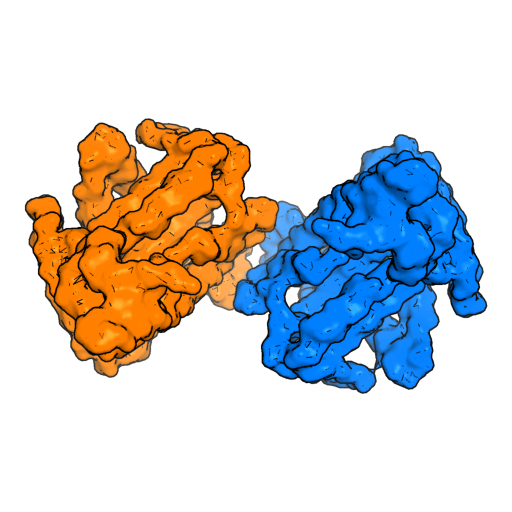 -21.797 9.703 1 90.44 204 ALA B CA 1
ATOM 3974 C C . ALA B 1 204 ? -2.504 -23.281 9.406 1 90.44 204 ALA B C 1
ATOM 3976 O O . ALA B 1 204 ? -1.367 -23.734 9.242 1 90.44 204 ALA B O 1
ATOM 3977 N N . LYS B 1 205 ? -3.549 -23.953 9.328 1 86.88 205 LYS B N 1
ATOM 3978 C CA . LYS B 1 205 ? -3.49 -25.391 9.031 1 86.88 205 LYS B CA 1
ATOM 3979 C C . LYS B 1 205 ? -2.926 -25.641 7.641 1 86.88 205 LYS B C 1
ATOM 3981 O O . LYS B 1 205 ? -2.123 -26.562 7.445 1 86.88 205 LYS B O 1
ATOM 3986 N N . GLN B 1 206 ? -3.414 -24.812 6.699 1 86.12 206 GLN B N 1
ATOM 3987 C CA . GLN B 1 206 ? -2.975 -24.969 5.316 1 86.12 206 GLN B CA 1
ATOM 3988 C C . GLN B 1 206 ? -1.48 -24.703 5.18 1 86.12 206 GLN B C 1
ATOM 3990 O O . GLN B 1 206 ? -0.787 -25.375 4.414 1 86.12 206 GLN B O 1
ATOM 3995 N N . LEU B 1 207 ? -1.005 -23.656 5.848 1 83.75 207 LEU B N 1
ATOM 3996 C CA . LEU B 1 207 ? 0.397 -23.266 5.762 1 83.75 207 LEU B CA 1
ATOM 3997 C C . LEU B 1 207 ? 1.295 -24.312 6.422 1 83.75 207 LEU B C 1
ATOM 3999 O O . LEU B 1 207 ? 2.455 -24.469 6.035 1 83.75 207 LEU B O 1
ATOM 4003 N N . GLY B 1 208 ? 0.863 -25.047 7.328 1 70.69 208 GLY B N 1
ATOM 4004 C CA . GLY B 1 208 ? 1.613 -26.125 7.957 1 70.69 208 GLY B CA 1
ATOM 4005 C C . GLY B 1 208 ? 1.846 -27.312 7.039 1 70.69 208 GLY B C 1
ATOM 4006 O O . GLY B 1 208 ? 2.777 -28.094 7.246 1 70.69 208 GLY B O 1
ATOM 4007 N N . LYS B 1 209 ? 1.152 -27.391 5.965 1 62.81 209 LYS B N 1
ATOM 4008 C CA . LYS B 1 209 ? 1.189 -28.531 5.059 1 62.81 209 LYS B CA 1
ATOM 4009 C C . LYS B 1 209 ? 1.734 -28.141 3.689 1 62.81 209 LYS B C 1
ATOM 4011 O O . LYS B 1 209 ? 1.548 -28.859 2.707 1 62.81 209 LYS B O 1
ATOM 4016 N N . PHE B 1 210 ? 2.35 -27.047 3.584 1 64.75 210 PHE B N 1
ATOM 4017 C CA . PHE B 1 210 ? 2.566 -26.359 2.312 1 64.75 210 PHE B CA 1
ATOM 4018 C C . PHE B 1 210 ? 3.496 -27.172 1.417 1 64.75 210 PHE B C 1
ATOM 4020 O O . PHE B 1 210 ? 3.232 -27.328 0.223 1 64.75 210 PHE B O 1
ATOM 4027 N N . ILE B 1 211 ? 4.457 -27.688 1.996 1 63 211 ILE B N 1
ATOM 4028 C CA . ILE B 1 211 ? 5.379 -28.438 1.141 1 63 211 ILE B CA 1
ATOM 4029 C C . ILE B 1 211 ? 5.289 -29.922 1.452 1 63 211 ILE B C 1
ATOM 4031 O O . ILE B 1 211 ? 5.566 -30.344 2.576 1 63 211 ILE B O 1
ATOM 4035 N N . ASN B 1 212 ? 4.598 -30.547 0.465 1 68.31 212 ASN B N 1
ATOM 4036 C CA . ASN B 1 212 ? 4.578 -32 0.54 1 68.31 212 ASN B CA 1
ATOM 4037 C C . ASN B 1 212 ? 5.68 -32.625 -0.314 1 68.31 212 ASN B C 1
ATOM 4039 O O . ASN B 1 212 ? 5.594 -32.625 -1.543 1 68.31 212 ASN B O 1
ATOM 4043 N N . PRO B 1 213 ? 6.625 -33.094 0.302 1 68.69 213 PRO B N 1
ATOM 4044 C CA . PRO B 1 213 ? 7.766 -33.625 -0.443 1 68.69 213 PRO B CA 1
ATOM 4045 C C . PRO B 1 213 ? 7.41 -34.844 -1.273 1 68.69 213 PRO B C 1
ATOM 4047 O O . PRO B 1 213 ? 8.172 -35.25 -2.154 1 68.69 213 PRO B O 1
ATOM 4050 N N . GLN B 1 214 ? 6.262 -35.375 -1.047 1 75.5 214 GLN B N 1
ATOM 4051 C CA . GLN B 1 214 ? 5.863 -36.594 -1.762 1 75.5 214 GLN B CA 1
ATOM 4052 C C . GLN B 1 214 ? 5.203 -36.25 -3.094 1 75.5 214 GLN B C 1
ATOM 4054 O O . GLN B 1 214 ? 5.035 -37.094 -3.951 1 75.5 214 GLN B O 1
ATOM 4059 N N . LEU B 1 215 ? 4.934 -35 -3.258 1 84.69 215 LEU B N 1
ATOM 4060 C CA . LEU B 1 215 ? 4.25 -34.562 -4.477 1 84.69 215 LEU B CA 1
ATOM 4061 C C . LEU B 1 215 ? 5.199 -33.812 -5.395 1 84.69 215 LEU B C 1
ATOM 4063 O O . LEU B 1 215 ? 6.129 -33.156 -4.922 1 84.69 215 LEU B O 1
ATOM 4067 N N . HIS B 1 216 ? 4.973 -34 -6.711 1 90.06 216 HIS B N 1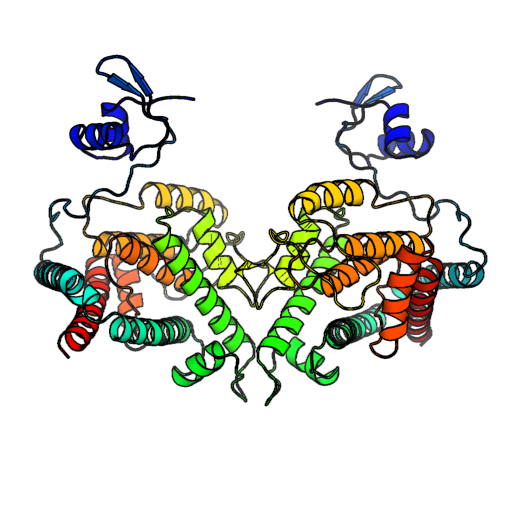
ATOM 4068 C CA . HIS B 1 216 ? 5.676 -33.156 -7.676 1 90.06 216 HIS B CA 1
ATOM 4069 C C . HIS B 1 216 ? 5.387 -31.688 -7.43 1 90.06 216 HIS B C 1
ATOM 4071 O O . HIS B 1 216 ? 4.309 -31.328 -6.949 1 90.06 216 HIS B O 1
ATOM 4077 N N . ALA B 1 217 ? 6.289 -30.812 -7.832 1 91.69 217 ALA B N 1
ATOM 4078 C CA . ALA B 1 217 ? 6.188 -29.375 -7.609 1 91.69 217 ALA B CA 1
ATOM 4079 C C . ALA B 1 217 ? 4.871 -28.828 -8.156 1 91.69 217 ALA B C 1
ATOM 4081 O O . ALA B 1 217 ? 4.203 -28.031 -7.5 1 91.69 217 ALA B O 1
ATOM 4082 N N . VAL B 1 218 ? 4.496 -29.266 -9.305 1 95.06 218 VAL B N 1
ATOM 4083 C CA . VAL B 1 218 ? 3.275 -28.797 -9.945 1 95.06 218 VAL B CA 1
ATOM 4084 C C . VAL B 1 218 ? 2.059 -29.25 -9.141 1 95.06 218 VAL B C 1
ATOM 4086 O O . VAL B 1 218 ? 1.14 -28.453 -8.898 1 95.06 218 VAL B O 1
ATOM 4089 N N . GLU B 1 219 ? 2.092 -30.453 -8.688 1 92.25 219 GLU B N 1
ATOM 4090 C CA . GLU B 1 219 ? 0.985 -31 -7.898 1 92.25 219 GLU B CA 1
ATOM 4091 C C . GLU B 1 219 ? 0.846 -30.266 -6.57 1 92.25 219 GLU B C 1
ATOM 4093 O O . GLU B 1 219 ? -0.262 -29.906 -6.164 1 92.25 219 GLU B O 1
ATOM 4098 N N . SER B 1 220 ? 1.967 -30.125 -5.977 1 91.38 220 SER B N 1
ATOM 4099 C CA . SER B 1 220 ? 1.972 -29.453 -4.68 1 91.38 220 SER B CA 1
ATOM 4100 C C . SER B 1 220 ? 1.456 -28.031 -4.797 1 91.38 220 SER B C 1
ATOM 4102 O O . SER B 1 220 ? 0.646 -27.578 -3.979 1 91.38 220 SER B O 1
ATOM 4104 N N . ALA B 1 221 ? 1.924 -27.312 -5.777 1 94.75 221 ALA B N 1
ATOM 4105 C CA . ALA B 1 221 ? 1.516 -25.922 -5.992 1 94.75 221 ALA B CA 1
ATOM 4106 C C . ALA B 1 221 ? 0.024 -25.828 -6.305 1 94.75 221 ALA B C 1
ATOM 4108 O O . ALA B 1 221 ? -0.668 -24.938 -5.805 1 94.75 221 ALA B O 1
ATOM 4109 N N . VAL B 1 222 ? -0.434 -26.75 -7.047 1 95.19 222 VAL B N 1
ATOM 4110 C CA . VAL B 1 222 ? -1.841 -26.781 -7.43 1 95.19 222 VAL B CA 1
ATOM 4111 C C . VAL B 1 222 ? -2.709 -27.062 -6.207 1 95.19 222 VAL B C 1
ATOM 4113 O O . VAL B 1 222 ? -3.742 -26.422 -6.008 1 95.19 222 VAL B O 1
ATOM 4116 N N . LEU B 1 223 ? -2.281 -28.031 -5.449 1 91.56 223 LEU B N 1
ATOM 4117 C CA . LEU B 1 223 ? -3.057 -28.359 -4.258 1 91.56 223 LEU B CA 1
ATOM 4118 C C . LEU B 1 223 ? -3.152 -27.172 -3.314 1 91.56 223 LEU B C 1
ATOM 4120 O O . LEU B 1 223 ? -4.211 -26.906 -2.738 1 91.56 223 LEU B O 1
ATOM 4124 N N . PHE B 1 224 ? -2.088 -26.516 -3.184 1 93.44 224 PHE B N 1
ATOM 4125 C CA . PHE B 1 224 ? -2.104 -25.328 -2.342 1 93.44 224 PHE B CA 1
ATOM 4126 C C . PHE B 1 224 ? -3.049 -24.281 -2.912 1 93.44 224 PHE B C 1
ATOM 4128 O O . PHE B 1 224 ? -3.824 -23.672 -2.174 1 93.44 224 PHE B O 1
ATOM 4135 N N . LEU B 1 225 ? -2.965 -24.016 -4.199 1 95.81 225 LEU B N 1
ATOM 4136 C CA . LEU B 1 225 ? -3.84 -23.062 -4.867 1 95.81 225 LEU B CA 1
ATOM 4137 C C . LEU B 1 225 ? -5.305 -23.406 -4.621 1 95.81 225 LEU B C 1
ATOM 4139 O O . LEU B 1 225 ? -6.105 -22.531 -4.293 1 95.81 225 LEU B O 1
ATOM 4143 N N . MET B 1 226 ? -5.652 -24.672 -4.746 1 93.88 226 MET B N 1
ATOM 4144 C CA . MET B 1 226 ? -7.035 -25.109 -4.582 1 93.88 226 MET B CA 1
ATOM 4145 C C . MET B 1 226 ? -7.52 -24.859 -3.154 1 93.88 226 MET B C 1
ATOM 4147 O O . MET B 1 226 ? -8.633 -24.375 -2.947 1 93.88 226 MET B O 1
ATOM 4151 N N . LYS B 1 227 ? -6.715 -25.172 -2.279 1 92.81 227 LYS B N 1
ATOM 4152 C CA . LYS B 1 227 ? -7.098 -25 -0.879 1 92.81 227 LYS B CA 1
ATOM 4153 C C . LYS B 1 227 ? -7.191 -23.531 -0.502 1 92.81 227 LYS B C 1
ATOM 4155 O O . LYS B 1 227 ? -8.109 -23.125 0.219 1 92.81 227 LYS B O 1
ATOM 4160 N N . PHE B 1 228 ? -6.277 -22.781 -0.972 1 95.94 228 PHE B N 1
ATOM 4161 C CA . PHE B 1 228 ? -6.297 -21.344 -0.732 1 95.94 228 PHE B CA 1
ATOM 4162 C C . PHE B 1 228 ? -7.566 -20.719 -1.301 1 95.94 228 PHE B C 1
ATOM 4164 O O . PHE B 1 228 ? -8.234 -19.938 -0.625 1 95.94 228 PHE B O 1
ATOM 4171 N N . ASP B 1 229 ? -7.809 -21.078 -2.52 1 93.81 229 ASP B N 1
ATOM 4172 C CA . ASP B 1 229 ? -8.992 -20.547 -3.189 1 93.81 229 ASP B CA 1
ATOM 4173 C C . ASP B 1 229 ? -10.273 -20.969 -2.473 1 93.81 229 ASP B C 1
ATOM 4175 O O . ASP B 1 229 ? -11.273 -20.25 -2.504 1 93.81 229 ASP B O 1
ATOM 4179 N N . GLY B 1 230 ? -10.258 -22.094 -1.898 1 93.88 230 GLY B N 1
ATOM 4180 C CA . GLY B 1 230 ? -11.414 -22.547 -1.143 1 93.88 230 GLY B CA 1
ATOM 4181 C C . GLY B 1 230 ? -11.625 -21.781 0.151 1 93.88 230 GLY B C 1
ATOM 4182 O O . GLY B 1 230 ? -12.766 -21.562 0.564 1 93.88 230 GLY B O 1
ATOM 4183 N N . ILE B 1 231 ? -10.555 -21.469 0.769 1 96 231 ILE B N 1
ATOM 4184 C CA . ILE B 1 231 ? -10.641 -20.734 2.031 1 96 231 ILE B CA 1
ATOM 4185 C C . ILE B 1 231 ? -11.023 -19.281 1.765 1 96 231 ILE B C 1
ATOM 4187 O O . ILE B 1 231 ? -11.828 -18.703 2.496 1 96 231 ILE B O 1
ATOM 4191 N N . ARG B 1 232 ? -10.383 -18.719 0.664 1 97.62 232 ARG B N 1
ATOM 4192 C CA . ARG B 1 232 ? -10.609 -17.312 0.325 1 97.62 232 ARG B CA 1
ATOM 4193 C C . ARG B 1 232 ? -10.469 -16.422 1.556 1 97.62 232 ARG B C 1
ATOM 4195 O O . ARG B 1 232 ? -11.438 -15.797 1.989 1 97.62 232 ARG B O 1
ATOM 4202 N N . PRO B 1 233 ? -9.32 -16.25 2.002 1 98.25 233 PRO B N 1
ATOM 4203 C CA . PRO B 1 233 ? -9.125 -15.609 3.307 1 98.25 233 PRO B CA 1
ATOM 4204 C C . PRO B 1 233 ? -9.336 -14.102 3.268 1 98.25 233 PRO B C 1
ATOM 4206 O O . PRO B 1 233 ? -9.453 -13.461 4.316 1 98.25 233 PRO B O 1
ATOM 4209 N N . PHE B 1 234 ? -9.414 -13.516 2.074 1 98.44 234 PHE B N 1
ATOM 4210 C CA . PHE B 1 234 ? -9.523 -12.07 1.963 1 98.44 234 PHE B CA 1
ATOM 4211 C C . PHE B 1 234 ? -10.891 -11.664 1.413 1 98.44 234 PHE B C 1
ATOM 4213 O O . PHE B 1 234 ? -11.602 -12.492 0.848 1 98.44 234 PHE B O 1
ATOM 4220 N N . MET B 1 235 ? -11.234 -10.414 1.614 1 96.81 235 MET B N 1
ATOM 4221 C CA . MET B 1 235 ? -12.5 -9.898 1.104 1 96.81 235 MET B CA 1
ATOM 4222 C C . MET B 1 235 ? -12.484 -9.812 -0.419 1 96.81 235 MET B C 1
ATOM 4224 O O . MET B 1 235 ? -13.516 -9.977 -1.066 1 96.81 235 MET B O 1
ATOM 4228 N N . ASP B 1 236 ? -11.32 -9.5 -0.918 1 95.25 236 ASP B N 1
ATOM 4229 C CA . ASP B 1 236 ? -11.117 -9.359 -2.355 1 95.25 236 ASP B CA 1
ATOM 4230 C C . ASP B 1 236 ? -9.703 -9.773 -2.754 1 95.25 236 ASP B C 1
ATOM 4232 O O . ASP B 1 236 ? -8.82 -9.883 -1.899 1 95.25 236 ASP B O 1
ATOM 4236 N N . ALA B 1 237 ? -9.5 -10.141 -4.035 1 97.06 237 ALA B N 1
ATOM 4237 C CA . ALA B 1 237 ? -8.211 -10.367 -4.688 1 97.06 237 ALA B CA 1
ATOM 4238 C C . ALA B 1 237 ? -7.656 -11.742 -4.332 1 97.06 237 ALA B C 1
ATOM 4240 O O . ALA B 1 237 ? -6.457 -11.992 -4.457 1 97.06 237 ALA B O 1
ATOM 4241 N N . ASN B 1 238 ? -8.484 -12.656 -3.877 1 96.75 238 ASN B N 1
ATOM 4242 C CA . ASN B 1 238 ? -8.031 -14.008 -3.562 1 96.75 238 ASN B CA 1
ATOM 4243 C C . ASN B 1 238 ? -7.453 -14.703 -4.789 1 96.75 238 ASN B C 1
ATOM 4245 O O . ASN B 1 238 ? -6.41 -15.352 -4.707 1 96.75 238 ASN B O 1
ATOM 4249 N N . GLY B 1 239 ? -8.102 -14.562 -5.891 1 95.88 239 GLY B N 1
ATOM 4250 C CA . GLY B 1 239 ? -7.617 -15.18 -7.117 1 95.88 239 GLY B CA 1
ATOM 4251 C C . GLY B 1 239 ? -6.242 -14.688 -7.527 1 95.88 239 GLY B C 1
ATOM 4252 O O . GLY B 1 239 ? -5.352 -15.484 -7.828 1 95.88 239 GLY B O 1
ATOM 4253 N N . ARG B 1 240 ? -6.086 -13.383 -7.52 1 97.38 240 ARG B N 1
ATOM 4254 C CA . ARG B 1 240 ? -4.812 -12.789 -7.898 1 97.38 240 ARG B CA 1
ATOM 4255 C C . ARG B 1 240 ? -3.697 -13.219 -6.953 1 97.38 240 ARG B C 1
ATOM 4257 O O . ARG B 1 240 ? -2.615 -13.609 -7.398 1 97.38 240 ARG B O 1
ATOM 4264 N N . VAL B 1 241 ? -3.979 -13.227 -5.699 1 98.38 241 VAL B N 1
ATOM 4265 C CA . VAL B 1 241 ? -2.996 -13.656 -4.707 1 98.38 241 VAL B CA 1
ATOM 4266 C C . VAL B 1 241 ? -2.721 -15.148 -4.871 1 98.38 241 VAL B C 1
ATOM 4268 O O . VAL B 1 241 ? -1.569 -15.586 -4.801 1 98.38 241 VAL B O 1
ATOM 4271 N N . GLY B 1 242 ? -3.758 -15.875 -5.105 1 97.56 242 GLY B N 1
ATOM 4272 C CA . GLY B 1 242 ? -3.598 -17.312 -5.316 1 97.56 242 GLY B CA 1
ATOM 4273 C C . GLY B 1 242 ? -2.672 -17.641 -6.473 1 97.56 242 GLY B C 1
ATOM 4274 O O . GLY B 1 242 ? -1.832 -18.531 -6.363 1 97.56 242 GLY B O 1
ATOM 4275 N N . ARG B 1 243 ? -2.838 -16.953 -7.508 1 97.94 243 ARG B N 1
ATOM 4276 C CA . ARG B 1 243 ? -2.008 -17.219 -8.68 1 97.94 243 ARG B CA 1
ATOM 4277 C C . ARG B 1 243 ? -0.569 -16.781 -8.438 1 97.94 243 ARG B C 1
ATOM 4279 O O . ARG B 1 243 ? 0.368 -17.375 -8.969 1 97.94 243 ARG B O 1
ATOM 4286 N N . LEU B 1 244 ? -0.354 -15.742 -7.633 1 98.5 244 LEU B N 1
ATOM 4287 C CA . LEU B 1 244 ? 0.99 -15.383 -7.195 1 98.5 244 LEU B CA 1
ATOM 4288 C C . LEU B 1 244 ? 1.597 -16.484 -6.336 1 98.5 244 LEU B C 1
ATOM 4290 O O . LEU B 1 244 ? 2.766 -16.844 -6.508 1 98.5 244 LEU B O 1
ATOM 4294 N N . LEU B 1 245 ? 0.812 -17.047 -5.484 1 97.25 245 LEU B N 1
ATOM 4295 C CA . LEU B 1 245 ? 1.294 -18.094 -4.578 1 97.25 245 LEU B CA 1
ATOM 4296 C C . LEU B 1 245 ? 1.634 -19.359 -5.34 1 97.25 245 LEU B C 1
ATOM 4298 O O . LEU B 1 245 ? 2.609 -20.047 -5.02 1 97.25 245 LEU B O 1
ATOM 4302 N N . LEU B 1 246 ? 0.788 -19.672 -6.316 1 97.38 246 LEU B N 1
ATOM 4303 C CA . LEU B 1 246 ? 1.115 -20.766 -7.215 1 97.38 246 LEU B CA 1
ATOM 4304 C C . LEU B 1 246 ? 2.523 -20.609 -7.777 1 97.38 246 LEU B C 1
ATOM 4306 O O . LEU B 1 246 ? 3.332 -21.531 -7.711 1 97.38 246 LEU B O 1
ATOM 4310 N N . ASN B 1 247 ? 2.801 -19.484 -8.242 1 98.31 247 ASN B N 1
ATOM 4311 C CA . ASN B 1 247 ? 4.094 -19.234 -8.867 1 98.31 247 ASN B CA 1
ATOM 4312 C C . ASN B 1 247 ? 5.211 -19.141 -7.832 1 98.31 247 ASN B C 1
ATOM 4314 O O . ASN B 1 247 ? 6.348 -19.531 -8.102 1 98.31 247 ASN B O 1
ATOM 4318 N N . PHE B 1 248 ? 4.871 -18.609 -6.703 1 97.5 248 PHE B N 1
ATOM 4319 C CA . PHE B 1 248 ? 5.832 -18.609 -5.605 1 97.5 248 PHE B CA 1
ATOM 4320 C C . PHE B 1 248 ? 6.336 -20.031 -5.344 1 97.5 248 PHE B C 1
ATOM 4322 O O . PHE B 1 248 ? 7.547 -20.266 -5.258 1 97.5 248 PHE B O 1
ATOM 4329 N N . MET B 1 249 ? 5.449 -20.938 -5.27 1 94.62 249 MET B N 1
ATOM 4330 C CA . MET B 1 249 ? 5.781 -22.328 -4.961 1 94.62 249 MET B CA 1
ATOM 4331 C C . MET B 1 249 ? 6.543 -22.969 -6.109 1 94.62 249 MET B C 1
ATOM 4333 O O . MET B 1 249 ? 7.523 -23.688 -5.891 1 94.62 249 MET B O 1
ATOM 4337 N N . LEU B 1 250 ? 6.074 -22.703 -7.293 1 96.19 250 LEU B N 1
ATOM 4338 C CA . LEU B 1 250 ? 6.75 -23.281 -8.453 1 96.19 250 LEU B CA 1
ATOM 4339 C C . LEU B 1 250 ? 8.188 -22.781 -8.547 1 96.19 250 LEU B C 1
ATOM 4341 O O . LEU B 1 250 ? 9.117 -23.562 -8.68 1 96.19 250 LEU B O 1
ATOM 4345 N N . LEU B 1 251 ? 8.352 -21.5 -8.406 1 96.62 251 LEU B N 1
ATOM 4346 C CA . LEU B 1 251 ? 9.672 -20.891 -8.508 1 96.62 251 LEU B CA 1
ATOM 4347 C C . LEU B 1 251 ? 10.586 -21.375 -7.395 1 96.62 251 LEU B C 1
ATOM 4349 O O . LEU B 1 251 ? 11.773 -21.625 -7.625 1 96.62 251 LEU B O 1
ATOM 4353 N N . GLN B 1 252 ? 10.031 -21.484 -6.281 1 93 252 GLN B N 1
ATOM 4354 C CA . GLN B 1 252 ? 10.812 -21.953 -5.141 1 93 252 GLN B CA 1
ATOM 4355 C C . GLN B 1 252 ? 11.352 -23.359 -5.375 1 93 252 GLN B C 1
ATOM 4357 O O . GLN B 1 252 ? 12.398 -23.734 -4.84 1 93 252 GLN B O 1
ATOM 4362 N N . GLN B 1 253 ? 10.656 -24.047 -6.18 1 91 253 GLN B N 1
ATOM 4363 C CA . GLN B 1 253 ? 11.047 -25.438 -6.438 1 91 253 GLN B CA 1
ATOM 4364 C C . GLN B 1 253 ? 11.805 -25.547 -7.758 1 91 253 GLN B C 1
ATOM 4366 O O . GLN B 1 253 ? 12.008 -26.656 -8.258 1 91 253 GLN B O 1
ATOM 4371 N N . GLY B 1 254 ? 12.117 -24.438 -8.359 1 92.56 254 GLY B N 1
ATOM 4372 C CA . GLY B 1 254 ? 13.039 -24.406 -9.484 1 92.56 254 GLY B CA 1
ATOM 4373 C C . GLY B 1 254 ? 12.336 -24.531 -10.828 1 92.56 254 GLY B C 1
ATOM 4374 O O . GLY B 1 254 ? 12.961 -24.859 -11.836 1 92.56 254 GLY B O 1
ATOM 4375 N N . TYR B 1 255 ? 11.094 -24.328 -10.836 1 95.31 255 TYR B N 1
ATOM 4376 C CA . TYR B 1 255 ? 10.336 -24.328 -12.078 1 95.31 255 TYR B CA 1
ATOM 4377 C C . TYR B 1 255 ? 9.969 -22.906 -12.5 1 95.31 255 TYR B C 1
ATOM 4379 O O . TYR B 1 255 ? 9.875 -22.016 -11.656 1 95.31 255 TYR B O 1
ATOM 4387 N N . PRO B 1 256 ? 9.766 -22.703 -13.805 1 96.06 256 PRO B N 1
ATOM 4388 C CA . PRO B 1 256 ? 9.352 -21.359 -14.242 1 96.06 256 PRO B CA 1
ATOM 4389 C C . PRO B 1 256 ? 7.934 -21.016 -13.805 1 96.06 256 PRO B C 1
ATOM 4391 O O . PRO B 1 256 ? 7.113 -21.906 -13.578 1 96.06 256 PRO B O 1
ATOM 4394 N N . ALA B 1 257 ? 7.719 -19.734 -13.719 1 98 257 ALA B N 1
ATOM 4395 C CA . ALA B 1 257 ? 6.367 -19.266 -13.453 1 98 257 ALA B CA 1
ATOM 4396 C C . ALA B 1 257 ? 5.449 -19.516 -14.648 1 98 257 ALA B C 1
ATOM 4398 O O . ALA B 1 257 ? 5.914 -19.578 -15.789 1 98 257 ALA B O 1
ATOM 4399 N N . VAL B 1 258 ? 4.168 -19.641 -14.359 1 98.5 258 VAL B N 1
ATOM 4400 C CA . VAL B 1 258 ? 3.182 -19.859 -15.414 1 98.5 258 VAL B CA 1
ATOM 4401 C C . VAL B 1 258 ? 2.088 -18.797 -15.328 1 98.5 258 VAL B C 1
ATOM 4403 O O . VAL B 1 258 ? 1.937 -18.141 -14.297 1 98.5 258 VAL B O 1
ATOM 4406 N N . SER B 1 259 ? 1.426 -18.578 -16.391 1 98.31 259 SER B N 1
ATOM 4407 C CA . SER B 1 259 ? 0.275 -17.688 -16.469 1 98.31 259 SER B CA 1
ATOM 4408 C C . SER B 1 259 ? -0.931 -18.391 -17.094 1 98.31 259 SER B C 1
ATOM 4410 O O . SER B 1 259 ? -0.801 -19.109 -18.078 1 98.31 259 SER B O 1
ATOM 4412 N N . ILE B 1 260 ? -2.023 -18.25 -16.453 1 97.31 260 ILE B N 1
ATOM 4413 C CA . ILE B 1 260 ? -3.256 -18.844 -16.969 1 97.31 260 ILE B CA 1
ATOM 4414 C C . ILE B 1 260 ? -3.938 -17.875 -17.922 1 97.31 260 ILE B C 1
ATOM 4416 O O . ILE B 1 260 ? -4.305 -16.766 -17.531 1 97.31 260 ILE B O 1
ATOM 4420 N N . SER B 1 261 ? -4.168 -18.312 -19.125 1 96.5 261 SER B N 1
ATOM 4421 C CA . SER B 1 261 ? -4.777 -17.484 -20.172 1 96.5 261 SER B CA 1
ATOM 4422 C C . SER B 1 261 ? -6.254 -17.234 -19.875 1 96.5 261 SER B C 1
ATOM 4424 O O . SER B 1 261 ? -6.965 -18.141 -19.438 1 96.5 261 SER B O 1
ATOM 4426 N N . PRO B 1 262 ? -6.723 -16.016 -20.203 1 95 262 PRO B N 1
ATOM 4427 C CA . PRO B 1 262 ? -8.156 -15.766 -20.062 1 95 262 PRO B CA 1
ATOM 4428 C C . PRO B 1 262 ? -9.008 -16.672 -20.953 1 95 262 PRO B C 1
ATOM 4430 O O . PRO B 1 262 ? -10.172 -16.922 -20.656 1 95 262 PRO B O 1
ATOM 4433 N N . ASP B 1 263 ? -8.477 -17.172 -21.984 1 95.31 263 ASP B N 1
ATOM 4434 C CA . ASP B 1 263 ? -9.188 -18.094 -22.875 1 95.31 263 ASP B CA 1
ATOM 4435 C C . ASP B 1 263 ? -9.531 -19.406 -22.172 1 95.31 263 ASP B C 1
ATOM 4437 O O . ASP B 1 263 ? -10.438 -20.109 -22.578 1 95.31 263 ASP B O 1
ATOM 4441 N N . ASP B 1 264 ? -8.805 -19.688 -21.109 1 96.19 264 ASP B N 1
ATOM 4442 C CA . ASP B 1 264 ? -9.016 -20.938 -20.359 1 96.19 264 ASP B CA 1
ATOM 4443 C C . ASP B 1 264 ? -9.727 -20.656 -19.031 1 96.19 264 ASP B C 1
ATOM 4445 O O . ASP B 1 264 ? -9.664 -21.484 -18.125 1 96.19 264 ASP B O 1
ATOM 4449 N N . ARG B 1 265 ? -10.328 -19.531 -18.969 1 94.19 265 ARG B N 1
ATOM 4450 C CA . ARG B 1 265 ? -11.016 -19.125 -17.75 1 94.19 265 ARG B CA 1
ATOM 4451 C C . ARG B 1 265 ? -12.031 -20.188 -17.312 1 94.19 265 ARG B C 1
ATOM 4453 O O . ARG B 1 265 ? -12.055 -20.594 -16.156 1 94.19 265 ARG B O 1
ATOM 4460 N N . ASP B 1 266 ? -12.852 -20.641 -18.234 1 93.75 266 ASP B N 1
ATOM 4461 C CA . ASP B 1 266 ? -13.883 -21.625 -17.906 1 93.75 266 ASP B CA 1
ATOM 4462 C C . ASP B 1 266 ? -13.266 -22.938 -17.438 1 93.75 266 ASP B C 1
ATOM 4464 O O . ASP B 1 266 ? -13.734 -23.531 -16.453 1 93.75 266 ASP B O 1
ATOM 4468 N N . ALA B 1 267 ? -12.242 -23.344 -18.125 1 95.75 267 ALA B N 1
ATOM 4469 C CA . ALA B 1 267 ? -11.555 -24.562 -17.734 1 95.75 267 ALA B CA 1
ATOM 4470 C C . ALA B 1 267 ? -10.938 -24.422 -16.344 1 95.75 267 ALA B C 1
ATOM 4472 O O . ALA B 1 267 ? -10.969 -25.375 -15.555 1 95.75 267 ALA B O 1
ATOM 4473 N N . PHE B 1 268 ? -10.414 -23.359 -16.109 1 95.44 268 PHE B N 1
ATOM 4474 C CA . PHE B 1 268 ? -9.781 -23.078 -14.82 1 95.44 268 PHE B CA 1
ATOM 4475 C C . PHE B 1 268 ? -10.797 -23.188 -13.688 1 95.44 268 PHE B C 1
ATOM 4477 O O . PHE B 1 268 ? -10.57 -23.906 -12.711 1 95.44 268 PHE B O 1
ATOM 4484 N N . TYR B 1 269 ? -11.922 -22.516 -13.82 1 92.81 269 TYR B N 1
ATOM 4485 C CA . TYR B 1 269 ? -12.93 -22.5 -12.758 1 92.81 269 TYR B CA 1
ATOM 4486 C C . TYR B 1 269 ? -13.625 -23.859 -12.648 1 92.81 269 TYR B C 1
ATOM 4488 O O . TYR B 1 269 ? -14.008 -24.281 -11.555 1 92.81 269 TYR B O 1
ATOM 4496 N N . GLU B 1 270 ? -13.789 -24.469 -13.781 1 94.75 270 GLU B N 1
ATOM 4497 C CA . GLU B 1 270 ? -14.328 -25.828 -13.734 1 94.75 270 GLU B CA 1
ATOM 4498 C C . GLU B 1 270 ? -13.398 -26.766 -12.977 1 94.75 270 GLU B C 1
ATOM 4500 O O . GLU B 1 270 ? -13.852 -27.656 -12.258 1 94.75 270 GLU B O 1
ATOM 4505 N N . ALA B 1 271 ? -12.125 -26.594 -13.188 1 95.31 271 ALA B N 1
ATOM 4506 C CA . ALA B 1 271 ? -11.156 -27.422 -12.469 1 95.31 271 ALA B CA 1
ATOM 4507 C C . ALA B 1 271 ? -11.242 -27.188 -10.961 1 95.31 271 ALA B C 1
ATOM 4509 O O . ALA B 1 271 ? -11.086 -28.125 -10.18 1 95.31 271 ALA B O 1
ATOM 4510 N N . ILE B 1 272 ? -11.492 -25.969 -10.547 1 94.06 272 ILE B N 1
ATOM 4511 C CA . ILE B 1 272 ? -11.688 -25.672 -9.133 1 94.06 272 ILE B CA 1
ATOM 4512 C C . ILE B 1 272 ? -12.93 -26.406 -8.617 1 94.06 272 ILE B C 1
ATOM 4514 O O . ILE B 1 272 ? -12.875 -27.062 -7.582 1 94.06 272 ILE B O 1
ATOM 4518 N N . ASP B 1 273 ? -13.992 -26.297 -9.367 1 93.56 273 ASP B N 1
ATOM 4519 C CA . ASP B 1 273 ? -15.234 -26.953 -8.969 1 93.56 273 ASP B CA 1
ATOM 4520 C C . ASP B 1 273 ? -15.07 -28.469 -8.898 1 93.56 273 ASP B C 1
ATOM 4522 O O . ASP B 1 273 ? -15.594 -29.109 -7.992 1 93.56 273 ASP B O 1
ATOM 4526 N N . THR B 1 274 ? -14.414 -28.969 -9.867 1 93.44 274 THR B N 1
ATOM 4527 C CA . THR B 1 274 ? -14.172 -30.406 -9.914 1 93.44 274 THR B CA 1
ATOM 4528 C C . THR B 1 274 ? -13.406 -30.875 -8.68 1 93.44 274 THR B C 1
ATOM 4530 O O . THR B 1 274 ? -13.68 -31.938 -8.141 1 93.44 274 THR B O 1
ATOM 4533 N N . TYR B 1 275 ? -12.438 -30.141 -8.234 1 93.88 275 TYR B N 1
ATOM 4534 C CA . TYR B 1 275 ? -11.672 -30.469 -7.043 1 93.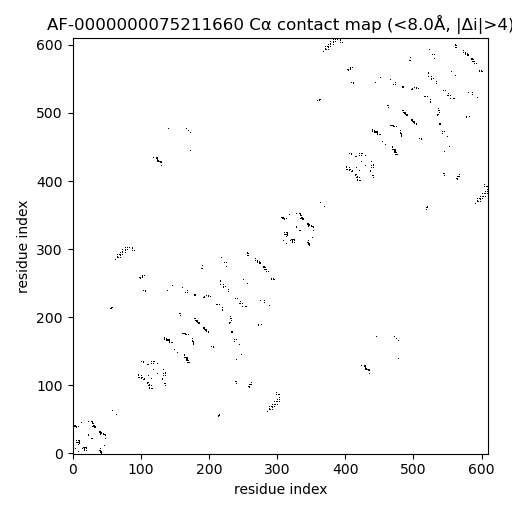88 275 TYR B CA 1
ATOM 4535 C C . TYR B 1 275 ? -12.578 -30.609 -5.828 1 93.88 275 TYR B C 1
ATOM 4537 O O . TYR B 1 275 ? -12.461 -31.578 -5.066 1 93.88 275 TYR B O 1
ATOM 4545 N N . TYR B 1 276 ? -13.461 -29.75 -5.648 1 91.69 276 TYR B N 1
ATOM 4546 C CA . TYR B 1 276 ? -14.297 -29.75 -4.453 1 91.69 276 TYR B CA 1
ATOM 4547 C C . TYR B 1 276 ? -15.484 -30.688 -4.613 1 91.69 276 TYR B C 1
ATOM 4549 O O . TYR B 1 276 ? -15.953 -31.281 -3.635 1 91.69 276 TYR B O 1
ATOM 4557 N N . ARG B 1 277 ? -15.906 -30.859 -5.82 1 92.12 277 ARG B N 1
ATOM 4558 C CA . ARG B 1 277 ? -17.047 -31.734 -6.086 1 92.12 277 ARG B CA 1
ATOM 4559 C C . ARG B 1 277 ? -16.609 -33.188 -6.133 1 92.12 277 ARG B C 1
ATOM 4561 O O . ARG B 1 277 ? -17.266 -34.062 -5.543 1 92.12 277 ARG B O 1
ATOM 4568 N N . ASP B 1 278 ? -15.492 -33.469 -6.805 1 90.88 278 ASP B N 1
ATOM 4569 C CA . ASP B 1 278 ? -15.094 -34.844 -7.121 1 90.88 278 ASP B CA 1
ATOM 4570 C C . ASP B 1 278 ? -13.836 -35.25 -6.355 1 90.88 278 ASP B C 1
ATOM 4572 O O . ASP B 1 278 ? -13.359 -36.375 -6.477 1 90.88 278 ASP B O 1
ATOM 4576 N N . GLN B 1 279 ? -13.211 -34.312 -5.684 1 88.75 279 GLN B N 1
ATOM 4577 C CA . GLN B 1 279 ? -12.055 -34.562 -4.828 1 88.75 279 GLN B CA 1
ATOM 4578 C C . GLN B 1 279 ? -10.844 -35 -5.645 1 88.75 279 GLN B C 1
ATOM 4580 O O . GLN B 1 279 ? -10.156 -35.969 -5.289 1 88.75 279 GLN B O 1
ATOM 4585 N N . THR B 1 280 ? -10.734 -34.375 -6.781 1 88.94 280 THR B N 1
ATOM 4586 C CA . THR B 1 280 ? -9.555 -34.625 -7.602 1 88.94 280 THR B CA 1
ATOM 4587 C C . THR B 1 280 ? -8.984 -33.312 -8.148 1 88.94 280 THR B C 1
ATOM 4589 O O . THR B 1 280 ? -9.734 -32.438 -8.578 1 88.94 280 THR B O 1
ATOM 4592 N N . SER B 1 281 ? -7.695 -33.219 -8.062 1 92.12 281 SER B N 1
ATOM 4593 C CA . SER B 1 281 ? -7.027 -32.031 -8.57 1 92.12 281 SER B CA 1
ATOM 4594 C C . SER B 1 281 ? -6.48 -32.25 -9.977 1 92.12 281 SER B C 1
ATOM 4596 O O . SER B 1 281 ? -5.801 -31.391 -10.531 1 92.12 281 SER B O 1
ATOM 4598 N N . ALA B 1 282 ? -6.762 -33.375 -10.547 1 91.88 282 ALA B N 1
ATOM 4599 C CA . ALA B 1 282 ? -6.121 -33.844 -11.781 1 91.88 282 ALA B CA 1
ATOM 4600 C C . ALA B 1 282 ? -6.352 -32.844 -12.914 1 91.88 282 ALA B C 1
ATOM 4602 O O . ALA B 1 282 ? -5.418 -32.5 -13.641 1 91.88 282 ALA B O 1
ATOM 4603 N N . PRO B 1 283 ? -7.578 -32.281 -13.055 1 94.31 283 PRO B N 1
ATOM 4604 C CA . PRO B 1 283 ? -7.777 -31.344 -14.156 1 94.31 283 PRO B CA 1
ATOM 4605 C C . PRO B 1 283 ? -6.938 -30.078 -14 1 94.31 283 PRO B C 1
ATOM 4607 O O . PRO B 1 283 ? -6.387 -29.578 -14.984 1 94.31 283 PRO B O 1
ATOM 4610 N N . MET B 1 284 ? -6.82 -29.594 -12.836 1 96.62 284 MET B N 1
ATOM 4611 C CA . MET B 1 284 ? -6.027 -28.391 -12.602 1 96.62 284 MET B CA 1
ATOM 4612 C C . MET B 1 284 ? -4.539 -28.672 -12.781 1 96.62 284 MET B C 1
ATOM 4614 O O . MET B 1 284 ? -3.812 -27.875 -13.375 1 96.62 284 MET B O 1
ATOM 4618 N N . VAL B 1 285 ? -4.059 -29.828 -12.266 1 95.94 285 VAL B N 1
ATOM 4619 C CA . VAL B 1 285 ? -2.656 -30.203 -12.43 1 95.94 285 VAL B CA 1
ATOM 4620 C C . VAL B 1 285 ? -2.314 -30.281 -13.914 1 95.94 285 VAL B C 1
ATOM 4622 O O . VAL B 1 285 ? -1.28 -29.781 -14.352 1 95.94 285 VAL B O 1
ATOM 4625 N N . ALA B 1 286 ? -3.209 -30.922 -14.641 1 95.69 286 ALA B N 1
ATOM 4626 C CA . ALA B 1 286 ? -2.986 -31.047 -16.078 1 95.69 286 ALA B CA 1
ATOM 4627 C C . ALA B 1 286 ? -2.926 -29.672 -16.75 1 95.69 286 ALA B C 1
ATOM 4629 O O . ALA B 1 286 ? -2.088 -29.438 -17.625 1 95.69 286 ALA B O 1
ATOM 4630 N N . LEU B 1 287 ? -3.797 -28.797 -16.391 1 96.88 287 LEU B N 1
ATOM 4631 C CA . LEU B 1 287 ? -3.85 -27.453 -16.953 1 96.88 287 LEU B CA 1
ATOM 4632 C C . LEU B 1 287 ? -2.561 -26.688 -16.672 1 96.88 287 LEU B C 1
ATOM 4634 O O . LEU B 1 287 ? -1.944 -26.141 -17.594 1 96.88 287 LEU B O 1
ATOM 4638 N N . ILE B 1 288 ? -2.094 -26.688 -15.43 1 98 288 ILE B N 1
ATOM 4639 C CA . ILE B 1 288 ? -0.896 -25.969 -15.023 1 98 288 ILE B CA 1
ATOM 4640 C C . ILE B 1 288 ? 0.337 -26.609 -15.656 1 98 288 ILE B C 1
ATOM 4642 O O . ILE B 1 288 ? 1.256 -25.906 -16.094 1 98 288 ILE B O 1
ATOM 4646 N N . ALA B 1 289 ? 0.312 -27.922 -15.695 1 97.31 289 ALA B N 1
ATOM 4647 C CA . ALA B 1 289 ? 1.425 -28.641 -16.312 1 97.31 289 ALA B CA 1
ATOM 4648 C C . ALA B 1 289 ? 1.557 -28.281 -17.797 1 97.31 289 ALA B C 1
ATOM 4650 O O . ALA B 1 289 ? 2.67 -28.156 -18.312 1 97.31 289 ALA B O 1
ATOM 4651 N N . GLN B 1 290 ? 0.466 -28.172 -18.453 1 96.88 290 GLN B N 1
ATOM 4652 C CA . GLN B 1 290 ? 0.493 -27.781 -19.859 1 96.88 290 GLN B CA 1
ATOM 4653 C C . GLN B 1 290 ? 1.105 -26.391 -20.031 1 96.88 290 GLN B C 1
ATOM 4655 O O . GLN B 1 290 ? 1.93 -26.172 -20.922 1 96.88 290 GLN B O 1
ATOM 4660 N N . TYR B 1 291 ? 0.698 -25.469 -19.219 1 97.94 291 TYR B N 1
ATOM 4661 C CA . TYR B 1 291 ? 1.28 -24.125 -19.266 1 97.94 291 TYR B CA 1
ATOM 4662 C C . TYR B 1 291 ? 2.771 -24.172 -18.953 1 97.94 291 TYR B C 1
ATOM 4664 O O . TYR B 1 291 ? 3.561 -23.438 -19.547 1 97.94 291 TYR B O 1
ATOM 4672 N N . MET B 1 292 ? 3.152 -25.016 -18.031 1 97.94 292 MET B N 1
ATOM 4673 C CA . MET B 1 292 ? 4.559 -25.172 -17.672 1 97.94 292 MET B CA 1
ATOM 4674 C C . MET B 1 292 ? 5.375 -25.672 -18.859 1 97.94 292 MET B C 1
ATOM 4676 O O . MET B 1 292 ? 6.465 -25.172 -19.125 1 97.94 292 MET B O 1
ATOM 4680 N N . GLU B 1 293 ? 4.844 -26.641 -19.484 1 97.12 293 GLU B N 1
ATOM 4681 C CA . GLU B 1 293 ? 5.551 -27.156 -20.656 1 97.12 293 GLU B CA 1
ATOM 4682 C C . GLU B 1 293 ? 5.73 -26.078 -21.719 1 97.12 293 GLU B C 1
ATOM 4684 O O . GLU B 1 293 ? 6.797 -25.969 -22.328 1 97.12 293 GLU B O 1
ATOM 4689 N N . GLU B 1 294 ? 4.695 -25.328 -21.922 1 96.5 294 GLU B N 1
ATOM 4690 C CA . GLU B 1 294 ? 4.773 -24.234 -22.891 1 96.5 294 GLU B CA 1
ATOM 4691 C C . GLU B 1 294 ? 5.844 -23.219 -22.5 1 96.5 294 GLU B C 1
ATOM 4693 O O . GLU B 1 294 ? 6.582 -22.719 -23.359 1 96.5 294 GLU B O 1
ATOM 4698 N N . ARG B 1 295 ? 5.914 -22.891 -21.25 1 96.25 295 ARG B N 1
ATOM 4699 C CA . ARG B 1 295 ? 6.938 -21.969 -20.75 1 96.25 295 ARG B CA 1
ATOM 4700 C C . ARG B 1 295 ? 8.336 -22.516 -21.016 1 96.25 295 ARG B C 1
ATOM 4702 O O . ARG B 1 295 ? 9.219 -21.781 -21.469 1 96.25 295 ARG B O 1
ATOM 4709 N N . LEU B 1 296 ? 8.492 -23.75 -20.734 1 95.62 296 LEU B N 1
ATOM 4710 C CA . LEU B 1 296 ? 9.789 -24.391 -20.938 1 95.62 296 LEU B CA 1
ATOM 4711 C C . LEU B 1 296 ? 10.156 -24.438 -22.406 1 95.62 296 LEU B C 1
ATOM 4713 O O . LEU B 1 296 ? 11.328 -24.266 -22.766 1 95.62 296 LEU B O 1
ATOM 4717 N N . ASP B 1 297 ? 9.172 -24.656 -23.234 1 94.69 297 ASP B N 1
ATOM 4718 C CA . ASP B 1 297 ? 9.406 -24.625 -24.672 1 94.69 297 ASP B CA 1
ATOM 4719 C C . ASP B 1 297 ? 9.898 -23.234 -25.109 1 94.69 297 ASP B C 1
ATOM 4721 O O . ASP B 1 297 ? 10.789 -23.125 -25.953 1 94.69 297 ASP B O 1
ATOM 4725 N N . ASP B 1 298 ? 9.289 -22.219 -24.578 1 91.25 298 ASP B N 1
ATOM 4726 C CA . ASP B 1 298 ? 9.703 -20.859 -24.891 1 91.25 298 ASP B CA 1
ATOM 4727 C C . ASP B 1 298 ? 11.156 -20.609 -24.516 1 91.25 298 ASP B C 1
ATOM 4729 O O . ASP B 1 298 ? 11.914 -20.016 -25.266 1 91.25 298 ASP B O 1
ATOM 4733 N N . TYR B 1 299 ? 11.586 -21.078 -23.359 1 90.06 299 TYR B N 1
ATOM 4734 C CA . TYR B 1 299 ? 12.961 -20.922 -22.906 1 90.06 299 TYR B CA 1
ATOM 4735 C C . TYR B 1 299 ? 13.93 -21.688 -23.797 1 90.06 299 TYR B C 1
ATOM 4737 O O . TYR B 1 299 ? 14.984 -21.172 -24.172 1 90.06 299 TYR B O 1
ATOM 4745 N N . MET B 1 300 ? 13.523 -22.906 -24.094 1 88.62 300 MET B N 1
ATOM 4746 C CA . MET B 1 300 ? 14.398 -23.75 -24.891 1 88.62 300 MET B CA 1
ATOM 4747 C C . MET B 1 300 ? 14.602 -23.172 -26.297 1 88.62 300 MET B C 1
ATOM 4749 O O . MET B 1 300 ? 15.688 -23.281 -26.859 1 88.62 300 MET B O 1
ATOM 4753 N N . ALA B 1 301 ? 13.57 -22.594 -26.781 1 87.06 301 ALA B N 1
ATOM 4754 C CA . ALA B 1 301 ? 13.672 -21.969 -28.094 1 87.06 301 ALA B CA 1
ATOM 4755 C C . ALA B 1 301 ? 14.641 -20.781 -28.062 1 87.06 301 ALA B C 1
ATOM 4757 O O . ALA B 1 301 ? 15.375 -20.547 -29.016 1 87.06 301 ALA B O 1
ATOM 4758 N N . ALA B 1 302 ? 14.664 -20.109 -27 1 81.94 302 ALA B N 1
ATOM 4759 C CA . ALA B 1 302 ? 15.539 -18.953 -26.844 1 81.94 302 ALA B CA 1
ATOM 4760 C C . ALA B 1 302 ? 16.984 -19.391 -26.625 1 81.94 302 ALA B C 1
ATOM 4762 O O . ALA B 1 302 ? 17.922 -18.688 -27.031 1 81.94 302 ALA B O 1
ATOM 4763 N N . CYS B 1 303 ? 17.172 -20.453 -25.922 1 80.25 303 CYS B N 1
ATOM 4764 C CA . CYS B 1 303 ? 18.516 -20.953 -25.641 1 80.25 303 CYS B CA 1
ATOM 4765 C C . CYS B 1 303 ? 19.156 -21.547 -26.891 1 80.25 303 CYS B C 1
ATOM 4767 O O . CYS B 1 303 ? 20.375 -21.5 -27.047 1 80.25 303 CYS B O 1
ATOM 4769 N N . LYS B 1 304 ? 18.344 -22.156 -27.641 1 74.81 304 LYS B N 1
ATOM 4770 C CA . LYS B 1 304 ? 18.891 -22.75 -28.844 1 74.81 304 LYS B CA 1
ATOM 4771 C C . LYS B 1 304 ? 19.172 -21.688 -29.906 1 74.81 304 LYS B C 1
ATOM 4773 O O . LYS B 1 304 ? 19.938 -21.938 -30.844 1 74.81 304 LYS B O 1
ATOM 4778 N N . ALA B 1 305 ? 18.781 -20.609 -29.828 1 63.16 305 ALA B N 1
ATOM 4779 C CA . ALA B 1 305 ? 19.094 -19.562 -30.797 1 63.16 305 ALA B CA 1
ATOM 4780 C C . ALA B 1 305 ? 20.391 -18.844 -30.422 1 63.16 305 ALA B C 1
ATOM 4782 O O . ALA B 1 305 ? 20.766 -18.781 -29.25 1 63.16 305 ALA B O 1
#

Solvent-accessible surface area (backbone atoms only — not comparable to full-atom values): 33442 Å² total; per-residue (Å²): 132,64,62,33,44,44,65,52,46,10,61,74,67,71,46,54,46,64,54,44,49,46,32,58,70,73,56,56,33,63,74,56,43,73,62,89,93,44,57,32,34,35,65,80,47,62,83,53,84,70,68,84,78,59,70,84,42,89,56,62,81,88,42,37,65,59,50,50,53,40,53,53,48,53,58,51,42,65,66,39,51,78,74,40,59,66,59,52,50,52,52,50,53,54,43,51,43,48,34,51,24,24,51,35,41,64,73,65,40,82,62,47,57,68,51,43,46,39,40,75,71,43,38,65,65,76,98,42,56,34,62,55,52,37,43,51,51,12,42,48,51,26,50,52,49,47,52,52,38,46,75,66,65,54,76,88,44,72,68,53,54,27,50,40,36,30,34,38,31,56,85,40,68,92,52,41,46,41,67,29,84,58,66,63,82,56,85,91,49,80,63,68,40,57,55,28,88,49,36,65,61,52,50,53,56,52,62,74,55,56,78,45,79,61,43,51,60,63,49,32,25,43,50,48,34,53,52,47,63,46,46,38,52,35,82,66,64,43,66,59,46,36,55,50,49,30,29,45,47,24,41,63,68,74,42,75,64,64,62,66,54,53,90,42,44,66,60,52,54,48,24,53,35,40,26,71,73,70,72,41,58,59,62,45,36,47,52,53,49,51,41,41,41,52,48,47,49,55,50,49,56,55,55,74,96,133,65,62,32,44,45,64,52,46,11,60,73,66,71,46,54,46,66,54,42,49,46,31,58,71,72,56,56,36,63,74,55,43,72,61,89,94,42,58,33,34,34,66,81,48,61,84,53,84,71,68,84,77,60,69,84,40,90,57,61,80,87,40,38,66,59,51,48,51,40,52,52,47,53,56,51,42,66,68,39,51,78,74,40,59,66,58,52,49,50,51,50,54,53,44,52,44,49,33,50,24,25,52,34,43,64,74,65,40,81,62,48,56,69,51,44,48,38,40,76,71,43,38,66,62,78,97,42,56,34,63,55,51,39,43,51,52,13,42,50,53,26,51,53,50,46,52,53,37,45,75,66,64,56,76,90,44,72,67,54,54,26,52,40,36,30,34,38,31,55,85,40,69,93,52,40,47,41,68,30,83,58,68,64,80,54,87,89,48,80,64,67,40,57,54,28,89,49,35,66,60,52,49,54,55,50,62,74,57,55,79,46,78,63,43,50,60,63,50,33,24,42,53,49,34,53,52,47,63,43,46,39,53,36,81,66,62,42,67,57,44,34,56,50,49,30,29,46,48,24,41,63,68,73,38,76,65,65,60,66,53,53,89,44,45,66,61,52,54,48,25,53,36,39,25,73,72,69,70,40,57,60,62,43,37,48,53,54,48,52,41,40,40,53,47,47,50,54,51,50,57,55,55,73,95

Organism: Peptococcus niger (NCBI:txid2741)

Foldseek 3Di:
DAWDWLVVVCVLVVHDSVLSVVCLVVVVWPPWDDDPPTITGPPPTDDGDDPLPQDPQDDDPLCSVLVVLLVVLLVVLVVLCVPCVPLVVVLVVLVLLVQLQQLCVLVPQPDHSVRLVQLCVVHDDPPHDVVSSQQSQLLSVLLVVLVVCLVVLPQDDLQNLQQSQQSNPRVPNVFRSAFDQAADADPPALAGADGLVCLVVLVVVLSSCQDDSSDDLLVSLLVSLLSQVRNVRGPDCSSSSSLSSSQSSQVSSSAHRFHDGSVCSVQCRVLSRCCVPVVDNNSVSNRRSVRRSVSSVSSVVSSVD/DAWDWLVVVCVLVVHDSVLSVVCLVVVVWPPWDDDPPTITGPPPTDDGDDPLPLDDQDDPPLCSVLVVLLVVLLVVLVVLCVPCVPLVVVLVVLVLLVQLQQLCVLVPQPDHSVRLVQLCVVHDDPPHDVVSSQQSQLLSVLLVVLVVCLVVLPQDDLQNLQQSQQSNPRPPNVFRSAFDQAADADPPAPAGADGLVCLVVLVVVLSSCQDDSSDDLLVSLLVSLLSQVRNVRGPDCSSSSSLSSSQSSQVSSSAHRFHDGSVCSVQCRVLSRCCVVVVDNNSVSNRRSVRRSVSSVSSVVSSVD

InterPro domains:
  IPR003812 Fido domain [PF02661] (155-250)
  IPR003812 Fido domain [PS51459] (156-290)
  IPR036597 Fido-like domain superfamily [G3DSA:1.10.3290.10] (65-305)
  IPR036597 Fido-like domain superfamily [SSF140931] (133-301)
  IPR040198 Fido domain-containing protein [PTHR13504] (64-303)

Radius of gyration: 29.23 Å; Cα contacts (8 Å, |Δi|>4): 799; chains: 2; bounding box: 55×80×81 Å

Sequence (610 aa):
MAYMSVKQAAEKWQIDEEMVTDFCLDGSLVGVVKEGRTFFIPEDAICPVIPPNLQARPSSPEYEELIGRIDEKNNALKACSEKSPEKVAEIEEQFKITFIYECGAISGNPLSRDEVAQVLAGKVVADKPLVAHLQVVGLGDAYDHMKDLVAKRVPLSEKIIKELHALVMVEKPAERGKYRLESIHVLGAYHQPPEADRVPAKMAKQLGKFINPQLHAVESAVLFLMKFDGIRPFMDANGRVGRLLLNFMLLQQGYPAVSISPDDRDAFYEAIDTYYRDQTSAPMVALIAQYMEERLDDYMAACKAMAYMSVKQAAEKWQIDEEMVTDFCLDGSLVGVVKEGRTFFIPEDAICPVIPPNLQARPSSPEYEELIGRIDEKNNALKACSEKSPEKVAEIEEQFKITFIYECGAISGNPLSRDEVAQVLAGKVVADKPLVAHLQVVGLGDAYDHMKDLVAKRVPLSEKIIKELHALVMVEKPAERGKYRLESIHVLGAYHQPPEADRVPAKMAKQLGKFINPQLHAVESAVLFLMKFDGIRPFMDANGRVGRLLLNFMLLQQGYPAVSISPDDRDAFYEAIDTYYRDQTSAPMVALIAQYMEERLDDYMAACKA

Secondary structure (DSSP, 8-state):
--EE-HHHHHHHHT--HHHHHHHHHHT-STT-EEETTEEEEETTPPPP---S--------TTTHHHHHHHHHHHHHHHHHTTT-HHHHHHHHHHHHHHHHHHHHHHTT----HHHHHHHHTT-PPTTS-HHHHHHHHHHHHHHHHHHHHHHTTPPP-HHHHHHHHHHHTTT-GGGTT---SS----TT-SS-PPPGGGHHHHHHHHHHT---TTS-HHHHHHHHHHHHHHH--SSS-HHHHHHHHHHHHHHHTT-------GGGHHHHHHHHHHHHHHS--HHHHHHHHHHHHHHHHHHHHHHH-/--EE-HHHHHHHHT--HHHHHHHHHHT-STT-EEETTEEEEETTPPPP---S--------TTTHHHHHHHHHHHHHHHHHTTT-HHHHHHHHHHHHHHHHHHHHHHTT----HHHHHHHHTT-PPTTS-HHHHHHHHHHHHHHHHHHHHHHTTPPP-HHHHHHHHHHHTTT-GGGTT---SS----TT-SS-PPPGGGHHHHHHHHHHT---TTS-HHHHHHHH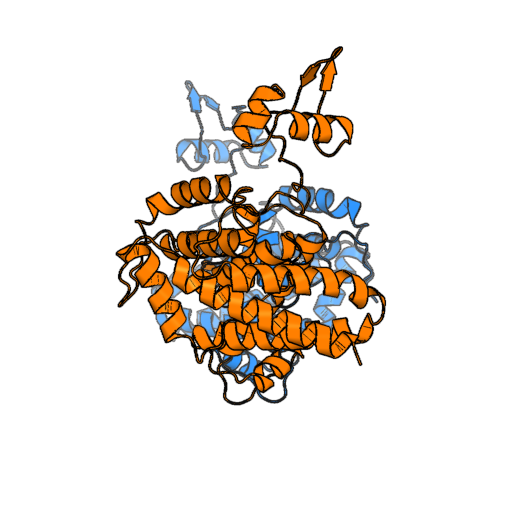HHHHHHH--SSS-HHHHHHHHHHHHHHHTT-------GGGHHHHHHHHHHHHHHS--HHHHHHHHHHHHHHHHHHHHHHH-

pLDDT: mean 88.38, std 13.38, range [32.41, 98.75]